Protein AF-L7JGV7-F1 (afdb_monomer_lite)

InterPro domains:
  IPR000182 GNAT domain [PF00583] (211-307)
  IPR000182 GNAT domain [PS51186] (202-368)
  IPR016181 Acyl-CoA N-acyltransferase [SSF55729] (204-314)

Secondary structure (DSSP, 8-state):
-PPPPPPSEEEEEESS---SGGGT--TT-EEEEEEE--PPPPP-SSS---TT----TTHHHHHHHTTSSS--EEEEEEEBTTTBS-HHHHHHHHHTT-SEEEEEE-SSPPTTPPPHHHHHHHHHHHS-S--EEEEESS-GGGSSSHHHH-SEEEEES-S-HHHHHHHHHHHHH----S-HHHHHHHH--------EEE-SHHHHGGGHHHHHHHHHHHH-GGG---HHHHHHHH--TTTB-EEEEE-TTT--EEEEEEEEEEESSTTSS-EEEEEEEEEE-GGGTTSSHHHHHHHHHHHHHTTSTTEEEEEES-SSS-S-SSEETT-TTHHHHHTTT---S--STTEEEEEEEEEEETTTS-------TT-EEEEEPPTTTHHHHHHHHHHHHHHTT--SHHHHHHTT-STTTGGGEEEEEETTEEEEEEEEE-TTSS-HHHHH-THHHHH-TTEEEEEEEEE-TT-SSS-HHHHHHHHHHHHHHHHHHTT-SEEEEEEE-S-HHHHHHTS--------------------------------------------------SS-----SSS--EEEEEEEEEEHHHHHHHHHHHHHHTTS-S--------------------------------------------------------------

Sequence (664 aa):
MHAPETPIAVLIRDLQGCVPISKVIREGDDVVLLTPVVVPPVQGTTHAADGSNTKDPFEDFGRALLGHSPRPKIHHVPYTKRSGISETHLDIIRNNDAKLVIFVISGPPLPGQASQVKMAEYLRTGAGDRPLVIVACFNMRELDGLGTSFPTVVQTSGYSPSALHHVTNLIFKGEHNGSSATLQNLVLAPKTWEVAVTNNLLDLRPHEEAIHDLWCQTWGRDMSPSRYELQSLLIRDGYAKHYTVREPETGVLVGFCATYTTYANQGGERLVGSLAMIIVKPEHRGRGIGRSLHDVAIEQLSRTRGVFRLQLGSTFPRLLYGLPVDSASEGWFRRRGWDFDQSSPGKGQEVSDWHLDFNDYPTRQYPSASGLVFGPCELSEFPAVLNLVASESAHNNQMGWYDQYTQLNNPFLVRDIIMGVVGHQVVASAITYLPKSENPVASDIPWAGLISNATGGVACICISDTSILVSRDEAMLGLLDACVKRLKEQGMQGMLLDAVMGGDEGFYAMGKHLTLSSGGSHNATTLGCSAFLPLPPPGVLFADVRPVSQASKSATAIGKYGALFQMSDSTLRYIQVRRLSTFVSRFRLTAKATRQFIRSSHGQKVFAATKRPNACSYHTNMHISLSSAMEKEIKNSAVPTGYDGDVIMCRESRANHSSEQTLN

Foldseek 3Di:
DDDPDQQQKDWLFAQVPCFLVCVFDAQAAAEEEEEEDDDADDDPDDDDDPPPPSDRLCPLLLVLQCVDPSGYHYRYDYDYQVRQDDVVSLCVLVVSVHREYEHEDQDADDPPTDGSVVSVLVVVVSNPPRHYEYEYQPDCLLPPPPSPSHRTYMYGHGSHSVSSSSVSCCNNPVDDPDDPVSSCLSPQQQDQFDKDKQFAPVSCVVCLVLVQVLVCQPPNPLPGDPSVLVVLQQHDPPFWIKIFTADPVPRHTFKIWIWTWAFLAPPPQAIEIERADITGRPSNRPNNRSVNRVLVSLVVLLPDGRYFKYKYHALWLGPDQFAFPPDSCPVVVVVLVQAQDDCPPFRFAKFKWKKDFLVFQDPDDLDPPLQKDKFQDALVCLVLVLVQLNVQSVVVPSRNLSVLSVQQNDRVRSRQKMFMDRPNHTFWIKGKAAQPDPRVVNSSHVVQVSVHNQEIEIDDTGGDPPDPRGDPLSRVVNSVVNSSVVSVVVRHRMYIYPGHRDPVVVSCVSGHPPPPPPDDDDDDDDDDDDDDDDDDDDDDDDDDDDDDDDDDDDDDDDDDDDPDPPDDPDDMDMTMHTIHMGTSVSSVVVSVVVVVVVPPPDDDDDDDDDDDDDDDDDDDDDDDDDDDDDDDDDDDDDDDDDDDDDDDDPDDDDDDDDDDDDDD

Structure (mmCIF, N/CA/C/O backbone):
data_AF-L7JGV7-F1
#
_entry.id   AF-L7JGV7-F1
#
loop_
_atom_site.group_PDB
_atom_site.id
_atom_site.type_symbol
_atom_site.label_atom_id
_atom_site.label_alt_id
_atom_site.label_comp_id
_atom_site.label_asym_id
_atom_site.label_entity_id
_atom_site.label_seq_id
_atom_site.pdbx_PDB_ins_code
_atom_site.Cartn_x
_atom_site.Cartn_y
_atom_site.Cartn_z
_atom_site.occupancy
_atom_site.B_iso_or_equiv
_atom_site.auth_seq_id
_atom_site.auth_comp_id
_atom_site.auth_asym_id
_atom_site.auth_atom_id
_atom_site.pdbx_PDB_model_num
ATOM 1 N N . MET A 1 1 ? -16.544 26.319 22.065 1.00 28.42 1 MET A N 1
ATOM 2 C CA . MET A 1 1 ? -17.010 25.210 22.930 1.00 28.42 1 MET A CA 1
ATOM 3 C C . MET A 1 1 ? -15.854 24.235 23.070 1.00 28.42 1 MET A C 1
ATOM 5 O O . MET A 1 1 ? -15.160 24.047 22.078 1.00 28.42 1 MET A O 1
ATOM 9 N N . HIS A 1 2 ? -15.605 23.666 24.251 1.00 23.48 2 HIS A N 1
ATOM 10 C CA . HIS A 1 2 ? -14.572 22.631 24.386 1.00 23.48 2 HIS A CA 1
ATOM 11 C C . HIS A 1 2 ? -15.015 21.355 23.662 1.00 23.48 2 HIS A C 1
ATOM 13 O O . HIS A 1 2 ? -16.196 21.006 23.696 1.00 23.48 2 HIS A O 1
ATOM 19 N N . ALA A 1 3 ? -14.077 20.669 23.007 1.00 23.16 3 ALA A N 1
ATOM 20 C CA . ALA A 1 3 ? -14.319 19.311 22.536 1.00 23.16 3 ALA A CA 1
ATOM 21 C C . ALA A 1 3 ? -14.537 18.392 23.756 1.00 23.16 3 ALA A C 1
ATOM 23 O O . ALA A 1 3 ? -13.863 18.588 24.770 1.00 23.16 3 ALA A O 1
ATOM 24 N N . PRO A 1 4 ? -15.456 17.412 23.695 1.00 30.64 4 PRO A N 1
ATOM 25 C CA . PRO A 1 4 ? -15.639 16.467 24.788 1.00 30.64 4 PRO A CA 1
ATOM 26 C C . PRO A 1 4 ? -14.365 15.635 24.960 1.00 30.64 4 PRO A C 1
ATOM 28 O O . PRO A 1 4 ? -13.918 14.978 24.018 1.00 30.64 4 PRO A O 1
ATOM 31 N N . GLU A 1 5 ? -13.780 15.664 26.157 1.00 34.00 5 GLU A N 1
ATOM 32 C CA . GLU A 1 5 ? -12.579 14.887 26.461 1.00 34.00 5 GLU A CA 1
ATOM 33 C C . GLU A 1 5 ? -12.859 13.389 26.285 1.00 34.00 5 GLU A C 1
ATOM 35 O O . GLU A 1 5 ? -13.826 12.841 26.821 1.00 34.00 5 GLU A O 1
ATOM 40 N N . THR A 1 6 ? -12.010 12.707 25.515 1.00 43.69 6 THR A N 1
ATOM 41 C CA . THR A 1 6 ? -12.098 11.255 25.351 1.00 43.69 6 THR A CA 1
ATOM 42 C C . THR A 1 6 ? -11.795 10.580 26.692 1.00 43.69 6 THR A C 1
ATOM 44 O O . THR A 1 6 ? -10.691 10.778 27.207 1.00 43.69 6 THR A O 1
ATOM 47 N N . PRO A 1 7 ? -12.713 9.776 27.266 1.00 54.66 7 PRO A N 1
ATOM 48 C CA . PRO A 1 7 ? -12.525 9.195 28.589 1.00 54.66 7 PRO A CA 1
ATOM 49 C C . PRO A 1 7 ? -11.294 8.288 28.607 1.00 54.66 7 PRO A C 1
ATOM 51 O O . PRO A 1 7 ? -11.183 7.339 27.830 1.00 54.66 7 PRO A O 1
ATOM 54 N N . ILE A 1 8 ? -10.369 8.601 29.514 1.00 74.12 8 ILE A N 1
ATOM 55 C CA . ILE A 1 8 ? -9.024 8.013 29.563 1.00 74.12 8 ILE A CA 1
ATOM 56 C C . ILE A 1 8 ? -9.072 6.503 29.862 1.00 74.12 8 ILE A C 1
ATOM 58 O O . ILE A 1 8 ? -8.229 5.753 29.370 1.00 74.12 8 ILE A O 1
ATOM 62 N N . ALA A 1 9 ? -10.076 6.040 30.612 1.00 83.75 9 ALA A N 1
ATOM 63 C CA . ALA A 1 9 ? -10.384 4.625 30.812 1.00 83.75 9 ALA A CA 1
ATOM 64 C C . ALA A 1 9 ? -11.892 4.368 30.636 1.00 83.75 9 ALA A C 1
ATOM 66 O O . ALA A 1 9 ? -12.715 5.209 31.001 1.00 83.75 9 ALA A O 1
ATOM 67 N N . VAL A 1 10 ? -12.257 3.207 30.082 1.00 84.62 10 VAL A N 1
ATOM 68 C CA . VAL A 1 10 ? -13.645 2.820 29.774 1.00 84.62 10 VAL A CA 1
ATOM 69 C C . VAL A 1 10 ? -13.875 1.342 30.082 1.00 84.62 10 VAL A C 1
ATOM 71 O O . VAL A 1 10 ? -13.099 0.485 29.659 1.00 84.62 10 VAL A O 1
ATOM 74 N N . LEU A 1 11 ? -14.973 1.019 30.770 1.00 86.56 11 LEU A N 1
ATOM 75 C CA . LEU A 1 11 ? -15.428 -0.361 30.938 1.00 86.56 11 LEU A CA 1
ATOM 76 C C . LEU A 1 11 ? -16.158 -0.782 29.659 1.00 86.56 11 LEU A C 1
ATOM 78 O O . LEU A 1 11 ? -17.203 -0.222 29.338 1.00 86.56 11 LEU A O 1
ATOM 82 N N . ILE A 1 12 ? -15.606 -1.742 28.917 1.00 80.44 12 ILE A N 1
ATOM 83 C CA . ILE A 1 12 ? -16.181 -2.177 27.634 1.00 80.44 12 ILE A CA 1
ATOM 84 C C . ILE A 1 12 ? -17.199 -3.306 27.836 1.00 80.44 12 ILE A C 1
ATOM 86 O O . ILE A 1 12 ? -18.186 -3.381 27.106 1.00 80.44 12 ILE A O 1
ATOM 90 N N . ARG A 1 13 ? -16.985 -4.175 28.832 1.00 81.50 13 ARG A N 1
ATOM 91 C CA . ARG A 1 13 ? -17.959 -5.185 29.280 1.00 81.50 13 ARG A CA 1
ATOM 92 C C . ARG A 1 13 ? -17.636 -5.6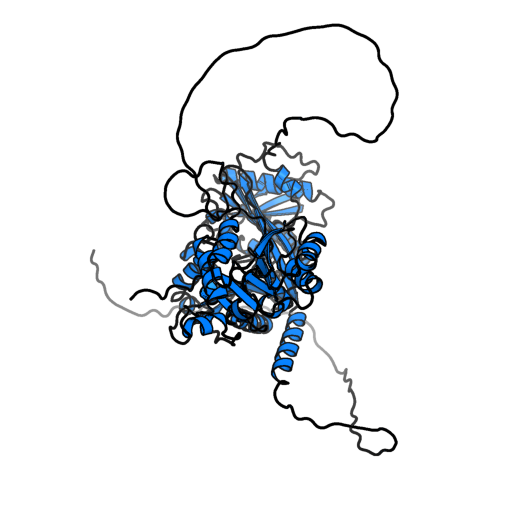85 30.685 1.00 81.50 13 ARG A C 1
ATOM 94 O O . ARG A 1 13 ? -16.467 -5.716 31.058 1.00 81.50 13 ARG A O 1
ATOM 101 N N . ASP A 1 14 ? -18.655 -6.143 31.409 1.00 87.25 14 ASP A N 1
ATOM 102 C CA . ASP A 1 14 ? -18.515 -6.881 32.670 1.00 87.25 14 ASP A CA 1
ATOM 103 C C . ASP A 1 14 ? -19.609 -7.953 32.810 1.00 87.25 14 ASP A C 1
ATOM 105 O O . ASP A 1 14 ? -20.650 -7.731 33.421 1.00 87.25 14 ASP A O 1
ATOM 109 N N . LEU A 1 15 ? -19.388 -9.128 32.213 1.00 82.31 15 LEU A N 1
ATOM 110 C CA . LEU A 1 15 ? -20.297 -10.276 32.335 1.00 82.31 15 LEU A CA 1
ATOM 111 C C . LEU A 1 15 ? -20.106 -11.076 33.633 1.00 82.31 15 LEU A C 1
ATOM 113 O O . LEU A 1 15 ? -20.951 -11.909 33.945 1.00 82.31 15 LEU A O 1
ATOM 117 N N . GLN A 1 16 ? -19.023 -10.846 34.383 1.00 86.25 16 GLN A N 1
ATOM 118 C CA . GLN A 1 16 ? -18.841 -11.426 35.725 1.00 86.25 16 GLN A CA 1
ATOM 119 C C . GLN A 1 16 ? -19.536 -10.583 36.811 1.00 86.25 16 GLN A C 1
ATOM 121 O O . GLN A 1 16 ? -19.647 -11.029 37.948 1.00 86.25 16 GLN A O 1
ATOM 126 N N . GLY A 1 17 ? -19.973 -9.358 36.487 1.00 85.56 17 GLY A N 1
ATOM 127 C CA . GLY A 1 17 ? -20.499 -8.394 37.458 1.00 85.56 17 GLY A CA 1
ATOM 128 C C . GLY A 1 17 ? -19.451 -7.890 38.460 1.00 85.56 17 GLY A C 1
ATOM 129 O O . GLY A 1 17 ? -19.826 -7.289 39.468 1.00 85.56 17 GLY A O 1
ATOM 130 N N . CYS A 1 18 ? -18.166 -8.146 38.195 1.00 89.56 18 CYS A N 1
ATOM 131 C CA . CYS A 1 18 ? -17.036 -7.953 39.101 1.00 89.56 18 CYS A CA 1
ATOM 132 C C . CYS A 1 18 ? -16.484 -6.519 39.154 1.00 89.56 18 CYS A C 1
ATOM 134 O O . CYS A 1 18 ? -15.508 -6.290 39.858 1.00 89.56 18 CYS A O 1
ATOM 136 N N . VAL A 1 19 ? -17.084 -5.551 38.455 1.00 90.31 19 VAL A N 1
ATOM 137 C CA . VAL A 1 19 ? -16.754 -4.122 38.574 1.00 90.31 19 VAL A CA 1
ATOM 138 C C . VAL A 1 19 ? -17.915 -3.378 39.259 1.00 90.31 19 VAL A C 1
ATOM 140 O O . VAL A 1 19 ? -19.059 -3.493 38.811 1.00 90.31 19 VAL A O 1
ATOM 143 N N . PRO A 1 20 ? -17.683 -2.605 40.339 1.00 91.88 20 PRO A N 1
ATOM 144 C CA . PRO A 1 20 ? -16.420 -2.466 41.064 1.00 91.88 20 PRO A CA 1
ATOM 145 C C . PRO A 1 20 ? -15.963 -3.746 41.785 1.00 91.88 20 PRO A C 1
ATOM 147 O O . PRO A 1 20 ? -16.787 -4.525 42.266 1.00 91.88 20 PRO A O 1
ATOM 150 N N . ILE A 1 21 ? -14.644 -3.932 41.908 1.00 91.25 21 ILE A N 1
ATOM 151 C CA . ILE A 1 21 ? -14.039 -5.161 42.468 1.00 91.25 21 ILE A CA 1
ATOM 152 C C . ILE A 1 21 ? -14.274 -5.352 43.968 1.00 91.25 21 ILE A C 1
ATOM 154 O O . ILE A 1 21 ? -14.153 -6.469 44.464 1.00 91.25 21 ILE A O 1
ATOM 158 N N . SER A 1 22 ? -14.734 -4.312 44.667 1.00 88.56 22 SER A N 1
ATOM 159 C CA . SER A 1 22 ? -15.272 -4.373 46.035 1.00 88.56 22 SER A CA 1
ATOM 160 C C . SER A 1 22 ? -16.486 -5.306 46.194 1.00 88.56 22 SER A C 1
ATOM 162 O O . SER A 1 22 ? -16.844 -5.661 47.313 1.00 88.56 22 SER A O 1
ATOM 164 N N . LYS A 1 23 ? -17.109 -5.744 45.089 1.00 88.56 23 LYS A N 1
ATOM 165 C CA . LYS A 1 23 ? -18.114 -6.823 45.069 1.00 88.56 23 LYS A CA 1
ATOM 166 C C . LYS A 1 23 ? -17.524 -8.231 45.237 1.00 88.56 23 LYS A C 1
ATOM 168 O O . LYS A 1 23 ? -18.267 -9.158 45.548 1.00 88.56 23 LYS A O 1
ATOM 173 N N . VAL A 1 24 ? -16.233 -8.404 44.950 1.00 91.38 24 VAL A N 1
ATOM 174 C CA . VAL A 1 24 ? -15.555 -9.708 44.808 1.00 91.38 24 VAL A CA 1
ATOM 175 C C . VAL A 1 24 ? -14.462 -9.900 45.857 1.00 91.38 24 VAL A C 1
ATOM 177 O O . VAL A 1 24 ? -14.295 -11.011 46.351 1.00 91.38 24 VAL A O 1
ATOM 180 N N . ILE A 1 25 ? -13.744 -8.831 46.210 1.00 93.50 25 ILE A N 1
ATOM 181 C CA . ILE A 1 25 ? -12.621 -8.855 47.157 1.00 93.50 25 ILE A CA 1
ATOM 182 C C . ILE A 1 25 ? -12.985 -8.157 48.472 1.00 93.50 25 ILE A C 1
ATOM 184 O O . ILE A 1 25 ? -13.800 -7.233 48.502 1.00 93.50 25 ILE A O 1
ATOM 188 N N . ARG A 1 26 ? -12.338 -8.575 49.556 1.00 93.50 26 ARG A N 1
ATOM 189 C CA . ARG A 1 26 ? -12.451 -8.033 50.916 1.00 93.50 26 ARG A CA 1
ATOM 190 C C . ARG A 1 26 ? -11.116 -7.453 51.387 1.00 93.50 26 ARG A C 1
ATOM 192 O O . ARG A 1 26 ? -10.097 -7.548 50.706 1.00 93.50 26 ARG A O 1
ATOM 199 N N . GLU A 1 27 ? -11.131 -6.824 52.560 1.00 93.19 27 GLU A N 1
ATOM 200 C CA . GLU A 1 27 ? -9.925 -6.274 53.188 1.00 93.19 27 GLU A CA 1
ATOM 201 C C . GLU A 1 27 ? -8.911 -7.400 53.442 1.00 93.19 27 GLU A C 1
ATOM 203 O O . GLU A 1 27 ? -9.202 -8.360 54.155 1.00 93.19 27 GLU A O 1
ATOM 208 N N . GLY A 1 28 ? -7.728 -7.291 52.841 1.00 91.12 28 GLY A N 1
ATOM 209 C CA . GLY A 1 28 ? -6.682 -8.303 52.924 1.00 91.12 28 GLY A CA 1
ATOM 210 C C . GLY A 1 28 ? -6.866 -9.529 52.023 1.00 91.12 28 GLY A C 1
ATOM 211 O O . GLY A 1 28 ? -6.064 -10.450 52.157 1.00 91.12 28 GLY A O 1
ATOM 212 N N . ASP A 1 29 ? -7.839 -9.572 51.106 1.00 95.81 29 ASP A N 1
ATOM 213 C CA . ASP A 1 29 ? -7.920 -10.652 50.107 1.00 95.81 29 ASP A CA 1
ATOM 214 C C . ASP A 1 29 ? -6.778 -10.559 49.081 1.00 95.81 29 ASP A C 1
ATOM 216 O O . ASP A 1 29 ? -6.357 -9.473 48.673 1.00 95.81 29 ASP A O 1
ATOM 220 N N . ASP A 1 30 ? -6.281 -11.713 48.642 1.00 96.62 30 ASP A N 1
ATOM 221 C CA . ASP A 1 30 ? -5.170 -11.822 47.698 1.00 96.62 30 ASP A CA 1
ATOM 222 C C . ASP A 1 30 ? -5.625 -11.634 46.241 1.00 96.62 30 ASP A C 1
ATOM 224 O O . ASP A 1 30 ? -6.569 -12.270 45.763 1.00 96.62 30 ASP A O 1
ATOM 228 N N . VAL A 1 31 ? -4.935 -10.750 45.517 1.00 96.50 31 VAL A N 1
ATOM 229 C CA . VAL A 1 31 ? -5.231 -10.366 44.129 1.00 96.50 31 VAL A CA 1
ATOM 230 C C . VAL A 1 31 ? -3.952 -10.437 43.305 1.00 96.50 31 VAL A C 1
ATOM 232 O O . VAL A 1 31 ? -2.949 -9.814 43.649 1.00 96.50 31 VAL A O 1
ATOM 235 N N . VAL A 1 32 ? -3.985 -11.172 42.193 1.00 97.62 32 VAL A N 1
ATOM 236 C CA . VAL A 1 32 ? -2.823 -11.332 41.306 1.00 97.62 32 VAL A CA 1
ATOM 237 C C . VAL A 1 32 ? -2.903 -10.329 40.159 1.00 97.62 32 VAL A C 1
ATOM 239 O O . VAL A 1 32 ? -3.860 -10.337 39.384 1.00 97.62 32 VAL A O 1
ATOM 242 N N . LEU A 1 33 ? -1.884 -9.476 40.045 1.00 97.25 33 LEU A N 1
ATOM 243 C CA . LEU A 1 33 ? -1.716 -8.489 38.981 1.00 97.25 33 LEU A CA 1
ATOM 244 C C . LEU A 1 33 ? -0.614 -8.961 38.023 1.00 97.25 33 LEU A C 1
ATOM 246 O O . LEU A 1 33 ? 0.564 -8.942 38.369 1.00 97.25 33 LEU A O 1
ATOM 250 N N . LEU A 1 34 ? -1.001 -9.363 36.815 1.00 97.00 34 LEU A N 1
ATOM 251 C CA . LEU A 1 34 ? -0.105 -9.847 35.765 1.00 97.00 34 LEU A CA 1
ATOM 252 C C . LEU A 1 34 ? 0.155 -8.755 34.726 1.00 97.00 34 LEU A C 1
ATOM 254 O O . LEU A 1 34 ? -0.764 -8.336 34.016 1.00 97.00 34 LEU A O 1
ATOM 258 N N . THR A 1 35 ? 1.409 -8.312 34.613 1.00 95.19 35 THR A N 1
ATOM 259 C CA . THR A 1 35 ? 1.805 -7.179 33.756 1.00 95.19 35 THR A CA 1
ATOM 260 C C . THR A 1 35 ? 2.891 -7.566 32.751 1.00 95.19 35 THR A C 1
ATOM 262 O O . THR A 1 35 ? 3.824 -8.284 33.108 1.00 95.19 35 THR A O 1
ATOM 265 N N . PRO A 1 36 ? 2.828 -7.098 31.494 1.00 92.19 36 PRO A N 1
ATOM 266 C CA . PRO A 1 36 ? 3.872 -7.373 30.517 1.00 92.19 36 PRO A CA 1
ATOM 267 C C . PRO A 1 36 ? 5.116 -6.528 30.808 1.00 92.19 36 PRO A C 1
ATOM 269 O O . PRO A 1 36 ? 5.010 -5.324 31.033 1.00 92.19 36 PRO A O 1
ATOM 272 N N . VAL A 1 37 ? 6.306 -7.121 30.711 1.00 89.00 37 VAL A N 1
ATOM 273 C CA . VAL A 1 37 ? 7.564 -6.355 30.720 1.00 89.00 37 VAL A CA 1
ATOM 274 C C . VAL A 1 37 ? 7.651 -5.504 29.443 1.00 89.00 37 VAL A C 1
ATOM 276 O O . VAL A 1 37 ? 7.773 -6.041 28.336 1.00 89.00 37 VAL A O 1
ATOM 279 N N . VAL A 1 38 ? 7.573 -4.178 29.598 1.00 82.94 38 VAL A N 1
ATOM 280 C CA . VAL A 1 38 ? 7.597 -3.175 28.515 1.00 82.94 38 VAL A CA 1
ATOM 281 C C . VAL A 1 38 ? 8.422 -1.944 28.905 1.00 82.94 38 VAL A C 1
ATOM 283 O O . VAL A 1 38 ? 8.707 -1.720 30.078 1.00 82.94 38 VAL A O 1
ATOM 286 N N . VAL A 1 39 ? 8.795 -1.133 27.913 1.00 74.69 39 VAL A N 1
ATOM 287 C CA . VAL A 1 39 ? 9.483 0.154 28.119 1.00 74.69 39 VAL A CA 1
ATOM 288 C C . VAL A 1 39 ? 8.471 1.210 28.603 1.00 74.69 39 VAL A C 1
ATOM 290 O O . VAL A 1 39 ? 7.371 1.249 28.050 1.00 74.69 39 VAL A O 1
ATOM 293 N N . PRO A 1 40 ? 8.798 2.076 29.583 1.00 64.94 40 PRO A N 1
ATOM 294 C CA . PRO A 1 40 ? 7.905 3.146 30.032 1.00 64.94 40 PRO A CA 1
ATOM 295 C C . PRO A 1 40 ? 7.474 4.126 28.924 1.00 64.94 40 PRO A C 1
ATOM 297 O O . PRO A 1 40 ? 8.259 4.424 28.021 1.00 64.94 40 PRO A O 1
ATOM 300 N N . PRO A 1 41 ? 6.259 4.702 29.005 1.00 56.56 41 PRO A N 1
ATOM 301 C CA . PRO A 1 41 ? 5.805 5.706 28.052 1.00 56.56 41 PRO A CA 1
ATOM 302 C C . PRO A 1 41 ? 6.467 7.060 28.350 1.00 56.56 41 PRO A C 1
ATOM 304 O O . PRO A 1 41 ? 6.380 7.579 29.466 1.00 56.56 41 PRO A O 1
ATOM 307 N N . VAL A 1 42 ? 7.111 7.649 27.341 1.00 53.53 42 VAL A N 1
ATOM 308 C CA . VAL A 1 42 ? 7.830 8.928 27.466 1.00 53.53 42 VAL A CA 1
ATOM 309 C C . VAL A 1 42 ? 6.850 10.064 27.784 1.00 53.53 42 VAL A C 1
ATOM 311 O O . VAL A 1 42 ? 5.981 10.386 26.975 1.00 53.53 42 VAL A O 1
ATOM 314 N N . GLN A 1 43 ? 6.993 10.691 28.955 1.00 41.34 43 GLN A N 1
ATOM 315 C CA . GLN A 1 43 ? 6.164 11.835 29.348 1.00 41.34 43 GLN A CA 1
ATOM 316 C C . GLN A 1 43 ? 6.655 13.132 28.690 1.00 41.34 43 GLN A C 1
ATOM 318 O O . GLN A 1 43 ? 7.835 13.477 28.738 1.00 41.34 43 GLN A O 1
ATOM 323 N N . GLY A 1 44 ? 5.731 13.858 28.060 1.00 36.41 44 GLY A N 1
ATOM 324 C CA . GLY A 1 44 ? 6.029 14.991 27.187 1.00 36.41 44 GLY A CA 1
ATOM 325 C C . GLY A 1 44 ? 6.125 16.361 27.864 1.00 36.41 44 GLY A C 1
ATOM 326 O O . GLY A 1 44 ? 5.421 17.265 27.431 1.00 36.41 44 GLY A O 1
ATOM 327 N N . THR A 1 45 ? 7.015 16.557 28.844 1.00 29.98 45 THR A N 1
ATOM 328 C CA . THR A 1 45 ? 7.446 17.910 29.275 1.00 29.98 45 THR A CA 1
ATOM 329 C C . THR A 1 45 ? 8.900 17.936 29.754 1.00 29.98 45 THR A C 1
ATOM 331 O O . THR A 1 45 ? 9.228 17.314 30.754 1.00 29.98 45 THR A O 1
ATOM 334 N N . THR A 1 46 ? 9.727 18.727 29.057 1.00 32.53 46 THR A N 1
ATOM 335 C CA . THR A 1 46 ? 10.932 19.450 29.538 1.00 32.53 46 THR A CA 1
ATOM 336 C C . THR A 1 46 ? 11.980 18.746 30.430 1.00 32.53 46 THR A C 1
ATOM 338 O O . THR A 1 46 ? 11.747 18.464 31.598 1.00 32.53 46 THR A O 1
ATOM 341 N N . HIS A 1 47 ? 13.218 18.724 29.912 1.00 32.78 47 HIS A N 1
ATOM 342 C CA . HIS A 1 47 ? 14.497 18.394 30.576 1.00 32.78 47 HIS A CA 1
ATOM 343 C C . HIS A 1 47 ? 14.800 16.913 30.863 1.00 32.78 47 HIS A C 1
ATOM 345 O O . HIS A 1 47 ? 13.992 16.026 30.615 1.00 32.78 47 HIS A O 1
ATOM 351 N N . ALA A 1 48 ? 16.077 16.661 31.168 1.00 33.25 48 ALA A N 1
ATOM 352 C CA . ALA A 1 48 ? 16.760 15.382 31.003 1.00 33.25 48 ALA A CA 1
ATOM 353 C C . ALA A 1 48 ? 16.115 14.223 31.780 1.00 33.25 48 ALA A C 1
ATOM 355 O O . ALA A 1 48 ? 16.101 14.214 33.007 1.00 33.25 48 ALA A O 1
ATOM 356 N N . ALA A 1 49 ? 15.682 13.198 31.046 1.00 37.09 49 ALA A N 1
ATOM 357 C CA . ALA A 1 49 ? 15.656 11.847 31.579 1.00 37.09 49 ALA A CA 1
ATOM 358 C C . ALA A 1 49 ? 17.082 11.289 31.481 1.00 37.09 49 ALA A C 1
ATOM 360 O O . ALA A 1 49 ? 17.566 11.031 30.376 1.00 37.09 49 ALA A O 1
ATOM 361 N N . ASP A 1 50 ? 17.752 11.134 32.622 1.00 34.81 50 ASP A N 1
ATOM 362 C CA . ASP A 1 50 ? 19.002 10.378 32.695 1.00 34.81 50 ASP A CA 1
ATOM 363 C C . ASP A 1 50 ? 18.786 8.933 32.222 1.00 34.81 50 ASP A C 1
ATOM 365 O O . ASP A 1 50 ? 17.701 8.360 32.366 1.00 34.81 50 ASP A O 1
ATOM 369 N N . GLY A 1 51 ? 19.845 8.311 31.698 1.00 40.88 51 GLY A N 1
ATOM 370 C CA . GLY A 1 51 ? 19.844 6.932 31.189 1.00 40.88 51 GLY A CA 1
ATOM 371 C C . GLY A 1 51 ? 19.708 5.839 32.261 1.00 40.88 51 GLY A C 1
ATOM 372 O O . GLY A 1 51 ? 20.278 4.764 32.101 1.00 40.88 51 GLY A O 1
ATOM 373 N N . SER A 1 52 ? 19.009 6.114 33.365 1.00 39.53 52 SER A N 1
ATOM 374 C CA . SER A 1 52 ? 18.879 5.252 34.547 1.00 39.53 52 SER A CA 1
ATOM 375 C C . SER A 1 52 ? 17.447 4.803 34.852 1.00 39.53 52 SER A C 1
ATOM 377 O O . SER A 1 52 ? 17.268 3.932 35.700 1.00 39.53 52 SER A O 1
ATOM 379 N N . ASN A 1 53 ? 16.421 5.367 34.198 1.00 48.09 53 ASN A N 1
ATOM 380 C CA . ASN A 1 53 ? 15.021 5.128 34.570 1.00 48.09 53 ASN A CA 1
ATOM 381 C C . ASN A 1 53 ? 14.475 3.783 34.040 1.00 48.09 53 ASN A C 1
ATOM 383 O O . ASN A 1 53 ? 13.645 3.727 33.135 1.00 48.09 53 ASN A O 1
ATOM 387 N N . THR A 1 54 ? 14.962 2.692 34.629 1.00 54.19 54 THR A N 1
ATOM 388 C CA . THR A 1 54 ? 14.610 1.288 34.349 1.00 54.19 54 THR A CA 1
ATOM 389 C C . THR A 1 54 ? 13.336 0.811 35.065 1.00 54.19 54 THR A C 1
ATOM 391 O O . THR A 1 54 ? 13.080 -0.391 35.130 1.00 54.19 54 THR A O 1
ATOM 394 N N . LYS A 1 55 ? 12.541 1.733 35.625 1.00 71.75 55 LYS A N 1
ATOM 395 C CA . LYS A 1 55 ? 11.352 1.438 36.437 1.00 71.75 55 LYS A CA 1
ATOM 396 C C . LYS A 1 55 ? 10.251 0.745 35.617 1.00 71.75 55 LYS A C 1
ATOM 398 O O . LYS A 1 55 ? 9.965 1.160 34.497 1.00 71.75 55 LYS A O 1
ATOM 403 N N . ASP A 1 56 ? 9.586 -0.257 36.198 1.00 81.81 56 ASP A N 1
ATOM 404 C CA . ASP A 1 56 ? 8.380 -0.867 35.618 1.00 81.81 56 ASP A CA 1
ATOM 405 C C . ASP A 1 56 ? 7.238 0.175 35.552 1.00 81.81 56 ASP A C 1
ATOM 407 O O . ASP A 1 56 ? 6.836 0.696 36.599 1.00 81.81 56 ASP A O 1
ATOM 411 N N . PRO A 1 57 ? 6.675 0.486 34.364 1.00 85.75 57 PRO A N 1
ATOM 412 C CA . PRO A 1 57 ? 5.574 1.443 34.250 1.00 85.75 57 PRO A CA 1
ATOM 413 C C . PRO A 1 57 ? 4.285 0.992 34.958 1.00 85.75 57 PRO A C 1
ATOM 415 O O . PRO A 1 57 ? 3.412 1.823 35.206 1.00 85.75 57 PRO A O 1
ATOM 418 N N . PHE A 1 58 ? 4.154 -0.292 35.309 1.00 93.12 58 PHE A N 1
ATOM 419 C CA . PHE A 1 58 ? 3.008 -0.823 36.046 1.00 93.12 58 PHE A CA 1
ATOM 420 C C . PHE A 1 58 ? 3.207 -0.879 37.568 1.00 93.12 58 PHE A C 1
ATOM 422 O O . PHE A 1 58 ? 2.240 -1.147 38.282 1.00 93.12 58 PHE A O 1
ATOM 429 N N . GLU A 1 59 ? 4.394 -0.561 38.098 1.00 89.44 59 GLU A N 1
ATOM 430 C CA . GLU A 1 59 ? 4.627 -0.495 39.552 1.00 89.44 59 GLU A CA 1
ATOM 431 C C . GLU A 1 59 ? 3.668 0.508 40.219 1.00 89.44 59 GLU A C 1
ATOM 433 O O . GLU A 1 59 ? 3.040 0.218 41.239 1.00 89.44 59 GLU A O 1
ATOM 438 N N . ASP A 1 60 ? 3.473 1.672 39.590 1.00 86.25 60 ASP A N 1
ATOM 439 C CA . ASP A 1 60 ? 2.561 2.708 40.084 1.00 86.25 60 ASP A CA 1
ATOM 440 C C . ASP A 1 60 ? 1.079 2.306 39.953 1.00 86.25 60 ASP A C 1
ATOM 442 O O . ASP A 1 60 ? 0.243 2.785 40.719 1.00 86.25 60 ASP A O 1
ATOM 446 N N . PHE A 1 61 ? 0.742 1.373 39.052 1.00 91.19 61 PHE A N 1
ATOM 447 C CA . PHE A 1 61 ? -0.600 0.784 38.959 1.00 91.19 61 PHE A CA 1
ATOM 448 C C . PHE A 1 61 ? -0.856 -0.199 40.105 1.00 91.19 61 PHE A C 1
ATOM 450 O O . PHE A 1 61 ? -1.862 -0.066 40.804 1.00 91.19 61 PHE A O 1
ATOM 457 N N . GLY A 1 62 ? 0.087 -1.112 40.374 1.00 90.88 62 GLY A N 1
ATOM 458 C CA . GLY A 1 62 ? 0.041 -1.994 41.546 1.00 90.88 62 GLY A CA 1
ATOM 459 C C . GLY A 1 62 ? -0.060 -1.205 42.856 1.00 90.88 62 GLY A C 1
ATOM 460 O O . GLY A 1 62 ? -0.901 -1.496 43.708 1.00 90.88 62 GLY A O 1
ATOM 461 N N . ARG A 1 63 ? 0.721 -0.125 42.971 1.00 89.56 63 ARG A N 1
ATOM 462 C CA . ARG A 1 63 ? 0.691 0.821 44.096 1.00 89.56 63 ARG A CA 1
ATOM 463 C C . ARG A 1 63 ? -0.650 1.559 44.219 1.00 89.56 63 ARG A C 1
ATOM 465 O O . ARG A 1 63 ? -1.141 1.729 45.333 1.00 89.56 63 ARG A O 1
ATOM 472 N N . ALA A 1 64 ? -1.278 1.958 43.109 1.00 88.19 64 ALA A N 1
ATOM 473 C CA . ALA A 1 64 ? -2.578 2.636 43.118 1.00 88.19 64 ALA A CA 1
ATOM 474 C C . ALA A 1 64 ? -3.735 1.732 43.594 1.00 88.19 64 ALA A C 1
ATOM 476 O O . ALA A 1 64 ? -4.653 2.220 44.260 1.00 88.19 64 ALA A O 1
ATOM 477 N N . LEU A 1 65 ? -3.688 0.423 43.308 1.00 89.25 65 LEU A N 1
ATOM 478 C CA . LEU A 1 65 ? -4.681 -0.543 43.805 1.00 89.25 65 LEU A CA 1
ATOM 479 C C . LEU A 1 65 ? -4.685 -0.622 45.348 1.00 89.25 65 LEU A C 1
ATOM 481 O O . LEU A 1 65 ? -5.748 -0.723 45.953 1.00 89.25 65 LEU A O 1
ATOM 485 N N . LEU A 1 66 ? -3.520 -0.490 45.998 1.00 88.12 66 LEU A N 1
ATOM 486 C CA . LEU A 1 66 ? -3.380 -0.468 47.468 1.00 88.12 66 LEU A CA 1
ATOM 487 C C . LEU A 1 66 ? -3.925 0.817 48.129 1.00 88.12 66 LEU A C 1
ATOM 489 O O . LEU A 1 66 ? -4.108 0.865 49.351 1.00 88.12 66 LEU A O 1
ATOM 493 N N . GLY A 1 67 ? -4.162 1.870 47.339 1.00 84.31 67 GLY A N 1
ATOM 494 C CA . GLY A 1 67 ? -4.709 3.151 47.797 1.00 84.31 67 GLY A CA 1
ATOM 495 C C . GLY A 1 67 ? -6.231 3.167 47.980 1.00 84.31 67 GLY A C 1
ATOM 496 O O . GLY A 1 67 ? -6.764 4.163 48.461 1.00 84.31 67 GLY A O 1
ATOM 497 N N . HIS A 1 68 ? -6.925 2.094 47.598 1.00 85.38 68 HIS A N 1
ATOM 498 C CA . HIS A 1 68 ? -8.384 1.992 47.628 1.00 85.38 68 HIS A CA 1
ATOM 499 C C . HIS A 1 68 ? -8.873 1.053 48.746 1.00 85.38 68 HIS A C 1
ATOM 501 O O . HIS A 1 68 ? -8.087 0.327 49.354 1.00 85.38 68 HIS A O 1
ATOM 507 N N . SER A 1 69 ? -10.179 1.094 49.031 1.00 82.38 69 SER A N 1
ATOM 508 C CA . SER A 1 69 ? -10.852 0.236 50.014 1.00 82.38 69 SER A CA 1
ATOM 509 C C . SER A 1 69 ? -11.959 -0.586 49.328 1.00 82.38 69 SER A C 1
ATOM 511 O O . SER A 1 69 ? -12.670 -0.024 48.487 1.00 82.38 69 SER A O 1
ATOM 513 N N . PRO A 1 70 ? -12.133 -1.883 49.653 1.00 88.31 70 PRO A N 1
ATOM 514 C CA . PRO A 1 70 ? -11.266 -2.692 50.517 1.00 88.31 70 PRO A CA 1
ATOM 515 C C . PRO A 1 70 ? -9.858 -2.850 49.924 1.00 88.31 70 PRO A C 1
ATOM 517 O O . PRO A 1 70 ? -9.703 -2.919 48.705 1.00 88.31 70 PRO A O 1
ATOM 520 N N . ARG A 1 71 ? -8.831 -2.879 50.777 1.00 90.69 71 ARG A N 1
ATOM 521 C CA . ARG A 1 71 ? -7.425 -2.966 50.366 1.00 90.69 71 ARG A CA 1
ATOM 522 C C . ARG A 1 71 ? -7.027 -4.431 50.131 1.00 90.69 71 ARG A C 1
ATOM 524 O O . ARG A 1 71 ? -6.980 -5.194 51.097 1.00 90.69 71 ARG A O 1
ATOM 531 N N . PRO A 1 72 ? -6.684 -4.839 48.898 1.00 92.38 72 PRO A N 1
ATOM 532 C CA . PRO A 1 72 ? -6.183 -6.184 48.621 1.00 92.38 72 PRO A CA 1
ATOM 533 C C . PRO A 1 72 ? -4.710 -6.362 49.014 1.00 92.38 72 PRO A C 1
ATOM 535 O O . PRO A 1 72 ? -3.958 -5.389 49.111 1.00 92.38 72 PRO A O 1
ATOM 538 N N . LYS A 1 73 ? -4.257 -7.618 49.116 1.00 94.62 73 LYS A N 1
ATOM 539 C CA . LYS A 1 73 ? -2.834 -7.959 48.956 1.00 94.62 73 LYS A CA 1
ATOM 540 C C . LYS A 1 73 ? -2.536 -8.109 47.461 1.00 94.62 73 LYS A C 1
ATOM 542 O O . LYS A 1 73 ? -3.027 -9.040 46.825 1.00 94.62 73 LYS A O 1
ATOM 547 N N . ILE A 1 74 ? -1.759 -7.189 46.888 1.00 95.06 74 ILE A N 1
ATOM 548 C CA . ILE A 1 74 ? -1.379 -7.240 45.467 1.00 95.06 74 ILE A CA 1
ATOM 549 C C . ILE A 1 74 ? -0.139 -8.117 45.274 1.00 95.06 74 ILE A C 1
ATOM 551 O O . ILE A 1 74 ? 0.963 -7.746 45.673 1.00 95.06 74 ILE A O 1
ATOM 555 N N . HIS A 1 75 ? -0.315 -9.239 44.580 1.00 95.69 75 HIS A N 1
ATOM 556 C CA . HIS A 1 75 ? 0.765 -10.058 44.031 1.00 95.69 75 HIS A CA 1
ATOM 557 C C . HIS A 1 75 ? 1.062 -9.580 42.610 1.00 95.69 75 HIS A C 1
ATOM 559 O O . HIS A 1 75 ? 0.433 -10.024 41.648 1.00 95.69 75 HIS A O 1
ATOM 565 N N . HIS A 1 76 ? 1.976 -8.619 42.477 1.00 95.19 76 HIS A N 1
ATOM 566 C CA . HIS A 1 76 ? 2.397 -8.077 41.181 1.00 95.19 76 HIS A CA 1
ATOM 567 C C . HIS A 1 76 ? 3.448 -9.003 40.551 1.00 95.19 76 HIS A C 1
ATOM 569 O O . HIS A 1 76 ? 4.540 -9.173 41.087 1.00 95.19 76 HIS A O 1
ATOM 575 N N . VAL A 1 77 ? 3.095 -9.628 39.425 1.00 94.75 77 VAL A N 1
ATOM 576 C CA . VAL A 1 77 ? 3.902 -10.637 38.727 1.00 94.75 77 VAL A CA 1
ATOM 577 C C . VAL A 1 77 ? 4.156 -10.190 37.279 1.00 94.75 77 VAL A C 1
ATOM 579 O O . VAL A 1 77 ? 3.212 -10.129 36.484 1.00 94.75 77 VAL A O 1
ATOM 582 N N . PRO A 1 78 ? 5.408 -9.893 36.891 1.00 92.62 78 PRO A N 1
ATOM 583 C CA . PRO A 1 78 ? 5.733 -9.536 35.517 1.00 92.62 78 PRO A CA 1
ATOM 584 C C . PRO A 1 78 ? 5.833 -10.780 34.620 1.00 92.62 78 PRO A C 1
ATOM 586 O O . PRO A 1 78 ? 6.541 -11.732 34.948 1.00 92.62 78 PRO A O 1
ATOM 589 N N . TYR A 1 79 ? 5.196 -10.749 33.447 1.00 91.75 79 TYR A N 1
ATOM 590 C CA . TYR A 1 79 ? 5.328 -11.778 32.409 1.00 91.75 79 TYR A CA 1
ATOM 591 C C . TYR A 1 79 ? 6.103 -11.246 31.192 1.00 91.75 79 TYR A C 1
ATOM 593 O O . TYR A 1 79 ? 6.032 -10.063 30.845 1.00 91.75 79 TYR A O 1
ATOM 601 N N . THR A 1 80 ? 6.872 -12.109 30.518 1.00 85.06 80 THR A N 1
ATOM 602 C CA . THR A 1 80 ? 7.731 -11.700 29.388 1.00 85.06 80 THR A CA 1
ATOM 603 C C . THR A 1 80 ? 7.203 -12.193 28.045 1.00 85.06 80 THR A C 1
ATOM 605 O O . THR A 1 80 ? 6.537 -13.220 27.947 1.00 85.06 80 THR A O 1
ATOM 608 N N . LYS A 1 81 ? 7.576 -11.497 26.966 1.00 72.31 81 LYS A N 1
ATOM 609 C CA . LYS A 1 81 ? 7.220 -11.873 25.587 1.00 72.31 81 LYS A CA 1
ATOM 610 C C . LYS A 1 81 ? 7.817 -13.216 25.132 1.00 72.31 81 LYS A C 1
ATOM 612 O O . LYS A 1 81 ? 7.275 -13.824 24.215 1.00 72.31 81 LYS A O 1
ATOM 617 N N . ARG A 1 82 ? 8.925 -13.658 25.749 1.00 68.69 82 ARG A N 1
ATOM 618 C CA . ARG A 1 82 ? 9.616 -14.927 25.443 1.00 68.69 82 ARG A CA 1
ATOM 619 C C . ARG A 1 82 ? 9.072 -16.096 26.270 1.00 68.69 82 ARG A C 1
ATOM 621 O O . ARG A 1 82 ? 8.911 -17.178 25.722 1.00 68.69 82 ARG A O 1
ATOM 628 N N . SER A 1 83 ? 8.809 -15.885 27.560 1.00 70.00 83 SER A N 1
ATOM 629 C CA . SER A 1 83 ? 8.347 -16.945 28.473 1.00 70.00 83 SER A CA 1
ATOM 630 C C . SER A 1 83 ? 6.823 -17.091 28.507 1.00 70.00 83 SER A C 1
ATOM 632 O O . SER A 1 83 ? 6.325 -18.145 28.890 1.00 70.00 83 SER A O 1
ATOM 634 N N . GLY A 1 84 ? 6.085 -16.044 28.121 1.00 83.31 84 GLY A N 1
ATOM 635 C CA . GLY A 1 84 ? 4.628 -15.996 28.201 1.00 83.31 84 GLY A CA 1
ATOM 636 C C . GLY A 1 84 ? 4.110 -16.161 29.630 1.00 83.31 84 GLY A C 1
ATOM 637 O O . GLY A 1 84 ? 4.770 -15.768 30.592 1.00 83.31 84 GLY A O 1
ATOM 638 N N . ILE A 1 85 ? 2.927 -16.764 29.748 1.00 91.19 85 ILE A N 1
ATOM 639 C CA . ILE A 1 85 ? 2.386 -17.267 31.013 1.00 91.19 85 ILE A CA 1
ATOM 640 C C . ILE A 1 85 ? 2.770 -18.742 31.131 1.00 91.19 85 ILE A C 1
ATOM 642 O O . ILE A 1 85 ? 2.410 -19.553 30.282 1.00 91.19 85 ILE A O 1
ATOM 646 N N . SER A 1 86 ? 3.521 -19.061 32.182 1.00 90.31 86 SER A N 1
ATOM 647 C CA . SER A 1 86 ? 3.989 -20.407 32.535 1.00 90.31 86 SER A CA 1
ATOM 648 C C . SER A 1 86 ? 3.239 -20.964 33.746 1.00 90.31 86 SER A C 1
ATOM 650 O O . SER A 1 86 ? 2.584 -20.211 34.469 1.00 90.31 86 SER A O 1
ATOM 652 N N . GLU A 1 87 ? 3.417 -22.256 34.034 1.00 91.06 87 GLU A N 1
ATOM 653 C CA . GLU A 1 87 ? 2.813 -22.918 35.199 1.00 91.06 87 GLU A CA 1
ATOM 654 C C . GLU A 1 87 ? 3.113 -22.191 36.522 1.00 91.06 87 GLU A C 1
ATOM 656 O O . GLU A 1 87 ? 2.221 -22.039 37.344 1.00 91.06 87 GLU A O 1
ATOM 661 N N . THR A 1 88 ? 4.304 -21.598 36.675 1.00 92.25 88 THR A N 1
ATOM 662 C CA . THR A 1 88 ? 4.689 -20.787 37.848 1.00 92.25 88 THR A CA 1
ATOM 663 C C . THR A 1 88 ? 3.751 -19.599 38.103 1.00 92.25 88 THR A C 1
ATOM 665 O O . THR A 1 88 ? 3.525 -19.216 39.248 1.00 92.25 88 THR A O 1
ATOM 668 N N . HIS A 1 89 ? 3.172 -19.009 37.053 1.00 95.25 89 HIS A N 1
ATOM 669 C CA . HIS A 1 89 ? 2.188 -17.932 37.195 1.00 95.25 89 HIS A CA 1
ATOM 670 C C . HIS A 1 89 ? 0.835 -18.484 37.681 1.00 95.25 89 HIS A C 1
ATOM 672 O O . HIS A 1 89 ? 0.135 -17.825 38.449 1.00 95.25 89 HIS A O 1
ATOM 678 N N . LEU A 1 90 ? 0.483 -19.707 37.268 1.00 95.00 90 LEU A N 1
ATOM 679 C CA . LEU A 1 90 ? -0.708 -20.419 37.736 1.00 95.00 90 LEU A CA 1
ATOM 680 C C . LEU A 1 90 ? -0.527 -20.910 39.182 1.00 95.00 90 LEU A C 1
ATOM 682 O O . LEU A 1 90 ? -1.457 -20.803 39.976 1.00 95.00 90 LEU A O 1
ATOM 686 N N . ASP A 1 91 ? 0.676 -21.349 39.562 1.00 94.50 91 ASP A N 1
ATOM 687 C CA . ASP A 1 91 ? 1.046 -21.657 40.947 1.00 94.50 91 ASP A CA 1
ATOM 688 C C . ASP A 1 91 ? 0.866 -20.447 41.862 1.00 94.50 91 ASP A C 1
ATOM 690 O O . ASP A 1 91 ? 0.273 -20.584 42.926 1.00 94.50 91 ASP A O 1
ATOM 694 N N . ILE A 1 92 ? 1.286 -19.246 41.451 1.00 94.38 92 ILE A N 1
ATOM 695 C CA . ILE A 1 92 ? 1.064 -18.025 42.247 1.00 94.38 92 ILE A CA 1
ATOM 696 C C . ILE A 1 92 ? -0.440 -17.757 42.447 1.00 94.38 92 ILE A C 1
ATOM 698 O O . ILE A 1 92 ? -0.851 -17.400 43.552 1.00 94.38 92 ILE A O 1
ATOM 702 N N . ILE A 1 93 ? -1.274 -17.982 41.426 1.00 95.50 93 ILE A N 1
ATOM 703 C CA . ILE A 1 93 ? -2.739 -17.822 41.509 1.00 95.50 93 ILE A CA 1
ATOM 704 C C . ILE A 1 93 ? -3.385 -18.869 42.430 1.00 95.50 93 ILE A C 1
ATOM 706 O O . ILE A 1 93 ? -4.301 -18.540 43.188 1.00 95.50 93 ILE A O 1
ATOM 710 N N . ARG A 1 94 ? -2.915 -20.122 42.379 1.00 94.38 94 ARG A N 1
ATOM 711 C CA . ARG A 1 94 ? -3.424 -21.232 43.200 1.00 94.38 94 ARG A CA 1
ATOM 712 C C . ARG A 1 94 ? -2.968 -21.129 44.656 1.00 94.38 94 ARG A C 1
ATOM 714 O O . ARG A 1 94 ? -3.802 -21.207 45.552 1.00 94.38 94 ARG A O 1
ATOM 721 N N . ASN A 1 95 ? -1.675 -20.919 44.888 1.00 93.81 95 ASN A N 1
ATOM 722 C CA . ASN A 1 95 ? -1.044 -20.997 46.209 1.00 93.81 95 ASN A CA 1
ATOM 723 C C . ASN A 1 95 ? -1.374 -19.797 47.108 1.00 93.81 95 ASN A C 1
ATOM 725 O O . ASN A 1 95 ? -1.407 -19.950 48.324 1.00 93.81 95 ASN A O 1
ATOM 729 N N . ASN A 1 96 ? -1.665 -18.629 46.524 1.00 91.56 96 ASN A N 1
ATOM 730 C CA . ASN A 1 96 ? -2.180 -17.464 47.257 1.00 91.56 96 ASN A CA 1
ATOM 731 C C . ASN A 1 96 ? -3.722 -17.403 47.269 1.00 91.56 96 ASN A C 1
ATOM 733 O O . ASN A 1 96 ? -4.284 -16.389 47.662 1.00 91.56 96 ASN A O 1
ATOM 737 N N . ASP A 1 97 ? -4.405 -18.455 46.795 1.00 92.38 97 ASP A N 1
ATOM 738 C CA . ASP A 1 97 ? -5.868 -18.572 46.713 1.00 92.38 97 ASP A CA 1
ATOM 739 C C . ASP A 1 97 ? -6.580 -17.304 46.185 1.00 92.38 97 ASP A C 1
ATOM 741 O O . ASP A 1 97 ? -7.571 -16.817 46.743 1.00 92.38 97 ASP A O 1
ATOM 745 N N . ALA A 1 98 ? -6.045 -16.754 45.090 1.00 95.44 98 ALA A N 1
ATOM 746 C CA . ALA A 1 98 ? -6.369 -15.407 44.630 1.00 95.44 98 ALA A CA 1
ATOM 747 C C . ALA A 1 98 ? -7.870 -15.228 44.330 1.00 95.44 98 ALA A C 1
ATOM 749 O O . ALA A 1 98 ? -8.472 -16.043 43.626 1.00 95.44 98 ALA A O 1
ATOM 750 N N . LYS A 1 99 ? -8.471 -14.142 44.833 1.00 95.88 99 LYS A N 1
ATOM 751 C CA . LYS A 1 99 ? -9.906 -13.821 44.670 1.00 95.88 99 LYS A CA 1
ATOM 752 C C . LYS A 1 99 ? -10.217 -13.062 43.385 1.00 95.88 99 LYS A C 1
ATOM 754 O O . LYS A 1 99 ? -11.353 -13.069 42.921 1.00 95.88 99 LYS A O 1
ATOM 759 N N . LEU A 1 100 ? -9.201 -12.440 42.797 1.00 95.69 100 LEU A N 1
ATOM 760 C CA . LEU A 1 100 ? -9.275 -11.717 41.535 1.00 95.69 100 LEU A CA 1
ATOM 761 C C . LEU A 1 100 ? -7.943 -11.861 40.793 1.00 95.69 100 LEU A C 1
ATOM 763 O O . LEU A 1 100 ? -6.873 -11.777 41.403 1.00 95.69 100 LEU A O 1
ATOM 767 N N . VAL A 1 101 ? -8.012 -12.026 39.473 1.00 97.19 101 VAL A N 1
ATOM 768 C CA . VAL A 1 101 ? -6.856 -11.922 38.578 1.00 97.19 101 VAL A CA 1
ATOM 769 C C . VAL A 1 101 ? -7.048 -10.705 37.675 1.00 97.19 101 VAL A C 1
ATOM 771 O O . VAL A 1 101 ? -8.056 -10.588 36.977 1.00 97.19 101 VAL A O 1
ATOM 774 N N . ILE A 1 102 ? -6.076 -9.794 37.676 1.00 97.06 102 ILE A N 1
ATOM 775 C CA . ILE A 1 102 ? -6.011 -8.643 36.772 1.00 97.06 102 ILE A CA 1
ATOM 776 C C . ILE A 1 102 ? -4.895 -8.923 35.765 1.00 97.06 102 ILE A C 1
ATOM 778 O O . ILE A 1 102 ? -3.741 -9.077 36.157 1.00 97.06 102 ILE A O 1
ATOM 782 N N . PHE A 1 103 ? -5.222 -8.987 34.475 1.00 96.00 103 PHE A N 1
ATOM 783 C CA . PHE A 1 103 ? -4.247 -9.234 33.410 1.00 96.00 103 PHE A CA 1
ATOM 784 C C . PHE A 1 103 ? -4.161 -8.040 32.463 1.00 96.00 103 PHE A C 1
ATOM 786 O O . PHE A 1 103 ? -5.150 -7.660 31.831 1.00 96.00 103 PHE A O 1
ATOM 793 N N . VAL A 1 104 ? -2.972 -7.454 32.349 1.00 95.31 104 VAL A N 1
ATOM 794 C CA . VAL A 1 104 ? -2.729 -6.287 31.498 1.00 95.31 104 VAL A CA 1
ATOM 795 C C . VAL A 1 104 ? -2.242 -6.721 30.113 1.00 95.31 104 VAL A C 1
ATOM 797 O O . VAL A 1 104 ? -1.330 -7.537 29.989 1.00 95.31 104 VAL A O 1
ATOM 800 N N . ILE A 1 105 ? -2.830 -6.138 29.067 1.00 91.31 105 ILE A N 1
ATOM 801 C CA . ILE A 1 105 ? -2.406 -6.258 27.667 1.00 91.31 105 ILE A CA 1
ATOM 802 C C . ILE A 1 105 ? -1.878 -4.891 27.223 1.00 91.31 105 ILE A C 1
ATOM 804 O O . ILE A 1 105 ? -2.625 -3.914 27.185 1.00 91.31 105 ILE A O 1
ATOM 808 N N . SER A 1 106 ? -0.591 -4.810 26.883 1.00 88.44 106 SER A N 1
ATOM 809 C CA . SER A 1 106 ? 0.093 -3.548 26.555 1.00 88.44 106 SER A CA 1
ATOM 810 C C . SER A 1 106 ? -0.176 -3.030 25.142 1.00 88.44 106 SER A C 1
ATOM 812 O O . SER A 1 106 ? 0.128 -1.876 24.857 1.00 88.44 106 SER A O 1
ATOM 814 N N . GLY A 1 107 ? -0.658 -3.884 24.237 1.00 80.94 107 GLY A N 1
ATOM 815 C CA . GLY A 1 107 ? -0.822 -3.564 22.820 1.00 80.94 107 GLY A CA 1
ATOM 816 C C . GLY A 1 107 ? -1.045 -4.804 21.946 1.00 80.94 107 GLY A C 1
ATOM 817 O O . GLY A 1 107 ? -1.059 -5.925 22.467 1.00 80.94 107 GLY A O 1
ATOM 818 N N . PRO A 1 108 ? -1.190 -4.626 20.621 1.00 71.81 108 PRO A N 1
ATOM 819 C CA . PRO A 1 108 ? -1.170 -5.733 19.668 1.00 71.81 108 PRO A CA 1
ATOM 820 C C . PRO A 1 108 ? 0.176 -6.489 19.680 1.00 71.81 108 PRO A C 1
ATOM 822 O O . PRO A 1 108 ? 1.201 -5.924 20.079 1.00 71.81 108 PRO A O 1
ATOM 825 N N . PRO A 1 109 ? 0.212 -7.766 19.248 1.00 68.62 109 PRO A N 1
ATOM 826 C CA . PRO A 1 109 ? 1.467 -8.477 19.044 1.00 68.62 109 PRO A CA 1
ATOM 827 C C . PRO A 1 109 ? 2.274 -7.795 17.937 1.00 68.62 109 PRO A C 1
ATOM 829 O O . PRO A 1 109 ? 1.751 -7.513 16.862 1.00 68.62 109 PRO A O 1
ATOM 832 N N . LEU A 1 110 ? 3.555 -7.556 18.207 1.00 64.31 110 LEU A N 1
ATOM 833 C CA . LEU A 1 110 ? 4.522 -7.140 17.192 1.00 64.31 110 LEU A CA 1
ATOM 834 C C . LEU A 1 110 ? 5.077 -8.386 16.463 1.00 64.31 110 LEU A C 1
ATOM 836 O O . LEU A 1 110 ? 4.854 -9.512 16.927 1.00 64.31 110 LEU A O 1
ATOM 840 N N . PRO A 1 111 ? 5.818 -8.223 15.355 1.00 48.28 111 PRO A N 1
ATOM 841 C CA . PRO A 1 111 ? 6.256 -9.342 14.521 1.00 48.28 111 PRO A CA 1
ATOM 842 C C . PRO A 1 111 ? 7.097 -10.357 15.302 1.00 48.28 111 PRO A C 1
ATOM 844 O O . PRO A 1 111 ? 7.901 -9.998 16.166 1.00 48.28 111 PRO A O 1
ATOM 847 N N . GLY A 1 112 ? 6.857 -11.646 15.050 1.00 58.62 112 GLY A N 1
ATOM 848 C CA . GLY A 1 112 ? 7.503 -12.758 15.758 1.00 58.62 112 GLY A CA 1
ATOM 849 C C . GLY A 1 112 ? 7.137 -12.919 17.245 1.00 58.62 112 GLY A C 1
ATOM 850 O O . GLY A 1 112 ? 7.686 -13.803 17.901 1.00 58.62 112 GLY A O 1
ATOM 851 N N . GLN A 1 113 ? 6.234 -12.105 17.811 1.00 65.69 113 GLN A N 1
ATOM 852 C CA . GLN A 1 113 ? 5.901 -12.147 19.243 1.00 65.69 113 GLN A CA 1
ATOM 853 C C . GLN A 1 113 ? 4.620 -12.943 19.519 1.00 65.69 113 GLN A C 1
ATOM 855 O O . GLN A 1 113 ? 3.612 -12.828 18.821 1.00 65.69 113 GLN A O 1
ATOM 860 N N . ALA A 1 114 ? 4.639 -13.738 20.592 1.00 71.19 114 ALA A N 1
ATOM 861 C CA . ALA A 1 114 ? 3.466 -14.474 21.043 1.00 71.19 114 ALA A CA 1
ATOM 862 C C . ALA A 1 114 ? 2.344 -13.513 21.485 1.00 71.19 114 ALA A C 1
ATOM 864 O O . ALA A 1 114 ? 2.576 -12.539 22.202 1.00 71.19 114 ALA A O 1
ATOM 865 N N . SER A 1 115 ? 1.108 -13.797 21.063 1.00 81.56 115 SER A N 1
ATOM 866 C CA . SER A 1 115 ? -0.045 -12.933 21.343 1.00 81.56 115 SER A CA 1
ATOM 867 C C . SER A 1 115 ? -0.421 -12.934 22.826 1.00 81.56 115 SER A C 1
ATOM 869 O O . SER A 1 115 ? -0.770 -13.976 23.383 1.00 81.56 115 SER A O 1
ATOM 871 N N . GLN A 1 116 ? -0.453 -11.743 23.431 1.00 87.38 116 GLN A N 1
ATOM 872 C CA . GLN A 1 116 ? -0.934 -11.527 24.801 1.00 87.38 116 GLN A CA 1
ATOM 873 C C . GLN A 1 116 ? -2.407 -11.953 24.977 1.00 87.38 116 GLN A C 1
ATOM 875 O O . GLN A 1 116 ? -2.795 -12.348 26.072 1.00 87.38 116 GLN A O 1
ATOM 880 N N . VAL A 1 117 ? -3.210 -11.983 23.901 1.00 85.88 117 VAL A N 1
ATOM 881 C CA . VAL A 1 117 ? -4.574 -12.553 23.924 1.00 85.88 117 VAL A CA 1
ATOM 882 C C . VAL A 1 117 ? -4.527 -14.056 24.184 1.00 85.88 117 VAL A C 1
ATOM 884 O O . VAL A 1 117 ? -5.207 -14.539 25.079 1.00 85.88 117 VAL A O 1
ATOM 887 N N . LYS A 1 118 ? -3.669 -14.792 23.464 1.00 84.50 118 LYS A N 1
ATOM 888 C CA . LYS A 1 118 ? -3.511 -16.244 23.652 1.00 84.50 118 LYS A CA 1
ATOM 889 C C . LYS A 1 118 ? -2.927 -16.575 25.029 1.00 84.50 118 LYS A C 1
ATOM 891 O O . LYS A 1 118 ? -3.324 -17.566 25.633 1.00 84.50 118 LYS A O 1
ATOM 896 N N . MET A 1 119 ? -2.037 -15.724 25.552 1.00 89.69 119 MET A N 1
ATOM 897 C CA . MET A 1 119 ? -1.557 -15.823 26.939 1.00 89.69 119 MET A CA 1
ATOM 898 C C . MET A 1 119 ? -2.704 -15.650 27.943 1.00 89.69 119 MET A C 1
ATOM 900 O O . MET A 1 119 ? -2.802 -16.432 28.883 1.00 89.69 119 MET A O 1
ATOM 904 N N . ALA A 1 120 ? -3.600 -14.683 27.720 1.00 90.00 120 ALA A N 1
ATOM 905 C CA . ALA A 1 120 ? -4.787 -14.478 28.547 1.00 90.00 120 ALA A CA 1
ATOM 906 C C . ALA A 1 120 ? -5.820 -15.620 28.412 1.00 90.00 120 ALA A C 1
ATOM 908 O O . ALA A 1 120 ? -6.478 -15.959 29.391 1.00 90.00 120 ALA A O 1
ATOM 909 N N . GLU A 1 121 ? -5.962 -16.245 27.237 1.00 88.56 121 GLU A N 1
ATOM 910 C CA . GLU A 1 121 ? -6.862 -17.393 27.016 1.00 88.56 121 GLU A CA 1
ATOM 911 C C . GLU A 1 121 ? -6.336 -18.661 27.719 1.00 88.56 121 GLU A C 1
ATOM 913 O O . GLU A 1 121 ? -7.099 -19.370 28.383 1.00 88.56 121 GLU A O 1
ATOM 918 N N . TYR A 1 122 ? -5.021 -18.902 27.666 1.00 88.75 122 TYR A N 1
ATOM 919 C CA . TYR A 1 122 ? -4.354 -19.938 28.461 1.00 88.75 122 TYR A CA 1
ATOM 920 C C . TYR A 1 122 ? -4.481 -19.663 29.970 1.00 88.75 122 TYR A C 1
ATOM 922 O O . TYR A 1 122 ? -4.939 -20.529 30.715 1.00 88.75 122 TYR A O 1
ATOM 930 N N . LEU A 1 123 ? -4.190 -18.434 30.414 1.00 92.25 123 LEU A N 1
ATOM 931 C CA . LEU A 1 123 ? -4.363 -17.994 31.802 1.00 92.25 123 LEU A CA 1
ATOM 932 C C . LEU A 1 123 ? -5.796 -18.206 32.306 1.00 92.25 123 LEU A C 1
ATOM 934 O O . LEU A 1 123 ? -5.983 -18.749 33.389 1.00 92.25 123 LEU A O 1
ATOM 938 N N . ARG A 1 124 ? -6.809 -17.823 31.517 1.00 90.06 124 ARG A N 1
ATOM 939 C CA . ARG A 1 124 ? -8.227 -18.030 31.847 1.00 90.06 124 ARG A CA 1
ATOM 940 C C . ARG A 1 124 ? -8.551 -19.512 32.053 1.00 90.06 124 ARG A C 1
ATOM 942 O O . ARG A 1 124 ? -9.364 -19.838 32.908 1.00 90.06 124 ARG A O 1
ATOM 949 N N . THR A 1 125 ? -7.916 -20.393 31.285 1.00 86.56 125 THR A N 1
ATOM 950 C CA . THR A 1 125 ? -8.085 -21.848 31.412 1.00 86.56 125 THR A CA 1
ATOM 951 C C . THR A 1 125 ? -7.399 -22.381 32.679 1.00 86.56 125 THR A C 1
ATOM 953 O O . THR A 1 125 ? -7.957 -23.234 33.362 1.00 86.56 125 THR A O 1
ATOM 956 N N . GLY A 1 126 ? -6.220 -21.855 33.031 1.00 85.56 126 GLY A N 1
ATOM 957 C CA . GLY A 1 126 ? -5.448 -22.266 34.211 1.00 85.56 126 GLY A CA 1
ATOM 958 C C . GLY A 1 126 ? -5.878 -21.647 35.552 1.00 85.56 126 GLY A C 1
ATOM 959 O O . GLY A 1 126 ? -5.573 -22.207 36.603 1.00 85.56 126 GLY A O 1
ATOM 960 N N . ALA A 1 127 ? -6.584 -20.511 35.545 1.00 85.75 127 ALA A N 1
ATOM 961 C CA . ALA A 1 127 ? -7.018 -19.809 36.760 1.00 85.75 127 ALA A CA 1
ATOM 962 C C . ALA A 1 127 ? -8.219 -20.472 37.474 1.00 85.75 127 ALA A C 1
ATOM 964 O O . ALA A 1 127 ? -8.434 -20.228 38.669 1.00 85.75 127 ALA A O 1
ATOM 965 N N . GLY A 1 128 ? -8.978 -21.313 36.761 1.00 85.44 128 GLY A N 1
ATOM 966 C CA . GLY A 1 128 ? -10.249 -21.883 37.220 1.00 85.44 128 GLY A CA 1
ATOM 967 C C . GLY A 1 128 ? -11.374 -20.843 37.237 1.00 85.44 128 GLY A C 1
ATOM 968 O O . GLY A 1 128 ? -11.354 -19.886 36.468 1.00 85.44 128 GLY A O 1
ATOM 969 N N . ASP A 1 129 ? -12.329 -20.990 38.155 1.00 87.56 129 ASP A N 1
ATOM 970 C CA . ASP A 1 129 ? -13.504 -20.105 38.282 1.00 87.56 129 ASP A CA 1
ATOM 971 C C . ASP A 1 129 ? -13.197 -18.711 38.879 1.00 87.56 129 ASP A C 1
ATOM 973 O O . ASP A 1 129 ? -14.104 -17.971 39.265 1.00 87.56 129 ASP A O 1
ATOM 977 N N . ARG A 1 130 ? -11.915 -18.334 38.980 1.00 92.25 130 ARG A N 1
ATOM 978 C CA . ARG A 1 130 ? -11.478 -17.039 39.521 1.00 92.25 130 ARG A CA 1
ATOM 979 C C . ARG A 1 130 ? -11.843 -15.901 38.560 1.00 92.25 130 ARG A C 1
ATOM 981 O O . ARG A 1 130 ? -11.451 -15.966 37.393 1.00 92.25 130 ARG A O 1
ATOM 988 N N . PRO A 1 131 ? -12.514 -14.829 39.027 1.00 93.69 131 PRO A N 1
ATOM 989 C CA . PRO A 1 131 ? -12.818 -13.676 38.192 1.00 93.69 131 PRO A CA 1
ATOM 990 C C . PRO A 1 131 ? -11.566 -13.076 37.542 1.00 93.69 131 PRO A C 1
ATOM 992 O O . PRO A 1 131 ? -10.584 -12.759 38.218 1.00 93.69 131 PRO A O 1
ATOM 995 N N . LEU A 1 132 ? -11.624 -12.910 36.219 1.00 94.56 132 LEU A N 1
ATOM 996 C CA . LEU A 1 132 ? -10.537 -12.374 35.399 1.00 94.56 132 LEU A CA 1
ATOM 997 C C . LEU A 1 132 ? -10.947 -11.029 34.795 1.00 94.56 132 LEU A C 1
ATOM 999 O O . LEU A 1 132 ? -11.894 -10.960 34.007 1.00 94.56 132 LEU A O 1
ATOM 1003 N N . VAL A 1 133 ? -10.212 -9.970 35.133 1.00 95.06 133 VAL A N 1
ATOM 1004 C CA . VAL A 1 133 ? -10.359 -8.632 34.544 1.00 95.06 133 VAL A CA 1
ATOM 1005 C C . VAL A 1 133 ? -9.202 -8.386 33.585 1.00 95.06 133 VAL A C 1
ATOM 1007 O O . VAL A 1 133 ? -8.042 -8.346 33.993 1.00 95.06 133 VAL A O 1
ATOM 1010 N N . ILE A 1 134 ? -9.518 -8.192 32.305 1.00 94.19 134 ILE A N 1
ATOM 1011 C CA . ILE A 1 134 ? -8.531 -7.756 31.314 1.00 94.19 134 ILE A CA 1
ATOM 1012 C C . ILE A 1 134 ? -8.435 -6.228 31.324 1.00 94.19 134 ILE A C 1
ATOM 1014 O O . ILE A 1 134 ? -9.455 -5.540 31.257 1.00 94.19 134 ILE A O 1
ATOM 1018 N N . VAL A 1 135 ? -7.212 -5.700 31.352 1.00 94.19 135 VAL A N 1
ATOM 1019 C CA . VAL A 1 135 ? -6.907 -4.274 31.167 1.00 94.19 135 VAL A CA 1
ATOM 1020 C C . VAL A 1 135 ? -6.167 -4.107 29.841 1.00 94.19 135 VAL A C 1
ATOM 1022 O O . VAL A 1 135 ? -4.993 -4.447 29.729 1.00 94.19 135 VAL A O 1
ATOM 1025 N N . ALA A 1 136 ? -6.854 -3.600 28.822 1.00 91.19 136 ALA A N 1
ATOM 1026 C CA . ALA A 1 136 ? -6.283 -3.314 27.510 1.00 91.19 136 ALA A CA 1
ATOM 1027 C C . ALA A 1 136 ? -5.750 -1.872 27.463 1.00 91.19 136 ALA A C 1
ATOM 1029 O O . ALA A 1 136 ? -6.529 -0.922 27.397 1.00 91.19 136 ALA A O 1
ATOM 1030 N N . CYS A 1 137 ? -4.427 -1.700 27.468 1.00 89.94 137 CYS A N 1
ATOM 1031 C CA . CYS A 1 137 ? -3.752 -0.395 27.409 1.00 89.94 137 CYS A CA 1
ATOM 1032 C C . CYS A 1 137 ? -3.575 0.142 25.976 1.00 89.94 137 CYS A C 1
ATOM 1034 O O . CYS A 1 137 ? -2.566 0.765 25.658 1.00 89.94 137 CYS A O 1
ATOM 1036 N N . PHE A 1 138 ? -4.535 -0.161 25.106 1.00 78.25 138 PHE A N 1
ATOM 1037 C CA . PHE A 1 138 ? -4.573 0.178 23.687 1.00 78.25 138 PHE A CA 1
ATOM 1038 C C . PHE A 1 138 ? -6.030 0.040 23.192 1.00 78.25 138 PHE A C 1
ATOM 1040 O O . PHE A 1 138 ? -6.907 -0.440 23.914 1.00 78.25 138 PHE A O 1
ATOM 1047 N N . ASN A 1 139 ? -6.317 0.427 21.951 1.00 69.69 139 ASN A N 1
ATOM 1048 C CA . ASN A 1 139 ? -7.660 0.332 21.379 1.00 69.69 139 ASN A CA 1
ATOM 1049 C C . ASN A 1 139 ? -8.022 -1.115 20.989 1.00 69.69 139 ASN A C 1
ATOM 1051 O O . ASN A 1 139 ? -7.511 -1.653 20.010 1.00 69.69 139 ASN A O 1
ATOM 1055 N N . MET A 1 140 ? -8.982 -1.739 21.680 1.00 65.00 140 MET A N 1
ATOM 1056 C CA . MET A 1 140 ? -9.373 -3.133 21.424 1.00 65.00 140 MET A CA 1
ATOM 1057 C C . MET A 1 140 ? -9.918 -3.397 20.014 1.00 65.00 140 MET A C 1
ATOM 1059 O O . MET A 1 140 ? -9.972 -4.551 19.596 1.00 65.00 140 MET A O 1
ATOM 1063 N N . ARG A 1 141 ? -10.302 -2.364 19.251 1.00 60.88 141 ARG A N 1
ATOM 1064 C CA . ARG A 1 141 ? -10.696 -2.516 17.837 1.00 60.88 141 ARG A CA 1
ATOM 1065 C C . ARG A 1 141 ? -9.524 -2.894 16.918 1.00 60.88 141 ARG A C 1
ATOM 1067 O O . ARG A 1 141 ? -9.771 -3.258 15.772 1.00 60.88 141 ARG A O 1
ATOM 1074 N N . GLU A 1 142 ? -8.290 -2.835 17.418 1.00 53.12 142 GLU A N 1
ATOM 1075 C CA . GLU A 1 142 ? -7.066 -3.303 16.754 1.00 53.12 142 GLU A CA 1
ATOM 1076 C C . GLU A 1 142 ? -6.719 -4.765 17.095 1.00 53.12 142 GLU A C 1
ATOM 1078 O O . GLU A 1 142 ? -5.751 -5.294 16.554 1.00 53.12 142 GLU A O 1
ATOM 1083 N N . LEU A 1 143 ? -7.499 -5.441 17.957 1.00 57.22 143 LEU A N 1
ATOM 1084 C CA . LEU A 1 143 ? -7.257 -6.836 18.333 1.00 57.22 143 LEU A CA 1
ATOM 1085 C C . LEU A 1 143 ? -8.460 -7.746 18.086 1.00 57.22 143 LEU A C 1
ATOM 1087 O O . LEU A 1 143 ? -9.532 -7.610 18.678 1.00 57.22 143 LEU A O 1
ATOM 1091 N N . ASP A 1 144 ? -8.243 -8.735 17.225 1.00 51.34 144 ASP A N 1
ATOM 1092 C CA . ASP A 1 144 ? -9.240 -9.743 16.902 1.00 51.34 144 ASP A CA 1
ATOM 1093 C C . ASP A 1 144 ? -9.594 -10.609 18.123 1.00 51.34 144 ASP A C 1
ATOM 1095 O O . ASP A 1 144 ? -8.731 -11.041 18.885 1.00 51.34 144 ASP A O 1
ATOM 1099 N N . GLY A 1 145 ? -10.891 -10.871 18.305 1.00 52.34 145 GLY A N 1
ATOM 1100 C CA . GLY A 1 145 ? -11.425 -11.783 19.324 1.00 52.34 145 GLY A CA 1
ATOM 1101 C C . GLY A 1 145 ? -11.527 -11.228 20.751 1.00 52.34 145 GLY A C 1
ATOM 1102 O O . GLY A 1 145 ? -12.407 -11.669 21.491 1.00 52.34 145 GLY A O 1
ATOM 1103 N N . LEU A 1 146 ? -10.721 -10.231 21.141 1.00 58.19 146 LEU A N 1
ATOM 1104 C CA . LEU A 1 146 ? -10.598 -9.794 22.544 1.00 58.19 146 LEU A CA 1
ATOM 1105 C C . LEU A 1 146 ? -11.940 -9.357 23.174 1.00 58.19 146 LEU A C 1
ATOM 1107 O O . LEU A 1 146 ? -12.268 -9.767 24.288 1.00 58.19 146 LEU A O 1
ATOM 1111 N N . GLY A 1 147 ? -12.765 -8.614 22.426 1.00 52.16 147 GLY A N 1
ATOM 1112 C CA . GLY A 1 147 ? -14.104 -8.183 22.857 1.00 52.16 147 GLY A CA 1
ATOM 1113 C C . GLY A 1 147 ? -15.142 -9.309 23.013 1.00 52.16 147 GLY A C 1
ATOM 1114 O O . GLY A 1 147 ? -16.211 -9.073 23.573 1.00 52.16 147 GLY A O 1
ATOM 1115 N N . THR A 1 148 ? -14.840 -10.527 22.549 1.00 57.88 148 THR A N 1
ATOM 1116 C CA . THR A 1 148 ? -15.681 -11.725 22.715 1.00 57.88 148 THR A CA 1
ATOM 1117 C C . THR A 1 148 ? -15.089 -12.744 23.691 1.00 57.88 148 THR A C 1
ATOM 1119 O O . THR A 1 148 ? -15.845 -13.246 24.525 1.00 57.88 148 THR A O 1
ATOM 1122 N N . SER A 1 149 ? -13.774 -13.009 23.644 1.00 68.75 149 SER A N 1
ATOM 1123 C CA . SER A 1 149 ? -13.102 -14.076 24.412 1.00 68.75 149 SER A CA 1
ATOM 1124 C C . SER A 1 149 ? -13.122 -13.881 25.935 1.00 68.75 149 SER A C 1
ATOM 1126 O O . SER A 1 149 ? -13.041 -14.866 26.671 1.00 68.75 149 SER A O 1
ATOM 1128 N N . PHE A 1 150 ? -13.254 -12.643 26.430 1.00 84.56 150 PHE A N 1
ATOM 1129 C CA . PHE A 1 150 ? -13.137 -12.330 27.863 1.00 84.56 150 PHE A CA 1
ATOM 1130 C C . PHE A 1 150 ? -14.407 -11.710 28.440 1.00 84.56 150 PHE A C 1
ATOM 1132 O O . PHE A 1 150 ? -14.941 -10.777 27.838 1.00 84.56 150 PHE A O 1
ATOM 1139 N N . PRO A 1 151 ? -14.909 -12.192 29.592 1.00 81.44 151 PRO A N 1
ATOM 1140 C CA . PRO A 1 151 ? -16.187 -11.745 30.138 1.00 81.44 151 PRO A CA 1
ATOM 1141 C C . PRO A 1 151 ? -16.149 -10.322 30.713 1.00 81.44 151 PRO A C 1
ATOM 1143 O O . PRO A 1 151 ? -17.145 -9.615 30.565 1.00 81.44 151 PRO A O 1
ATOM 1146 N N . THR A 1 152 ? -15.030 -9.877 31.298 1.00 90.69 152 THR A N 1
ATOM 1147 C CA . THR A 1 152 ? -14.869 -8.508 31.822 1.00 90.69 152 THR A CA 1
ATOM 1148 C C . THR A 1 152 ? -13.602 -7.860 31.281 1.00 90.69 152 THR A C 1
ATOM 1150 O O . THR A 1 152 ? -12.514 -8.428 31.385 1.00 90.69 152 THR A O 1
ATOM 1153 N N . VAL A 1 153 ? -13.747 -6.670 30.687 1.00 89.69 153 VAL A N 1
ATOM 1154 C CA . VAL A 1 153 ? -12.640 -5.948 30.048 1.00 89.69 153 VAL A CA 1
ATOM 1155 C C . VAL A 1 153 ? -12.767 -4.436 30.222 1.00 89.69 153 VAL A C 1
ATOM 1157 O O . VAL A 1 153 ? -13.787 -3.835 29.869 1.00 89.69 153 VAL A O 1
ATOM 1160 N N . VAL A 1 154 ? -11.684 -3.824 30.698 1.00 90.62 154 VAL A N 1
ATOM 1161 C CA . VAL A 1 154 ? -11.455 -2.376 30.740 1.00 90.62 154 VAL A CA 1
ATOM 1162 C C . VAL A 1 154 ? -10.466 -1.999 29.638 1.00 90.62 154 VAL A C 1
ATOM 1164 O O . VAL A 1 154 ? -9.471 -2.689 29.428 1.00 90.62 154 VAL A O 1
ATOM 1167 N N . GLN A 1 155 ? -10.726 -0.895 28.943 1.00 88.69 155 GLN A N 1
ATOM 1168 C CA . GLN A 1 155 ? -9.829 -0.302 27.954 1.00 88.69 155 GLN A CA 1
ATOM 1169 C C . GLN A 1 155 ? -9.288 1.036 28.469 1.00 88.69 155 GLN A C 1
ATOM 1171 O O . GLN A 1 155 ? -10.005 1.779 29.135 1.00 88.69 155 GLN A O 1
ATOM 1176 N N . THR A 1 156 ? -8.054 1.381 28.116 1.00 86.81 156 THR A N 1
ATOM 1177 C CA . THR A 1 156 ? -7.471 2.712 28.321 1.00 86.81 156 THR A CA 1
ATOM 1178 C C . THR A 1 156 ? -6.569 3.094 27.142 1.00 86.81 156 THR A C 1
ATOM 1180 O O . THR A 1 156 ? -6.158 2.230 26.369 1.00 86.81 156 THR A O 1
ATOM 1183 N N . SER A 1 157 ? -6.298 4.387 26.953 1.00 76.69 157 SER A N 1
ATOM 1184 C CA . SER A 1 157 ? -5.540 4.915 25.805 1.00 76.69 157 SER A CA 1
ATOM 1185 C C . SER A 1 157 ? -4.036 4.607 25.828 1.00 76.69 157 SER A C 1
ATOM 1187 O O . SER A 1 157 ? -3.354 4.839 24.832 1.00 76.69 157 SER A O 1
ATOM 1189 N N . GLY A 1 158 ? -3.512 4.100 26.944 1.00 82.94 158 GLY A N 1
ATOM 1190 C CA . GLY A 1 158 ? -2.105 3.757 27.122 1.00 82.94 158 GLY A CA 1
ATOM 1191 C C . GLY A 1 158 ? -1.809 3.315 28.553 1.00 82.94 158 GLY A C 1
ATOM 1192 O O . GLY A 1 158 ? -2.694 3.276 29.402 1.00 82.94 158 GLY A O 1
ATOM 1193 N N . TYR A 1 159 ? -0.547 3.015 28.847 1.00 86.50 159 TYR A N 1
ATOM 1194 C CA . TYR A 1 159 ? -0.071 2.635 30.185 1.00 86.50 159 TYR A CA 1
ATOM 1195 C C . TYR A 1 159 ? 0.710 3.774 30.872 1.00 86.50 159 TYR A C 1
ATOM 1197 O O . TYR A 1 159 ? 1.717 3.549 31.538 1.00 86.50 159 TYR A O 1
ATOM 1205 N N . SER A 1 160 ? 0.268 5.026 30.697 1.00 84.06 160 SER A N 1
ATOM 1206 C CA . SER A 1 160 ? 0.812 6.159 31.463 1.00 84.06 160 SER A CA 1
ATOM 1207 C C . SER A 1 160 ? 0.282 6.147 32.907 1.00 84.06 160 SER A C 1
ATOM 1209 O O . SER A 1 160 ? -0.823 5.649 33.134 1.00 84.06 160 SER A O 1
ATOM 1211 N N . PRO A 1 161 ? 0.989 6.733 33.895 1.00 83.94 161 PRO A N 1
ATOM 1212 C CA . PRO A 1 161 ? 0.527 6.734 35.287 1.00 83.94 161 PRO A CA 1
ATOM 1213 C C . PRO A 1 161 ? -0.868 7.351 35.475 1.00 83.94 161 PRO A C 1
ATOM 1215 O O . PRO A 1 161 ? -1.682 6.817 36.223 1.00 83.94 161 PRO A O 1
ATOM 1218 N N . SER A 1 162 ? -1.192 8.420 34.735 1.00 81.94 162 SER A N 1
ATOM 1219 C CA . SER A 1 162 ? -2.546 8.997 34.727 1.00 81.94 162 SER A CA 1
ATOM 1220 C C . SER A 1 162 ? -3.577 8.032 34.131 1.00 81.94 162 SER A C 1
ATOM 1222 O O . SER A 1 162 ? -4.652 7.849 34.704 1.00 81.94 162 SER A O 1
ATOM 1224 N N . ALA A 1 163 ? -3.255 7.361 33.021 1.00 85.25 163 ALA A N 1
ATOM 1225 C CA . ALA A 1 163 ? -4.154 6.401 32.385 1.00 85.25 163 ALA A CA 1
ATOM 1226 C C . ALA A 1 163 ? -4.451 5.192 33.287 1.00 85.25 163 ALA A C 1
ATOM 1228 O O . ALA A 1 163 ? -5.610 4.832 33.500 1.00 85.25 163 ALA A O 1
ATOM 1229 N N . LEU A 1 164 ? -3.413 4.643 33.916 1.00 89.94 164 LEU A N 1
ATOM 1230 C CA . LEU A 1 164 ? -3.519 3.540 34.867 1.00 89.94 164 LEU A CA 1
ATOM 1231 C C . LEU A 1 164 ? -4.266 3.955 36.148 1.00 89.94 164 LEU A C 1
ATOM 1233 O O . LEU A 1 164 ? -5.090 3.191 36.643 1.00 89.94 164 LEU A O 1
ATOM 1237 N N . HIS A 1 165 ? -4.094 5.187 36.637 1.00 88.31 165 HIS A N 1
ATOM 1238 C CA . HIS A 1 165 ? -4.885 5.717 37.756 1.00 88.31 165 HIS A CA 1
ATOM 1239 C C . HIS A 1 165 ? -6.387 5.847 37.425 1.00 88.31 165 HIS A C 1
ATOM 1241 O O . HIS A 1 165 ? -7.235 5.579 38.283 1.00 88.31 165 HIS A O 1
ATOM 1247 N N . HIS A 1 166 ? -6.744 6.196 36.183 1.00 87.62 166 HIS A N 1
ATOM 1248 C CA . HIS A 1 166 ? -8.140 6.181 35.726 1.00 87.62 166 HIS A CA 1
ATOM 1249 C C . HIS A 1 166 ? -8.701 4.753 35.638 1.00 87.62 166 HIS A C 1
ATOM 1251 O O . HIS A 1 166 ? -9.844 4.532 36.040 1.00 87.62 166 HIS A O 1
ATOM 1257 N N . VAL A 1 167 ? -7.898 3.774 35.199 1.00 91.69 167 VAL A N 1
ATOM 1258 C CA . VAL A 1 167 ? -8.260 2.346 35.261 1.00 91.69 167 VAL A CA 1
ATOM 1259 C C . VAL A 1 167 ? -8.522 1.911 36.706 1.00 91.69 167 VAL A C 1
ATOM 1261 O O . VAL A 1 167 ? -9.564 1.315 36.967 1.00 91.69 167 VAL A O 1
ATOM 1264 N N . THR A 1 168 ? -7.649 2.258 37.658 1.00 91.81 168 THR A N 1
ATOM 1265 C CA . THR A 1 168 ? -7.840 1.947 39.087 1.00 91.81 168 THR A CA 1
ATOM 1266 C C . THR A 1 168 ? -9.155 2.515 39.627 1.00 91.81 168 THR A C 1
ATOM 1268 O O . THR A 1 168 ? -9.941 1.772 40.213 1.00 91.81 168 THR A O 1
ATOM 1271 N N . ASN A 1 169 ? -9.434 3.804 39.392 1.00 89.25 169 ASN A N 1
ATOM 1272 C CA . ASN A 1 169 ? -10.672 4.446 39.853 1.00 89.25 169 ASN A CA 1
ATOM 1273 C C . ASN A 1 169 ? -11.920 3.766 39.266 1.00 89.25 169 ASN A C 1
ATOM 1275 O O . ASN A 1 169 ? -12.859 3.462 39.999 1.00 89.25 169 ASN A O 1
ATOM 1279 N N . LEU A 1 170 ? -11.916 3.483 37.962 1.00 90.12 170 LEU A N 1
ATOM 1280 C CA . LEU A 1 170 ? -13.011 2.792 37.280 1.00 90.12 170 LEU A CA 1
ATOM 1281 C C . LEU A 1 170 ? -13.242 1.380 37.848 1.00 90.12 170 LEU A C 1
ATOM 1283 O O . LEU A 1 170 ? -14.384 0.996 38.090 1.00 90.12 170 LEU A O 1
ATOM 1287 N N . ILE A 1 171 ? -12.169 0.626 38.096 1.00 91.44 171 ILE A N 1
ATOM 1288 C CA . ILE A 1 171 ? -12.224 -0.743 38.627 1.00 91.44 171 ILE A CA 1
ATOM 1289 C C . ILE A 1 171 ? -12.682 -0.779 40.099 1.00 91.44 171 ILE A C 1
ATOM 1291 O O . ILE A 1 171 ? -13.357 -1.730 40.489 1.00 91.44 171 ILE A O 1
ATOM 1295 N N . PHE A 1 172 ? -12.381 0.242 40.910 1.00 88.56 172 PHE A N 1
ATOM 1296 C CA . PHE A 1 172 ? -12.790 0.299 42.323 1.00 88.56 172 PHE A CA 1
ATOM 1297 C C . PHE A 1 172 ? -14.132 0.988 42.593 1.00 88.56 172 PHE A C 1
ATOM 1299 O O . PHE A 1 172 ? -14.787 0.642 43.574 1.00 88.56 172 PHE A O 1
ATOM 1306 N N . LYS A 1 173 ? -14.555 1.943 41.757 1.00 83.12 173 LYS A N 1
ATOM 1307 C CA . LYS A 1 173 ? -15.799 2.709 41.967 1.00 83.12 173 LYS A CA 1
ATOM 1308 C C . LYS A 1 173 ? -16.930 2.317 41.017 1.00 83.12 173 LYS A C 1
ATOM 1310 O O . LYS A 1 173 ? -18.095 2.458 41.366 1.00 83.12 173 LYS A O 1
ATOM 1315 N N . GLY A 1 174 ? -16.606 1.836 39.814 1.00 70.94 174 GLY A N 1
ATOM 1316 C CA . GLY A 1 174 ? -17.581 1.596 38.744 1.00 70.94 174 GLY A CA 1
ATOM 1317 C C . GLY A 1 174 ? -18.142 2.870 38.094 1.00 70.94 174 GLY A C 1
ATOM 1318 O O . GLY A 1 174 ? -19.004 2.775 37.226 1.00 70.94 174 GLY A O 1
ATOM 1319 N N . GLU A 1 175 ? -17.663 4.055 38.483 1.00 59.44 175 GLU A N 1
ATOM 1320 C CA . GLU A 1 175 ? -18.180 5.348 38.022 1.00 59.44 175 GLU A CA 1
ATOM 1321 C C . GLU A 1 175 ? -17.887 5.587 36.531 1.00 59.44 175 GLU A C 1
ATOM 1323 O O . GLU A 1 175 ? -16.738 5.633 36.081 1.00 59.44 175 GLU A O 1
ATOM 1328 N N . HIS A 1 176 ? -18.949 5.749 35.740 1.00 56.31 176 HIS A N 1
ATOM 1329 C CA . HIS A 1 176 ? -18.865 5.995 34.303 1.00 56.31 176 HIS A CA 1
ATOM 1330 C C . HIS A 1 176 ? -18.699 7.493 33.995 1.00 56.31 176 HIS A C 1
ATOM 1332 O O . HIS A 1 176 ? -19.654 8.165 33.616 1.00 56.31 176 HIS A O 1
ATOM 1338 N N . ASN A 1 177 ? -17.467 8.008 34.064 1.00 41.34 177 ASN A N 1
ATOM 1339 C CA . ASN A 1 177 ? -17.153 9.389 33.648 1.00 41.34 177 ASN A CA 1
ATOM 1340 C C . ASN A 1 177 ? -17.271 9.638 32.124 1.00 41.34 177 ASN A C 1
ATOM 1342 O O . ASN A 1 177 ? -17.031 10.747 31.654 1.00 41.34 177 ASN A O 1
ATOM 1346 N N . GLY A 1 178 ? -17.649 8.628 31.334 1.00 41.38 178 GLY A N 1
ATOM 1347 C CA . GLY A 1 178 ? -18.057 8.800 29.941 1.00 41.38 178 GLY A CA 1
ATOM 1348 C C . GLY A 1 178 ? -19.568 9.007 29.842 1.00 41.38 178 GLY A C 1
ATOM 1349 O O . GLY A 1 178 ? -20.336 8.130 30.231 1.00 41.38 178 GLY A O 1
ATOM 1350 N N . SER A 1 179 ? -20.001 10.132 29.267 1.00 35.31 179 SER A N 1
ATOM 1351 C CA . SER A 1 179 ? -21.418 10.363 28.964 1.00 35.31 179 SER A CA 1
ATOM 1352 C C . SER A 1 179 ? -21.981 9.270 28.037 1.00 35.31 179 SER A C 1
ATOM 1354 O O . SER A 1 179 ? -21.252 8.647 27.260 1.00 35.31 179 SER A O 1
ATOM 1356 N N . SER A 1 180 ? -23.298 9.040 28.090 1.00 36.47 180 SER A N 1
ATOM 1357 C CA . SER A 1 180 ? -23.964 7.942 27.358 1.00 36.47 180 SER A CA 1
ATOM 1358 C C . SER A 1 180 ? -23.683 7.948 25.839 1.00 36.47 180 SER A C 1
ATOM 1360 O O . SER A 1 180 ? -23.548 6.893 25.218 1.00 36.47 180 SER A O 1
ATOM 1362 N N . ALA A 1 181 ? -23.467 9.130 25.247 1.00 36.72 181 ALA A N 1
ATOM 1363 C CA . ALA A 1 181 ? -23.066 9.294 23.845 1.00 36.72 181 ALA A CA 1
ATOM 1364 C C . ALA A 1 181 ? -21.696 8.659 23.504 1.00 36.72 181 ALA A C 1
ATOM 1366 O O . ALA A 1 181 ? -21.476 8.193 22.382 1.00 36.72 181 ALA A O 1
ATOM 1367 N N . THR A 1 182 ? -20.766 8.591 24.459 1.00 39.16 182 THR A N 1
ATOM 1368 C CA . THR A 1 182 ? -19.442 7.984 24.248 1.00 39.16 182 THR A CA 1
ATOM 1369 C C . THR A 1 182 ? -19.497 6.459 24.345 1.00 39.16 182 THR A C 1
ATOM 1371 O O . THR A 1 182 ? -18.849 5.772 23.552 1.00 39.16 182 THR A O 1
ATOM 1374 N N . LEU A 1 183 ? -20.344 5.914 25.230 1.00 38.53 183 LEU A N 1
ATOM 1375 C CA . LEU A 1 183 ? -20.653 4.477 25.253 1.00 38.53 183 LEU A CA 1
ATOM 1376 C C . LEU A 1 183 ? -21.277 4.023 23.926 1.00 38.53 183 LEU A C 1
ATOM 1378 O O . LEU A 1 183 ? -20.876 2.993 23.387 1.00 38.53 183 LEU A O 1
ATOM 1382 N N . GLN A 1 184 ? -22.173 4.820 23.336 1.00 37.50 184 GLN A N 1
ATOM 1383 C CA . GLN A 1 184 ? -22.720 4.537 22.004 1.00 37.50 184 GLN A CA 1
ATOM 1384 C C . GLN A 1 184 ? -21.621 4.483 20.928 1.00 37.50 184 GLN A C 1
ATOM 1386 O O . GLN A 1 184 ? -21.571 3.530 20.157 1.00 37.50 184 GLN A O 1
ATOM 1391 N N . ASN A 1 185 ? -20.671 5.422 20.899 1.00 40.59 185 ASN A N 1
ATOM 1392 C CA . ASN A 1 185 ? -19.584 5.390 19.908 1.00 40.59 185 ASN A CA 1
ATOM 1393 C C . ASN A 1 185 ? -18.629 4.185 20.051 1.00 40.59 185 ASN A C 1
ATOM 1395 O O . ASN A 1 185 ? -18.065 3.720 19.049 1.00 40.59 185 ASN A O 1
ATOM 1399 N N . LEU A 1 186 ? -18.475 3.634 21.261 1.00 44.91 186 LEU A N 1
ATOM 1400 C CA . LEU A 1 186 ? -17.666 2.437 21.525 1.00 44.91 186 LEU A CA 1
ATOM 1401 C C . LEU A 1 186 ? -18.434 1.111 21.343 1.00 44.91 186 LEU A C 1
ATOM 1403 O O . LEU A 1 186 ? -17.822 0.130 20.912 1.00 44.91 186 LEU A O 1
ATOM 1407 N N . VAL A 1 187 ? -19.753 1.089 21.563 1.00 45.22 187 VAL A N 1
ATOM 1408 C CA . VAL A 1 187 ? -20.598 -0.128 21.534 1.00 45.22 187 VAL A CA 1
ATOM 1409 C C . VAL A 1 187 ? -21.658 -0.106 20.410 1.00 45.22 187 VAL A C 1
ATOM 1411 O O . VAL A 1 187 ? -22.536 -0.962 20.346 1.00 45.22 187 VAL A O 1
ATOM 1414 N N . LEU A 1 188 ? -21.561 0.821 19.449 1.00 49.91 188 LEU A N 1
ATOM 1415 C CA . LEU A 1 188 ? -22.333 0.768 18.203 1.00 49.91 188 LEU A CA 1
ATOM 1416 C C . LEU A 1 188 ? -22.011 -0.529 17.445 1.00 49.91 188 LEU A C 1
ATOM 1418 O O . LEU A 1 188 ? -20.928 -0.682 16.872 1.00 49.91 188 LEU A O 1
ATOM 1422 N N . ALA A 1 189 ? -22.975 -1.453 17.429 1.00 52.12 189 ALA A N 1
ATOM 1423 C CA . ALA A 1 189 ? -22.910 -2.668 16.627 1.00 52.12 189 ALA A CA 1
ATOM 1424 C C . ALA A 1 189 ? -22.633 -2.305 15.150 1.00 52.12 189 ALA A C 1
ATOM 1426 O O . ALA A 1 189 ? -23.213 -1.329 14.664 1.00 52.12 189 ALA A O 1
ATOM 1427 N N . PRO A 1 190 ? -21.770 -3.043 14.418 1.00 62.56 190 PRO A N 1
ATOM 1428 C CA . PRO A 1 190 ? -21.367 -2.656 13.065 1.00 62.56 190 PRO A CA 1
ATOM 1429 C C . PRO A 1 190 ? -22.553 -2.544 12.092 1.00 62.56 190 PRO A C 1
ATOM 1431 O O . PRO A 1 190 ? -23.028 -3.550 11.561 1.00 62.56 190 PRO A O 1
ATOM 1434 N N . LYS A 1 191 ? -23.018 -1.311 11.844 1.00 79.38 191 LYS A N 1
ATOM 1435 C CA . LYS A 1 191 ? -24.116 -1.020 10.914 1.00 79.38 191 LYS A CA 1
ATOM 1436 C C . LYS A 1 191 ? -23.626 -1.026 9.464 1.00 79.38 191 LYS A C 1
ATOM 1438 O O . LYS A 1 191 ? -22.444 -0.794 9.197 1.00 79.38 191 LYS A O 1
ATOM 1443 N N . THR A 1 192 ? -24.538 -1.263 8.525 1.00 89.00 192 THR A N 1
ATOM 1444 C CA . THR A 1 192 ? -24.305 -0.912 7.117 1.00 89.00 192 THR A CA 1
ATOM 1445 C C . THR A 1 192 ? -24.338 0.608 6.989 1.00 89.00 192 THR A C 1
ATOM 1447 O O . THR A 1 192 ? -25.186 1.261 7.596 1.00 89.00 192 THR A O 1
ATOM 1450 N N . TRP A 1 193 ? -23.411 1.161 6.214 1.00 93.69 193 TRP A N 1
ATOM 1451 C CA . TRP A 1 193 ? -23.346 2.584 5.890 1.00 93.69 193 TRP A CA 1
ATOM 1452 C C . TRP A 1 193 ? -23.737 2.801 4.433 1.00 93.69 193 TRP A C 1
ATOM 1454 O O . TRP A 1 193 ? -23.505 1.932 3.591 1.00 93.69 193 TRP A O 1
ATOM 1464 N N . GLU A 1 194 ? -24.306 3.966 4.143 1.00 94.75 194 GLU A N 1
ATOM 1465 C CA . GLU A 1 194 ? -24.477 4.423 2.769 1.00 94.75 194 GLU A CA 1
ATOM 1466 C C . GLU A 1 194 ? -23.105 4.710 2.147 1.00 94.75 194 GLU A C 1
ATOM 1468 O O . GLU A 1 194 ? -22.221 5.272 2.798 1.00 94.75 194 GLU A O 1
ATOM 1473 N N . VAL A 1 195 ? -22.920 4.276 0.901 1.00 96.31 195 VAL A N 1
ATOM 1474 C CA . VAL A 1 195 ? -21.662 4.392 0.159 1.00 96.31 195 VAL A CA 1
ATOM 1475 C C . VAL A 1 195 ? -21.943 5.155 -1.126 1.00 96.31 195 VAL A C 1
ATOM 1477 O O . VAL A 1 195 ? -22.569 4.619 -2.042 1.00 96.31 195 VAL A O 1
ATOM 1480 N N . ALA A 1 196 ? -21.464 6.393 -1.199 1.00 93.38 196 ALA A N 1
ATOM 1481 C CA . ALA A 1 196 ? -21.531 7.185 -2.416 1.00 93.38 196 ALA A CA 1
ATOM 1482 C C . ALA A 1 196 ? -20.442 6.735 -3.401 1.00 93.38 196 ALA A C 1
ATOM 1484 O O . ALA A 1 196 ? -19.339 6.346 -3.006 1.00 93.38 196 ALA A O 1
ATOM 1485 N N . VAL A 1 197 ? -20.756 6.792 -4.695 1.00 91.50 197 VAL A N 1
ATOM 1486 C CA . VAL A 1 197 ? -19.761 6.679 -5.770 1.00 91.50 197 VAL A CA 1
ATOM 1487 C C . VAL A 1 197 ? -19.083 8.040 -5.926 1.00 91.50 197 VAL A C 1
ATOM 1489 O O . VAL A 1 197 ? -19.702 9.079 -5.713 1.00 91.50 197 VAL A O 1
ATOM 1492 N N . THR A 1 198 ? -17.799 8.038 -6.257 1.00 85.19 198 THR A N 1
ATOM 1493 C CA . THR A 1 198 ? -16.996 9.243 -6.472 1.00 85.19 198 THR A CA 1
ATOM 1494 C C . THR A 1 198 ? -16.033 8.902 -7.613 1.00 85.19 198 THR A C 1
ATOM 1496 O O . THR A 1 198 ? -15.025 8.238 -7.381 1.00 85.19 198 THR A O 1
ATOM 1499 N N . ASN A 1 199 ? -16.400 9.182 -8.869 1.00 72.88 199 ASN A N 1
ATOM 1500 C CA . ASN A 1 199 ? -15.747 8.567 -10.044 1.00 72.88 199 ASN A CA 1
ATOM 1501 C C . ASN A 1 199 ? -15.114 9.536 -11.050 1.00 72.88 199 ASN A C 1
ATOM 1503 O O . ASN A 1 199 ? -14.571 9.070 -12.046 1.00 72.88 199 ASN A O 1
ATOM 1507 N N . ASN A 1 200 ? -15.197 10.845 -10.823 1.00 71.44 200 ASN A N 1
ATOM 1508 C CA . ASN A 1 200 ? -14.719 11.850 -11.770 1.00 71.44 200 ASN A CA 1
ATOM 1509 C C . ASN A 1 200 ? -14.195 13.115 -11.054 1.00 71.44 200 ASN A C 1
ATOM 1511 O O . ASN A 1 200 ? -14.354 13.281 -9.842 1.00 71.44 200 ASN A O 1
ATOM 1515 N N . LEU A 1 201 ? -13.586 14.024 -11.821 1.00 70.06 201 LEU A N 1
ATOM 1516 C CA . LEU A 1 201 ? -12.996 15.292 -11.363 1.00 70.06 201 LEU A CA 1
ATOM 1517 C C . LEU A 1 201 ? -13.985 16.252 -10.652 1.00 70.06 201 LEU A C 1
ATOM 1519 O O . LEU A 1 201 ? -13.554 17.085 -9.851 1.00 70.06 201 LEU A O 1
ATOM 1523 N N . LEU A 1 202 ? -15.291 16.189 -10.932 1.00 74.38 202 LEU A N 1
ATOM 1524 C CA . LEU A 1 202 ? -16.319 16.983 -10.239 1.00 74.38 202 LEU A CA 1
ATOM 1525 C C . LEU A 1 202 ? -16.708 16.358 -8.893 1.00 74.38 202 LEU A C 1
ATOM 1527 O O . LEU A 1 202 ? -16.875 17.099 -7.930 1.00 74.38 202 LEU A O 1
ATOM 1531 N N . ASP A 1 203 ? -16.777 15.027 -8.797 1.00 78.06 203 ASP A N 1
ATOM 1532 C CA . ASP A 1 203 ? -17.053 14.335 -7.528 1.00 78.06 203 ASP A CA 1
ATOM 1533 C C . ASP A 1 203 ? -15.859 14.419 -6.558 1.00 78.06 203 ASP A C 1
ATOM 1535 O O . ASP A 1 203 ? -16.035 14.547 -5.348 1.00 78.06 203 ASP A O 1
ATOM 1539 N N . LEU A 1 204 ? -14.628 14.303 -7.079 1.00 80.31 204 LEU A N 1
ATOM 1540 C CA . LEU A 1 204 ? -13.413 14.204 -6.262 1.00 80.31 204 LEU A CA 1
ATOM 1541 C C . LEU A 1 204 ? -12.936 15.560 -5.720 1.00 80.31 204 LEU A C 1
ATOM 1543 O O . LEU A 1 204 ? -12.506 15.622 -4.568 1.00 80.31 204 LEU A O 1
ATOM 1547 N N . ARG A 1 205 ? -13.027 16.654 -6.495 1.00 80.06 205 ARG A N 1
ATOM 1548 C CA . ARG A 1 205 ? -12.523 17.980 -6.069 1.00 80.06 205 ARG A CA 1
ATOM 1549 C C . ARG A 1 205 ? -13.124 18.488 -4.749 1.00 80.06 205 ARG A C 1
ATOM 1551 O O . ARG A 1 205 ? -12.345 18.854 -3.874 1.00 80.06 205 ARG A O 1
ATOM 1558 N N . PRO A 1 206 ? -14.451 18.441 -4.510 1.00 82.38 206 PRO A N 1
ATOM 1559 C CA . PRO A 1 206 ? -15.040 18.860 -3.234 1.00 82.38 206 PRO A CA 1
ATOM 1560 C C . PRO A 1 206 ? -14.671 17.956 -2.044 1.00 82.38 206 PRO A C 1
ATOM 1562 O O . PRO A 1 206 ? -15.231 18.112 -0.959 1.00 82.38 206 PRO A O 1
ATOM 1565 N N . HIS A 1 207 ? -13.859 16.916 -2.251 1.00 84.31 207 HIS A N 1
ATOM 1566 C CA . HIS A 1 207 ? -13.513 15.893 -1.262 1.00 84.31 207 HIS A CA 1
ATOM 1567 C C . HIS A 1 207 ? -11.988 15.726 -1.099 1.00 84.31 207 HIS A C 1
ATOM 1569 O O . HIS A 1 207 ? -11.564 15.056 -0.160 1.00 84.31 207 HIS A O 1
ATOM 1575 N N . GLU A 1 208 ? -11.176 16.347 -1.963 1.00 86.00 208 GLU A N 1
ATOM 1576 C CA . GLU A 1 208 ? -9.713 16.222 -2.035 1.00 86.00 208 GLU A CA 1
ATOM 1577 C C . GLU A 1 208 ? -9.027 16.453 -0.682 1.00 86.00 208 GLU A C 1
ATOM 1579 O O . GLU A 1 208 ? -8.306 15.584 -0.196 1.00 86.00 208 GLU A O 1
ATOM 1584 N N . GLU A 1 209 ? -9.297 17.593 -0.039 1.00 87.81 209 GLU A N 1
ATOM 1585 C CA . GLU A 1 209 ? -8.705 17.955 1.253 1.00 87.81 209 GLU A CA 1
ATOM 1586 C C . GLU A 1 209 ? -9.073 16.948 2.352 1.00 87.81 209 GLU A C 1
ATOM 1588 O O . GLU A 1 209 ? -8.203 16.499 3.094 1.00 87.81 209 GLU A O 1
ATOM 1593 N N . ALA A 1 210 ? -10.332 16.501 2.397 1.00 89.44 210 ALA A N 1
ATOM 1594 C CA . ALA A 1 210 ? -10.794 15.517 3.373 1.00 89.44 210 ALA A CA 1
ATOM 1595 C C . ALA A 1 210 ? -10.227 14.104 3.122 1.00 89.44 210 ALA A C 1
ATOM 1597 O O . ALA A 1 210 ? -10.026 13.351 4.074 1.00 89.44 210 ALA A O 1
ATOM 1598 N N . ILE A 1 211 ? -9.959 13.735 1.863 1.00 91.50 211 ILE A N 1
ATOM 1599 C CA . ILE A 1 211 ? -9.290 12.476 1.498 1.00 91.50 211 ILE A CA 1
ATOM 1600 C C . ILE A 1 211 ? -7.795 12.545 1.853 1.00 91.50 211 ILE A C 1
ATOM 1602 O O . ILE A 1 211 ? -7.249 11.575 2.379 1.00 91.50 211 ILE A O 1
ATOM 1606 N N . HIS A 1 212 ? -7.146 13.692 1.629 1.00 90.81 212 HIS A N 1
ATOM 1607 C CA . HIS A 1 212 ? -5.743 13.917 1.986 1.00 90.81 212 HIS A CA 1
ATOM 1608 C C . HIS A 1 212 ? -5.522 13.919 3.499 1.00 90.81 212 HIS A C 1
ATOM 1610 O O . HIS A 1 212 ? -4.677 13.177 3.992 1.00 90.81 212 HIS A O 1
ATOM 1616 N N . ASP A 1 213 ? -6.337 14.648 4.263 1.00 88.00 213 ASP A N 1
ATOM 1617 C CA . ASP A 1 213 ? -6.262 14.625 5.726 1.00 88.00 213 ASP A CA 1
ATOM 1618 C C . ASP A 1 213 ? -6.548 13.223 6.294 1.00 88.00 213 ASP A C 1
ATOM 1620 O O . ASP A 1 213 ? -5.928 12.823 7.279 1.00 88.00 213 ASP A O 1
ATOM 1624 N N . LEU A 1 214 ? -7.431 12.442 5.660 1.00 88.00 214 LEU A N 1
ATOM 1625 C CA . LEU A 1 214 ? -7.705 11.049 6.028 1.00 88.00 214 LEU A CA 1
ATOM 1626 C C . LEU A 1 214 ? -6.501 10.116 5.760 1.00 88.00 214 LEU A C 1
ATOM 1628 O O . LEU A 1 214 ? -6.264 9.192 6.548 1.00 88.00 214 LEU A O 1
ATOM 1632 N N . TRP A 1 215 ? -5.713 10.379 4.710 1.00 87.88 215 TRP A N 1
ATOM 1633 C CA . TRP A 1 215 ? -4.410 9.739 4.475 1.00 87.88 215 TRP A CA 1
ATOM 1634 C C . TRP A 1 215 ? -3.397 10.157 5.551 1.00 87.88 215 TRP A C 1
ATOM 1636 O O . TRP A 1 215 ? -2.842 9.296 6.237 1.00 87.88 215 TRP A O 1
ATOM 1646 N N . CYS A 1 216 ? -3.210 11.463 5.775 1.00 84.88 216 CYS A N 1
ATOM 1647 C CA . CYS A 1 216 ? -2.279 11.994 6.776 1.00 84.88 216 CYS A CA 1
ATOM 1648 C C . CYS A 1 216 ? -2.579 11.491 8.201 1.00 84.88 216 CYS A C 1
ATOM 1650 O O . CYS A 1 216 ? -1.652 11.192 8.950 1.00 84.88 216 CYS A O 1
ATOM 1652 N N . GLN A 1 217 ? -3.856 11.345 8.571 1.00 78.62 217 GLN A N 1
ATOM 1653 C CA . GLN A 1 217 ? -4.303 10.773 9.854 1.00 78.62 217 GLN A CA 1
ATOM 1654 C C . GLN A 1 217 ? -4.070 9.255 9.973 1.00 78.62 217 GLN A C 1
ATOM 1656 O O . GLN A 1 217 ? -4.219 8.700 11.061 1.00 78.62 217 GLN A O 1
ATOM 1661 N N . THR A 1 218 ? -3.748 8.568 8.873 1.00 73.88 218 THR A N 1
ATOM 1662 C CA . THR A 1 218 ? -3.571 7.107 8.838 1.00 73.88 218 THR A CA 1
ATOM 1663 C C . THR A 1 218 ? -2.108 6.687 8.706 1.00 73.88 218 THR A C 1
ATOM 1665 O O . THR A 1 218 ? -1.727 5.711 9.348 1.00 73.88 218 THR A O 1
ATOM 1668 N N . TRP A 1 219 ? -1.296 7.419 7.934 1.00 73.81 219 TRP A N 1
ATOM 1669 C CA . TRP A 1 219 ? 0.120 7.094 7.686 1.00 73.81 219 TRP A CA 1
ATOM 1670 C C . TRP A 1 219 ? 1.121 8.171 8.136 1.00 73.81 219 TRP A C 1
ATOM 1672 O O . TRP A 1 219 ? 2.325 7.940 8.077 1.00 73.81 219 TRP A O 1
ATOM 1682 N N . GLY A 1 220 ? 0.653 9.321 8.631 1.00 74.56 220 GLY A N 1
ATOM 1683 C CA . GLY A 1 220 ? 1.506 10.463 8.971 1.00 74.56 220 GLY A CA 1
ATOM 1684 C C . GLY A 1 220 ? 1.820 11.346 7.759 1.00 74.56 220 GLY A C 1
ATOM 1685 O O . GLY A 1 220 ? 1.756 10.909 6.608 1.00 74.56 220 GLY A O 1
ATOM 1686 N N . ARG A 1 221 ? 2.140 12.625 8.007 1.00 74.25 221 ARG A N 1
ATOM 1687 C CA . ARG A 1 221 ? 2.396 13.602 6.929 1.00 74.25 221 ARG A CA 1
ATOM 1688 C C . ARG A 1 221 ? 3.668 13.279 6.134 1.00 74.25 221 ARG A C 1
ATOM 1690 O O . ARG A 1 221 ? 3.673 13.489 4.929 1.00 74.25 221 ARG A O 1
ATOM 1697 N N . ASP A 1 222 ? 4.666 12.672 6.770 1.00 67.44 222 ASP A N 1
ATOM 1698 C CA . ASP A 1 222 ? 5.952 12.310 6.150 1.00 67.44 222 ASP A CA 1
ATOM 1699 C C . ASP A 1 222 ? 5.832 11.161 5.127 1.00 67.44 222 ASP A C 1
ATOM 1701 O O . ASP A 1 222 ? 6.689 11.001 4.266 1.00 67.44 222 ASP A O 1
ATOM 1705 N N . MET A 1 223 ? 4.747 10.378 5.199 1.00 71.06 223 MET A N 1
ATOM 1706 C CA . MET A 1 223 ? 4.389 9.311 4.249 1.00 71.06 223 MET A CA 1
ATOM 1707 C C . MET A 1 223 ? 3.114 9.670 3.468 1.00 71.06 223 MET A C 1
ATOM 1709 O O . MET A 1 223 ? 2.294 8.812 3.138 1.00 71.06 223 MET A O 1
ATOM 1713 N N . SER A 1 224 ? 2.912 10.966 3.210 1.00 82.62 224 SER A N 1
ATOM 1714 C CA . SER A 1 224 ? 1.796 11.489 2.421 1.00 82.62 224 SER A CA 1
ATOM 1715 C C . SER A 1 224 ? 2.312 12.193 1.161 1.00 82.62 224 SER A C 1
ATOM 1717 O O . SER A 1 224 ? 3.066 13.156 1.302 1.00 82.62 224 SER A O 1
ATOM 1719 N N . PRO A 1 225 ? 1.880 11.811 -0.059 1.00 85.19 225 PRO A N 1
ATOM 1720 C CA . PRO A 1 225 ? 2.046 12.681 -1.226 1.00 85.19 225 PRO A CA 1
ATOM 1721 C C . PRO A 1 225 ? 1.352 14.035 -0.988 1.00 85.19 225 PRO A C 1
ATOM 1723 O O . PRO A 1 225 ? 0.463 14.143 -0.135 1.00 85.19 225 PRO A O 1
ATOM 1726 N N . SER A 1 226 ? 1.717 15.083 -1.731 1.00 86.81 226 SER A N 1
ATOM 1727 C CA . SER A 1 226 ? 0.977 16.354 -1.668 1.00 86.81 226 SER A CA 1
ATOM 1728 C C . SER A 1 226 ? -0.473 16.183 -2.145 1.00 86.81 226 SER A C 1
ATOM 1730 O O . SER A 1 226 ? -0.819 15.191 -2.788 1.00 86.81 226 SER A O 1
ATOM 1732 N N . ARG A 1 227 ? -1.345 17.162 -1.861 1.00 87.81 227 ARG A N 1
ATOM 1733 C CA . ARG A 1 227 ? -2.758 17.113 -2.290 1.00 87.81 227 ARG A CA 1
ATOM 1734 C C . ARG A 1 227 ? -2.903 16.924 -3.803 1.00 87.81 227 ARG A C 1
ATOM 1736 O O . ARG A 1 227 ? -3.650 16.054 -4.237 1.00 87.81 227 ARG A O 1
ATOM 1743 N N . TYR A 1 228 ? -2.090 17.649 -4.573 1.00 85.50 228 TYR A N 1
ATOM 1744 C CA . TYR A 1 228 ? -2.030 17.558 -6.031 1.00 85.50 228 TYR A CA 1
ATOM 1745 C C . TYR A 1 228 ? -1.531 16.191 -6.529 1.00 85.50 228 TYR A C 1
ATOM 1747 O O . TYR A 1 228 ? -2.141 15.601 -7.418 1.00 85.50 228 TYR A O 1
ATOM 1755 N N . GLU A 1 229 ? -0.464 15.649 -5.933 1.00 86.88 229 GLU A N 1
ATOM 1756 C CA . GLU A 1 229 ? 0.062 14.321 -6.291 1.00 86.88 229 GLU A CA 1
ATOM 1757 C C . GLU A 1 229 ? -0.925 13.202 -5.909 1.00 86.88 229 GLU A C 1
ATOM 1759 O O . GLU A 1 229 ? -1.107 12.254 -6.664 1.00 86.88 229 GLU A O 1
ATOM 1764 N N . LEU A 1 230 ? -1.641 13.322 -4.784 1.00 89.69 230 LEU A N 1
ATOM 1765 C CA . LEU A 1 230 ? -2.731 12.400 -4.450 1.00 89.69 230 LEU A CA 1
ATOM 1766 C C . LEU A 1 230 ? -3.895 12.534 -5.446 1.00 89.69 230 LEU A C 1
ATOM 1768 O O . LEU A 1 230 ? -4.440 11.529 -5.897 1.00 89.69 230 LEU A O 1
ATOM 1772 N N . GLN A 1 231 ? -4.262 13.759 -5.827 1.00 88.06 231 GLN A N 1
ATOM 1773 C CA . GLN A 1 231 ? -5.320 14.022 -6.800 1.00 88.06 231 GLN A CA 1
ATOM 1774 C C . GLN A 1 231 ? -5.016 13.407 -8.177 1.00 88.06 231 GLN A C 1
ATOM 1776 O O . GLN A 1 231 ? -5.899 12.761 -8.744 1.00 88.06 231 GLN A O 1
ATOM 1781 N N . SER A 1 232 ? -3.790 13.538 -8.695 1.00 86.44 232 SER A N 1
ATOM 1782 C CA . SER A 1 232 ? -3.403 12.981 -10.004 1.00 86.44 232 SER A CA 1
ATOM 1783 C C . SER A 1 232 ? -3.353 11.445 -10.032 1.00 86.44 232 SER A C 1
ATOM 1785 O O . SER A 1 232 ? -3.505 10.834 -11.092 1.00 86.44 232 SER A O 1
ATOM 1787 N N . LEU A 1 233 ? -3.205 10.795 -8.873 1.00 89.62 233 LEU A N 1
ATOM 1788 C CA . LEU A 1 233 ? -3.310 9.339 -8.734 1.00 89.62 233 LEU A CA 1
ATOM 1789 C C . LEU A 1 233 ? -4.771 8.866 -8.663 1.00 89.62 233 LEU A C 1
ATOM 1791 O O . LEU A 1 233 ? -5.083 7.769 -9.124 1.00 89.62 233 LEU A O 1
ATOM 1795 N N . LEU A 1 234 ? -5.678 9.666 -8.095 1.00 91.25 234 LEU A N 1
ATOM 1796 C CA . LEU A 1 234 ? -7.099 9.313 -7.961 1.00 91.25 234 LEU A CA 1
ATOM 1797 C C . LEU A 1 234 ? -7.905 9.595 -9.242 1.00 91.25 234 LEU A C 1
ATOM 1799 O O . LEU A 1 234 ? -8.748 8.791 -9.638 1.00 91.25 234 LEU A O 1
ATOM 1803 N N . ILE A 1 235 ? -7.644 10.711 -9.927 1.00 88.25 235 ILE A N 1
ATOM 1804 C CA . ILE A 1 235 ? -8.383 11.103 -11.137 1.00 88.25 235 ILE A CA 1
ATOM 1805 C C . ILE A 1 235 ? -7.781 10.411 -12.363 1.00 88.25 235 ILE A C 1
ATOM 1807 O O . ILE A 1 235 ? -6.911 10.961 -13.030 1.00 88.25 235 ILE A O 1
ATOM 1811 N N . ARG A 1 236 ? -8.256 9.197 -12.666 1.00 85.75 236 ARG A N 1
ATOM 1812 C CA . ARG A 1 236 ? -7.889 8.441 -13.878 1.00 85.75 236 ARG A CA 1
ATOM 1813 C C . ARG A 1 236 ? -9.129 8.064 -14.680 1.00 85.75 236 ARG A C 1
ATOM 1815 O O . ARG A 1 236 ? -9.719 7.009 -14.454 1.00 85.75 236 ARG A O 1
ATOM 1822 N N . ASP A 1 237 ? -9.527 8.934 -15.602 1.00 78.50 237 ASP A N 1
ATOM 1823 C CA . ASP A 1 237 ? -10.744 8.763 -16.401 1.00 78.50 237 ASP A CA 1
ATOM 1824 C C . ASP A 1 237 ? -10.757 7.421 -17.155 1.00 78.50 237 ASP A C 1
ATOM 1826 O O . ASP A 1 237 ? -9.753 6.981 -17.708 1.00 78.50 237 ASP A O 1
ATOM 1830 N N . GLY A 1 238 ? -11.896 6.724 -17.119 1.00 76.75 238 GLY A N 1
ATOM 1831 C CA . GLY A 1 238 ? -12.057 5.370 -17.669 1.00 76.75 238 GLY A CA 1
ATOM 1832 C C . GLY A 1 238 ? -11.507 4.231 -16.793 1.00 76.75 238 GLY A C 1
ATOM 1833 O O . GLY A 1 238 ? -12.049 3.128 -16.843 1.00 76.75 238 GLY A O 1
ATOM 1834 N N . TYR A 1 239 ? -10.506 4.491 -15.945 1.00 79.94 239 TYR A N 1
ATOM 1835 C CA . TYR A 1 239 ? -9.877 3.485 -15.077 1.00 79.94 239 TYR A CA 1
ATOM 1836 C C . TYR A 1 239 ? -10.385 3.535 -13.631 1.00 79.94 239 TYR A C 1
ATOM 1838 O O . TYR A 1 239 ? -10.547 2.488 -13.004 1.00 79.94 239 TYR A O 1
ATOM 1846 N N . ALA A 1 240 ? -10.610 4.729 -13.081 1.00 89.56 240 ALA A N 1
ATOM 1847 C CA . ALA A 1 240 ? -10.947 4.954 -11.680 1.00 89.56 240 ALA A CA 1
ATOM 1848 C C . ALA A 1 240 ? -12.454 4.852 -11.399 1.00 89.56 240 ALA A C 1
ATOM 1850 O O . ALA A 1 240 ? -13.301 5.368 -12.127 1.00 89.56 240 ALA A O 1
ATOM 1851 N N . LYS A 1 241 ? -12.795 4.242 -10.261 1.00 92.38 241 LYS A N 1
ATOM 1852 C CA . LYS A 1 241 ? -14.122 4.362 -9.644 1.00 92.38 241 LYS A CA 1
ATOM 1853 C C . LYS A 1 241 ? -13.968 4.267 -8.135 1.00 92.38 241 LYS A C 1
ATOM 1855 O O . LYS A 1 241 ? -13.637 3.203 -7.616 1.00 92.38 241 LYS A O 1
ATOM 1860 N N . HIS A 1 242 ? -14.111 5.378 -7.428 1.00 94.62 242 HIS A N 1
ATOM 1861 C CA . HIS A 1 242 ? -13.861 5.428 -5.989 1.00 94.62 242 HIS A CA 1
ATOM 1862 C C . HIS A 1 242 ? -15.174 5.526 -5.211 1.00 94.62 242 HIS A C 1
ATOM 1864 O O . HIS A 1 242 ? -16.252 5.697 -5.789 1.00 94.62 242 HIS A O 1
ATOM 1870 N N . TYR A 1 243 ? -15.081 5.349 -3.896 1.00 95.31 243 TYR A N 1
ATOM 1871 C CA . TYR A 1 243 ? -16.232 5.272 -3.007 1.00 95.31 243 TYR A CA 1
ATOM 1872 C C . TYR A 1 243 ? -15.975 6.052 -1.723 1.00 95.31 243 TYR A C 1
ATOM 1874 O O . TYR A 1 243 ? -14.890 5.972 -1.142 1.00 95.31 243 TYR A O 1
ATOM 1882 N N . THR A 1 244 ? -16.986 6.774 -1.253 1.00 95.62 244 THR A N 1
ATOM 1883 C CA . THR A 1 244 ? -16.931 7.575 -0.026 1.00 95.62 244 THR A CA 1
ATOM 1884 C C . THR A 1 244 ? -18.043 7.169 0.938 1.00 95.62 244 THR A C 1
ATOM 1886 O O . THR A 1 244 ? -19.127 6.752 0.530 1.00 95.62 244 THR A O 1
ATOM 1889 N N . VAL A 1 245 ? -17.775 7.284 2.241 1.00 95.06 245 VAL A N 1
ATOM 1890 C CA . VAL A 1 245 ? -18.792 7.202 3.298 1.00 95.06 245 VAL A CA 1
ATOM 1891 C C . VAL A 1 245 ? -18.760 8.497 4.093 1.00 95.06 245 VAL A C 1
ATOM 1893 O O . VAL A 1 245 ? -17.696 8.942 4.540 1.00 95.06 245 VAL A O 1
ATOM 1896 N N . ARG A 1 246 ? -19.945 9.073 4.286 1.00 91.81 246 ARG A N 1
ATOM 1897 C CA . ARG A 1 246 ? -20.172 10.266 5.099 1.00 91.81 246 ARG A CA 1
ATOM 1898 C C . ARG A 1 246 ? -20.924 9.911 6.372 1.00 91.81 246 ARG A C 1
ATOM 1900 O O . ARG A 1 246 ? -21.648 8.918 6.421 1.00 91.81 246 ARG A O 1
ATOM 1907 N N . GLU A 1 247 ? -20.732 10.717 7.403 1.00 87.69 247 GLU A N 1
ATOM 1908 C CA . GLU A 1 247 ? -21.580 10.690 8.589 1.00 87.69 247 GLU A CA 1
ATOM 1909 C C . GLU A 1 247 ? -22.925 11.367 8.260 1.00 87.69 247 GLU A C 1
ATOM 1911 O O . GLU A 1 247 ? -22.907 12.531 7.854 1.00 87.69 247 GLU A O 1
ATOM 1916 N N . PRO A 1 248 ? -24.078 10.670 8.362 1.00 84.50 248 PRO A N 1
ATOM 1917 C CA . PRO A 1 248 ? -25.377 11.214 7.947 1.00 84.50 248 PRO A CA 1
ATOM 1918 C C . PRO A 1 248 ? -25.760 12.531 8.630 1.00 84.50 248 PRO A C 1
ATOM 1920 O O . PRO A 1 248 ? -26.422 13.371 8.031 1.00 84.50 248 PRO A O 1
ATOM 1923 N N . GLU A 1 249 ? -25.346 12.701 9.883 1.00 82.50 249 GLU A N 1
ATOM 1924 C CA . GLU A 1 249 ? -25.735 13.810 10.749 1.00 82.50 249 GLU A CA 1
ATOM 1925 C C . GLU A 1 249 ? -24.908 15.085 10.500 1.00 82.50 249 GLU A C 1
ATOM 1927 O O . GLU A 1 249 ? -25.390 16.189 10.746 1.00 82.50 249 GLU A O 1
ATOM 1932 N N . THR A 1 250 ? -23.667 14.949 10.016 1.00 86.31 250 THR A N 1
ATOM 1933 C CA . THR A 1 250 ? -22.709 16.062 9.848 1.00 86.31 250 THR A CA 1
ATOM 1934 C C . THR A 1 250 ? -22.237 16.257 8.405 1.00 86.31 250 THR A C 1
ATOM 1936 O O . THR A 1 250 ? -21.588 17.253 8.092 1.00 86.31 250 THR A O 1
ATOM 1939 N N . GLY A 1 251 ? -22.505 15.296 7.516 1.00 85.06 251 GLY A N 1
ATOM 1940 C CA . GLY A 1 251 ? -21.987 15.255 6.149 1.00 85.06 251 GLY A CA 1
ATOM 1941 C C . GLY A 1 251 ? -20.476 15.000 6.045 1.00 85.06 251 GLY A C 1
ATOM 1942 O O . GLY A 1 251 ? -19.958 14.908 4.931 1.00 85.06 251 GLY A O 1
ATOM 1943 N N . VAL A 1 252 ? -19.750 14.873 7.162 1.00 88.44 252 VAL A N 1
ATOM 1944 C CA . VAL A 1 252 ? -18.282 14.754 7.198 1.00 88.44 252 VAL A CA 1
ATOM 1945 C C . VAL A 1 252 ? -17.821 13.439 6.568 1.00 88.44 252 VAL A C 1
ATOM 1947 O O . VAL A 1 252 ? -18.425 12.389 6.781 1.00 88.44 252 VAL A O 1
ATOM 1950 N N . LEU A 1 253 ? -16.727 13.478 5.798 1.00 90.56 253 LEU A N 1
ATOM 1951 C CA . LEU A 1 253 ? -16.095 12.276 5.251 1.00 90.56 253 LEU A CA 1
ATOM 1952 C C . LEU A 1 253 ? -15.466 11.448 6.386 1.00 90.56 253 LEU A C 1
ATOM 1954 O O . LEU A 1 253 ? -14.579 11.925 7.093 1.00 90.56 253 LEU A O 1
ATOM 1958 N N . VAL A 1 254 ? -15.898 10.194 6.534 1.00 91.00 254 VAL A N 1
ATOM 1959 C CA . VAL A 1 254 ? -15.426 9.276 7.593 1.00 91.00 254 VAL A CA 1
ATOM 1960 C C . VAL A 1 254 ? -14.784 7.995 7.050 1.00 91.00 254 VAL A C 1
ATOM 1962 O O . VAL A 1 254 ? -14.142 7.254 7.800 1.00 91.00 254 VAL A O 1
ATOM 1965 N N . GLY A 1 255 ? -14.896 7.741 5.745 1.00 94.00 255 GLY A N 1
ATOM 1966 C CA . GLY A 1 255 ? -14.159 6.680 5.066 1.00 94.00 255 GLY A CA 1
ATOM 1967 C C . GLY A 1 255 ? -14.084 6.874 3.554 1.00 94.00 255 GLY A C 1
ATOM 1968 O O . GLY A 1 255 ? -14.966 7.481 2.947 1.00 94.00 255 GLY A O 1
ATOM 1969 N N . PHE A 1 256 ? -13.030 6.324 2.958 1.00 96.12 256 PHE A N 1
ATOM 1970 C CA . PHE A 1 256 ? -12.731 6.406 1.531 1.00 96.12 256 PHE A CA 1
ATOM 1971 C C . PHE A 1 256 ? -12.190 5.068 1.014 1.00 96.12 256 PHE A C 1
ATOM 1973 O O . PHE A 1 256 ? -11.494 4.350 1.734 1.00 96.12 256 PHE A O 1
ATOM 1980 N N . CYS A 1 257 ? -12.498 4.728 -0.234 1.00 96.38 257 CYS A N 1
ATOM 1981 C CA . CYS A 1 257 ? -11.948 3.569 -0.922 1.00 96.38 257 CYS A CA 1
ATOM 1982 C C . CYS A 1 257 ? -11.616 3.915 -2.375 1.00 96.38 257 CYS A C 1
ATOM 1984 O O . CYS A 1 257 ? -12.500 4.299 -3.144 1.00 96.38 257 CYS A O 1
ATOM 1986 N N . ALA A 1 258 ? -10.350 3.733 -2.747 1.00 95.56 258 ALA A N 1
ATOM 1987 C CA . ALA A 1 258 ? -9.889 3.871 -4.120 1.00 95.56 258 ALA A CA 1
ATOM 1988 C C . ALA A 1 258 ? -9.933 2.508 -4.825 1.00 95.56 258 ALA A C 1
ATOM 1990 O O . ALA A 1 258 ? -9.456 1.502 -4.288 1.00 95.56 258 ALA A O 1
ATOM 1991 N N . THR A 1 259 ? -10.491 2.480 -6.037 1.00 95.81 259 THR A N 1
ATOM 1992 C CA . THR A 1 259 ? -10.455 1.311 -6.926 1.00 95.81 259 THR A CA 1
ATOM 1993 C C . THR A 1 259 ? -10.202 1.709 -8.374 1.00 95.81 259 THR A C 1
ATOM 1995 O O . THR A 1 259 ? -10.636 2.786 -8.800 1.00 95.81 259 THR A O 1
ATOM 1998 N N . TYR A 1 260 ? -9.534 0.819 -9.110 1.00 93.81 260 TYR A N 1
ATOM 1999 C CA . TYR A 1 260 ? -9.214 0.976 -10.531 1.00 93.81 260 TYR A CA 1
ATOM 2000 C C . TYR A 1 260 ? -9.487 -0.320 -11.306 1.00 93.81 260 TYR A C 1
ATOM 2002 O O . TYR A 1 260 ? -9.432 -1.407 -10.726 1.00 93.81 260 TYR A O 1
ATOM 2010 N N . THR A 1 261 ? -9.703 -0.236 -12.617 1.00 91.62 261 THR A N 1
ATOM 2011 C CA . THR A 1 261 ? -9.711 -1.393 -13.529 1.00 91.62 261 THR A CA 1
ATOM 2012 C C . THR A 1 261 ? -8.736 -1.183 -14.681 1.00 91.62 261 THR A C 1
ATOM 2014 O O . THR A 1 261 ? -9.004 -0.354 -15.541 1.00 91.62 261 THR A O 1
ATOM 2017 N N . THR A 1 262 ? -7.635 -1.938 -14.713 1.00 88.56 262 THR A N 1
ATOM 2018 C CA . THR A 1 262 ? -6.582 -1.852 -15.748 1.00 88.56 262 THR A CA 1
ATOM 2019 C C . THR A 1 262 ? -6.604 -3.069 -16.664 1.00 88.56 262 THR A C 1
ATOM 2021 O O . THR A 1 262 ? -7.057 -4.137 -16.240 1.00 88.56 262 THR A O 1
ATOM 2024 N N . TYR A 1 263 ? -6.075 -2.961 -17.885 1.00 85.88 263 TYR A N 1
ATOM 2025 C CA . TYR A 1 263 ? -5.842 -4.142 -18.718 1.00 85.88 263 TYR A CA 1
ATOM 2026 C C . TYR A 1 263 ? -4.736 -5.019 -18.115 1.00 85.88 263 TYR A C 1
ATOM 2028 O O . TYR A 1 263 ? -3.894 -4.574 -17.332 1.00 85.88 263 TYR A O 1
ATOM 2036 N N . ALA A 1 264 ? -4.803 -6.317 -18.405 1.00 79.69 264 ALA A N 1
ATOM 2037 C CA . ALA A 1 264 ? -3.847 -7.304 -17.908 1.00 79.69 264 ALA A CA 1
ATOM 2038 C C . ALA A 1 264 ? -2.756 -7.639 -18.941 1.00 79.69 264 ALA A C 1
ATOM 2040 O O . ALA A 1 264 ? -1.676 -8.103 -18.572 1.00 79.69 264 ALA A O 1
ATOM 2041 N N . ASN A 1 265 ? -3.067 -7.455 -20.227 1.00 77.38 265 ASN A N 1
ATOM 2042 C CA . ASN A 1 265 ? -2.242 -7.799 -21.381 1.00 77.38 265 ASN A CA 1
ATOM 2043 C C . ASN A 1 265 ? -2.707 -7.016 -22.627 1.00 77.38 265 ASN A C 1
ATOM 2045 O O . ASN A 1 265 ? -3.822 -6.490 -22.650 1.00 77.38 265 ASN A O 1
ATOM 2049 N N . GLN A 1 266 ? -1.885 -7.047 -23.681 1.00 78.00 266 GLN A N 1
ATOM 2050 C CA . GLN A 1 266 ? -2.090 -6.380 -24.978 1.00 78.00 266 GLN A CA 1
ATOM 2051 C C . GLN A 1 266 ? -3.444 -6.622 -25.678 1.00 78.00 266 GLN A C 1
ATOM 2053 O O . GLN A 1 266 ? -3.809 -5.867 -26.572 1.00 78.00 266 GLN A O 1
ATOM 2058 N N . GLY A 1 267 ? -4.193 -7.670 -25.314 1.00 74.25 267 GLY A N 1
ATOM 2059 C CA . GLY A 1 267 ? -5.445 -8.040 -25.978 1.00 74.25 267 GLY A CA 1
ATOM 2060 C C . GLY A 1 267 ? -6.663 -7.184 -25.612 1.00 74.25 267 GLY A C 1
ATOM 2061 O O . GLY A 1 267 ? -7.729 -7.410 -26.173 1.00 74.25 267 GLY A O 1
ATOM 2062 N N . GLY A 1 268 ? -6.561 -6.253 -24.655 1.00 75.12 268 GLY A N 1
ATOM 2063 C CA . GLY A 1 268 ? -7.608 -5.265 -24.332 1.00 75.12 268 GLY A CA 1
ATOM 2064 C C . GLY A 1 268 ? -8.919 -5.795 -23.715 1.00 75.12 268 GLY A C 1
ATOM 2065 O O . GLY A 1 268 ? -9.649 -5.044 -23.081 1.00 75.12 268 GLY A O 1
ATOM 2066 N N . GLU A 1 269 ? -9.242 -7.086 -23.817 1.00 82.06 269 GLU A N 1
ATOM 2067 C CA . GLU A 1 269 ? -10.517 -7.621 -23.299 1.00 82.06 269 GLU A CA 1
ATOM 2068 C C . GLU A 1 269 ? -10.502 -7.968 -21.800 1.00 82.06 269 GLU A C 1
ATOM 2070 O O . GLU A 1 269 ? -11.554 -8.106 -21.167 1.00 82.06 269 GLU A O 1
ATOM 2075 N N . ARG A 1 270 ? -9.311 -8.170 -21.222 1.00 87.00 270 ARG A N 1
ATOM 2076 C CA . ARG A 1 270 ? -9.128 -8.753 -19.884 1.00 87.00 270 ARG A CA 1
ATOM 2077 C C . ARG A 1 270 ? -8.644 -7.713 -18.880 1.00 87.00 270 ARG A C 1
ATOM 2079 O O . ARG A 1 270 ? -7.486 -7.307 -18.921 1.00 87.00 270 ARG A O 1
ATOM 2086 N N . LEU A 1 271 ? -9.514 -7.362 -17.933 1.00 89.25 271 LEU A N 1
ATOM 2087 C CA . LEU A 1 271 ? -9.252 -6.379 -16.881 1.00 89.25 271 LEU A CA 1
ATOM 2088 C C . LEU A 1 271 ? -8.892 -7.020 -15.529 1.00 89.25 271 LEU A C 1
ATOM 2090 O O . LEU A 1 271 ? -9.405 -8.083 -15.156 1.00 89.25 271 LEU A O 1
ATOM 2094 N N . VAL A 1 272 ? -8.072 -6.311 -14.751 1.00 89.62 272 VAL A N 1
ATOM 2095 C CA . VAL A 1 272 ? -7.807 -6.565 -13.329 1.00 89.62 272 VAL A CA 1
ATOM 2096 C C . VAL A 1 272 ? -8.509 -5.495 -12.492 1.00 89.62 272 VAL A C 1
ATOM 2098 O O . VAL A 1 272 ? -8.226 -4.308 -12.628 1.00 89.62 272 VAL A O 1
ATOM 2101 N N . GLY A 1 273 ? -9.417 -5.907 -11.604 1.00 93.44 273 GLY A N 1
ATOM 2102 C CA . GLY A 1 273 ? -10.074 -5.010 -10.651 1.00 93.44 273 GLY A CA 1
ATOM 2103 C C . GLY A 1 273 ? -9.220 -4.810 -9.401 1.00 93.44 273 GLY A C 1
ATOM 2104 O O . GLY A 1 273 ? -9.023 -5.744 -8.632 1.00 93.44 273 GLY A O 1
ATOM 2105 N N . SER A 1 274 ? -8.719 -3.602 -9.181 1.00 94.19 274 SER A N 1
ATOM 2106 C CA . SER A 1 274 ? -7.805 -3.269 -8.087 1.00 94.19 274 SER A CA 1
ATOM 2107 C C . SER A 1 274 ? -8.553 -2.628 -6.922 1.00 94.19 274 SER A C 1
ATOM 2109 O O . SER A 1 274 ? -9.049 -1.511 -7.059 1.00 94.19 274 SER A O 1
ATOM 2111 N N . LEU A 1 275 ? -8.600 -3.293 -5.765 1.00 95.81 275 LEU A N 1
ATOM 2112 C CA . LEU A 1 275 ? -8.950 -2.672 -4.487 1.00 95.81 275 LEU A CA 1
ATOM 2113 C C . LEU A 1 275 ? -7.691 -1.979 -3.947 1.00 95.81 275 LEU A C 1
ATOM 2115 O O . LEU A 1 275 ? -6.981 -2.528 -3.105 1.00 95.81 275 LEU A O 1
ATOM 2119 N N . ALA A 1 276 ? -7.398 -0.796 -4.488 1.00 94.06 276 ALA A N 1
ATOM 2120 C CA . ALA A 1 276 ? -6.145 -0.086 -4.249 1.00 94.06 276 ALA A CA 1
ATOM 2121 C C . ALA A 1 276 ? -5.960 0.301 -2.779 1.00 94.06 276 ALA A C 1
ATOM 2123 O O . ALA A 1 276 ? -4.873 0.162 -2.228 1.00 94.06 276 ALA A O 1
ATOM 2124 N N . MET A 1 277 ? -7.031 0.788 -2.146 1.00 93.12 277 MET A N 1
ATOM 2125 C CA . MET A 1 277 ? -6.970 1.324 -0.791 1.00 93.12 277 MET A CA 1
ATOM 2126 C C . MET A 1 277 ? -8.347 1.342 -0.123 1.00 93.12 277 MET A C 1
ATOM 2128 O O . MET A 1 277 ? -9.359 1.605 -0.774 1.00 93.12 277 MET A O 1
ATOM 2132 N N . ILE A 1 278 ? -8.377 1.145 1.198 1.00 94.81 278 ILE A N 1
ATOM 2133 C CA . ILE A 1 278 ? -9.500 1.512 2.072 1.00 94.81 278 ILE A CA 1
ATOM 2134 C C . ILE A 1 278 ? -8.928 2.282 3.263 1.00 94.81 278 ILE A C 1
ATOM 2136 O O . ILE A 1 278 ? -8.058 1.763 3.958 1.00 94.81 278 ILE A O 1
ATOM 2140 N N . ILE A 1 279 ? -9.463 3.472 3.537 1.00 92.81 279 ILE A N 1
ATOM 2141 C CA . ILE A 1 279 ? -9.184 4.234 4.756 1.00 92.81 279 ILE A CA 1
ATOM 2142 C C . ILE A 1 279 ? -10.489 4.475 5.520 1.00 92.81 279 ILE A C 1
ATOM 2144 O O . ILE A 1 279 ? -11.531 4.766 4.932 1.00 92.81 279 ILE A O 1
ATOM 2148 N N . VAL A 1 280 ? -10.430 4.387 6.849 1.00 91.31 280 VAL A N 1
ATOM 2149 C CA . VAL A 1 280 ? -11.509 4.796 7.759 1.00 91.31 280 VAL A CA 1
ATOM 2150 C C . VAL A 1 280 ? -10.906 5.665 8.854 1.00 91.31 280 VAL A C 1
ATOM 2152 O O . VAL A 1 280 ? -9.896 5.279 9.458 1.00 91.31 280 VAL A O 1
ATOM 2155 N N . LYS A 1 281 ? -11.532 6.819 9.108 1.00 85.12 281 LYS A N 1
ATOM 2156 C CA . LYS A 1 281 ? -11.061 7.822 10.069 1.00 85.12 281 LYS A CA 1
ATOM 2157 C C . LYS A 1 281 ? -10.905 7.191 11.467 1.00 85.12 281 LYS A C 1
ATOM 2159 O O . LYS A 1 281 ? -11.802 6.431 11.844 1.00 85.12 281 LYS A O 1
ATOM 2164 N N . PRO A 1 282 ? -9.813 7.422 12.226 1.00 79.38 282 PRO A N 1
ATOM 2165 C CA . PRO A 1 282 ? -9.465 6.589 13.385 1.00 79.38 282 PRO A CA 1
ATOM 2166 C C . PRO A 1 282 ? -10.592 6.396 14.415 1.00 79.38 282 PRO A C 1
ATOM 2168 O O . PRO A 1 282 ? -10.959 5.259 14.712 1.00 79.38 282 PRO A O 1
ATOM 2171 N N . GLU A 1 283 ? -11.239 7.475 14.854 1.00 74.31 283 GLU A N 1
ATOM 2172 C CA . GLU A 1 283 ? -12.358 7.466 15.827 1.00 74.31 283 GLU A CA 1
ATOM 2173 C C . GLU A 1 283 ? -13.642 6.789 15.289 1.00 74.31 283 GLU A C 1
ATOM 2175 O O . GLU A 1 283 ? -14.592 6.509 16.029 1.00 74.31 283 GLU A O 1
ATOM 2180 N N . HIS A 1 284 ? -13.684 6.528 13.982 1.00 81.44 284 HIS A N 1
ATOM 2181 C CA . HIS A 1 284 ? -14.812 5.972 13.237 1.00 81.44 284 HIS A CA 1
ATOM 2182 C C . HIS A 1 284 ? -14.576 4.498 12.842 1.00 81.44 284 HIS A C 1
ATOM 2184 O O . HIS A 1 284 ? -15.500 3.801 12.404 1.00 81.44 284 HIS A O 1
ATOM 2190 N N . ARG A 1 285 ? -13.361 3.972 13.067 1.00 80.81 285 ARG A N 1
ATOM 2191 C CA . ARG A 1 285 ? -13.014 2.554 12.877 1.00 80.81 285 ARG A CA 1
ATOM 2192 C C . ARG A 1 285 ? -13.883 1.651 13.760 1.00 80.81 285 ARG A C 1
ATOM 2194 O O . ARG A 1 285 ? -14.338 2.034 14.836 1.00 80.81 285 ARG A O 1
ATOM 2201 N N . GLY A 1 286 ? -14.153 0.436 13.286 1.00 74.12 286 GLY A N 1
ATOM 2202 C CA . GLY A 1 286 ? -15.026 -0.544 13.950 1.00 74.12 286 GLY A CA 1
ATOM 2203 C C . GLY A 1 286 ? -16.537 -0.356 13.730 1.00 74.12 286 GLY A C 1
ATOM 2204 O O . GLY A 1 286 ? -17.260 -1.345 13.773 1.00 74.12 286 GLY A O 1
ATOM 2205 N N . ARG A 1 287 ? -17.028 0.846 13.381 1.00 82.31 287 ARG A N 1
ATOM 2206 C CA . ARG A 1 287 ? -18.477 1.133 13.230 1.00 82.31 287 ARG A CA 1
ATOM 2207 C C . ARG A 1 287 ? -19.163 0.487 12.003 1.00 82.31 287 ARG A C 1
ATOM 2209 O O . ARG A 1 287 ? -20.347 0.714 11.780 1.00 82.31 287 ARG A O 1
ATOM 2216 N N . GLY A 1 288 ? -18.438 -0.279 11.179 1.00 85.38 288 GLY A N 1
ATOM 2217 C CA . GLY A 1 288 ? -18.938 -0.923 9.945 1.00 85.38 288 GLY A CA 1
ATOM 2218 C C . GLY A 1 288 ? -18.568 -0.228 8.621 1.00 85.38 288 GLY A C 1
ATOM 2219 O O . GLY A 1 288 ? -18.675 -0.847 7.562 1.00 85.38 288 GLY A O 1
ATOM 2220 N N . ILE A 1 289 ? -18.049 1.005 8.664 1.00 92.56 289 ILE A N 1
ATOM 2221 C CA . ILE A 1 289 ? -17.722 1.847 7.489 1.00 92.56 289 ILE A CA 1
ATOM 2222 C C . ILE A 1 289 ? -16.863 1.107 6.452 1.00 92.56 289 ILE A C 1
ATOM 2224 O O . ILE A 1 289 ? -17.293 0.898 5.320 1.00 92.56 289 ILE A O 1
ATOM 2228 N N . GLY A 1 290 ? -15.680 0.629 6.854 1.00 94.31 290 GLY A N 1
ATOM 2229 C CA . GLY A 1 290 ? -14.750 -0.067 5.953 1.00 94.31 290 GLY A CA 1
ATOM 2230 C C . GLY A 1 290 ? -15.316 -1.361 5.363 1.00 94.31 290 GLY A C 1
ATOM 2231 O O . GLY A 1 290 ? -14.920 -1.763 4.274 1.00 94.31 290 GLY A O 1
ATOM 2232 N N . ARG A 1 291 ? -16.275 -2.007 6.049 1.00 92.44 291 ARG A N 1
ATOM 2233 C CA . ARG A 1 291 ? -16.993 -3.162 5.492 1.00 92.44 291 ARG A CA 1
ATOM 2234 C C . ARG A 1 291 ? -17.924 -2.717 4.370 1.00 92.44 291 ARG A C 1
ATOM 2236 O O . ARG A 1 291 ? -17.939 -3.360 3.334 1.00 92.44 291 ARG A O 1
ATOM 2243 N N . SER A 1 292 ? -18.674 -1.639 4.578 1.00 96.00 292 SER A N 1
ATOM 2244 C CA . SER A 1 292 ? -19.619 -1.127 3.578 1.00 96.00 292 SER A CA 1
ATOM 2245 C C . SER A 1 292 ? -18.873 -0.685 2.313 1.00 96.00 292 SER A C 1
ATOM 2247 O O . SER A 1 292 ? -19.236 -1.111 1.221 1.00 96.00 292 SER A O 1
ATOM 2249 N N . LEU A 1 293 ? -17.759 0.045 2.472 1.00 97.81 293 LEU A N 1
ATOM 2250 C CA . LEU A 1 293 ? -16.836 0.390 1.380 1.00 97.81 293 LEU A CA 1
ATOM 2251 C C . LEU A 1 293 ? -16.347 -0.855 0.619 1.00 97.81 293 LEU A C 1
ATOM 2253 O O . LEU A 1 293 ? -16.517 -0.931 -0.593 1.00 97.81 293 LEU A O 1
ATOM 2257 N N . HIS A 1 294 ? -15.785 -1.844 1.324 1.00 97.25 294 HIS A N 1
ATOM 2258 C CA . HIS A 1 294 ? -15.283 -3.087 0.727 1.00 97.25 294 HIS A CA 1
ATOM 2259 C C . HIS A 1 294 ? -16.368 -3.881 -0.006 1.00 97.25 294 HIS A C 1
ATOM 2261 O O . HIS A 1 294 ? -16.181 -4.267 -1.157 1.00 97.25 294 HIS A O 1
ATOM 2267 N N . ASP A 1 295 ? -17.497 -4.141 0.653 1.00 95.50 295 ASP A N 1
ATOM 2268 C CA . ASP A 1 295 ? -18.534 -5.032 0.135 1.00 95.50 295 ASP A CA 1
ATOM 2269 C C . ASP A 1 295 ? -19.200 -4.409 -1.116 1.00 95.50 295 ASP A C 1
ATOM 2271 O O . ASP A 1 295 ? -19.499 -5.132 -2.069 1.00 95.50 295 ASP A O 1
ATOM 2275 N N . VAL A 1 296 ? -19.325 -3.071 -1.180 1.00 96.50 296 VAL A N 1
ATOM 2276 C CA . VAL A 1 296 ? -19.750 -2.333 -2.387 1.00 96.50 296 VAL A CA 1
ATOM 2277 C C . VAL A 1 296 ? -18.666 -2.333 -3.469 1.00 96.50 296 VAL A C 1
ATOM 2279 O O . VAL A 1 296 ? -18.959 -2.693 -4.610 1.00 96.50 296 VAL A O 1
ATOM 2282 N N . ALA A 1 297 ? -17.420 -1.981 -3.137 1.00 97.00 297 ALA A N 1
ATOM 2283 C CA . ALA A 1 297 ? -16.305 -1.945 -4.086 1.00 97.00 297 ALA A CA 1
ATOM 2284 C C . ALA A 1 297 ? -16.103 -3.299 -4.789 1.00 97.00 297 ALA A C 1
ATOM 2286 O O . ALA A 1 297 ? -16.015 -3.364 -6.016 1.00 97.00 297 ALA A O 1
ATOM 2287 N N . ILE A 1 298 ? -16.104 -4.394 -4.025 1.00 95.88 298 ILE A N 1
ATOM 2288 C CA . ILE A 1 298 ? -15.927 -5.754 -4.542 1.00 95.88 298 ILE A CA 1
ATOM 2289 C C . ILE A 1 298 ? -17.138 -6.215 -5.356 1.00 95.88 298 ILE A C 1
ATOM 2291 O O . ILE A 1 298 ? -16.946 -6.861 -6.387 1.00 95.88 298 ILE A O 1
ATOM 2295 N N . GLU A 1 299 ? -18.372 -5.861 -4.976 1.00 95.00 299 GLU A N 1
ATOM 2296 C CA . GLU A 1 299 ? -19.547 -6.154 -5.808 1.00 95.00 299 GLU A CA 1
ATOM 2297 C C . GLU A 1 299 ? -19.519 -5.382 -7.138 1.00 95.00 299 GLU A C 1
ATOM 2299 O O . GLU A 1 299 ? -19.866 -5.955 -8.170 1.00 95.00 299 GLU A O 1
ATOM 2304 N N . GLN A 1 300 ? -19.071 -4.123 -7.143 1.00 95.06 300 GLN A N 1
ATOM 2305 C CA . GLN A 1 300 ? -18.950 -3.310 -8.358 1.00 95.06 300 GLN A CA 1
ATOM 2306 C C . GLN A 1 300 ? -17.844 -3.832 -9.286 1.00 95.06 300 GLN A C 1
ATOM 2308 O O . GLN A 1 300 ? -18.130 -4.136 -10.443 1.00 95.06 300 GLN A O 1
ATOM 2313 N N . LEU A 1 301 ? -16.620 -4.039 -8.783 1.00 95.12 301 LEU A N 1
ATOM 2314 C CA . LEU A 1 301 ? -15.517 -4.611 -9.570 1.00 95.12 301 LEU A CA 1
ATOM 2315 C C . LEU A 1 301 ? -15.869 -6.008 -10.116 1.00 95.12 301 LEU A C 1
ATOM 2317 O O . LEU A 1 301 ? -15.556 -6.320 -11.260 1.00 95.12 301 LEU A O 1
ATOM 2321 N N . SER A 1 302 ? -16.595 -6.829 -9.344 1.00 94.12 302 SER A N 1
ATOM 2322 C CA . SER A 1 302 ? -17.085 -8.151 -9.780 1.00 94.12 302 SER A CA 1
ATOM 2323 C C . SER A 1 302 ? -18.194 -8.107 -10.842 1.00 94.12 302 SER A C 1
ATOM 2325 O O . SER A 1 302 ? -18.602 -9.171 -11.323 1.00 94.12 302 SER A O 1
ATOM 2327 N N . ARG A 1 303 ? -18.737 -6.924 -11.162 1.00 94.12 303 ARG A N 1
ATOM 2328 C CA . ARG A 1 303 ? -19.783 -6.696 -12.176 1.00 94.12 303 ARG A CA 1
ATOM 2329 C C . ARG A 1 303 ? -19.254 -6.001 -13.436 1.00 94.12 303 ARG A C 1
ATOM 2331 O O . ARG A 1 303 ? -19.894 -6.130 -14.476 1.00 94.12 303 ARG A O 1
ATOM 2338 N N . THR A 1 304 ? -18.125 -5.293 -13.368 1.00 93.06 304 THR A N 1
ATOM 2339 C CA . THR A 1 304 ? -17.504 -4.646 -14.534 1.00 93.06 304 THR A CA 1
ATOM 2340 C C . THR A 1 304 ? -17.149 -5.683 -15.609 1.00 93.06 304 THR A C 1
ATOM 2342 O O . THR A 1 304 ? -16.512 -6.700 -15.324 1.00 93.06 304 THR A O 1
ATOM 2345 N N . ARG A 1 305 ? -17.568 -5.437 -16.859 1.00 91.75 305 ARG A N 1
ATOM 2346 C CA . ARG A 1 305 ? -17.253 -6.297 -18.016 1.00 91.75 305 ARG A CA 1
ATOM 2347 C C . ARG A 1 305 ? -15.733 -6.423 -18.175 1.00 91.75 305 ARG A C 1
ATOM 2349 O O . ARG A 1 305 ? -15.021 -5.453 -17.970 1.00 91.75 305 ARG A O 1
ATOM 2356 N N . GLY A 1 306 ? -15.242 -7.611 -18.526 1.00 90.88 306 GLY A N 1
ATOM 2357 C CA . GLY A 1 306 ? -13.808 -7.882 -18.714 1.00 90.88 306 GLY A CA 1
ATOM 2358 C C . GLY A 1 306 ? -13.022 -8.181 -17.429 1.00 90.88 306 GLY A C 1
ATOM 2359 O O . GLY A 1 306 ? -11.965 -8.807 -17.508 1.00 90.88 306 GLY A O 1
ATOM 2360 N N . VAL A 1 307 ? -13.523 -7.820 -16.237 1.00 92.38 307 VAL A N 1
ATOM 2361 C CA . VAL A 1 307 ? -12.825 -8.107 -14.970 1.00 92.38 307 VAL A CA 1
ATOM 2362 C C . VAL A 1 307 ? -12.878 -9.604 -14.648 1.00 92.38 307 VAL A C 1
ATOM 2364 O O . VAL A 1 307 ? -13.915 -10.140 -14.257 1.00 92.38 307 VAL A O 1
ATOM 2367 N N . PHE A 1 308 ? -11.736 -10.285 -14.784 1.00 89.06 308 PHE A N 1
ATOM 2368 C CA . PHE A 1 308 ? -11.595 -11.721 -14.482 1.00 89.06 308 PHE A CA 1
ATOM 2369 C C . PHE A 1 308 ? -10.969 -11.988 -13.101 1.00 89.06 308 PHE A C 1
ATOM 2371 O O . PHE A 1 308 ? -11.176 -13.049 -12.500 1.00 89.06 308 PHE A O 1
ATOM 2378 N N . ARG A 1 309 ? -10.213 -11.015 -12.584 1.00 88.44 309 ARG A N 1
ATOM 2379 C CA . ARG A 1 309 ? -9.407 -11.106 -11.361 1.00 88.44 309 ARG A CA 1
ATOM 2380 C C . ARG A 1 309 ? -9.549 -9.828 -10.545 1.00 88.44 309 ARG A C 1
ATOM 2382 O O . ARG A 1 309 ? -9.498 -8.739 -11.108 1.00 88.44 309 ARG A O 1
ATOM 2389 N N . LEU A 1 310 ? -9.687 -9.976 -9.231 1.00 91.50 310 LEU A N 1
ATOM 2390 C CA . LEU A 1 310 ? -9.568 -8.877 -8.275 1.00 91.50 310 LEU A CA 1
ATOM 2391 C C . LEU A 1 310 ? -8.189 -8.919 -7.618 1.00 91.50 310 LEU A C 1
ATOM 2393 O O . LEU A 1 310 ? -7.663 -10.010 -7.405 1.00 91.50 310 LEU A O 1
ATOM 2397 N N . GLN A 1 311 ? -7.616 -7.773 -7.266 1.00 90.31 311 GLN A N 1
ATOM 2398 C CA . GLN A 1 311 ? -6.385 -7.687 -6.480 1.00 90.31 311 GLN A CA 1
ATOM 2399 C C . GLN A 1 311 ? -6.514 -6.709 -5.313 1.00 90.31 311 GLN A C 1
ATOM 2401 O O . GLN A 1 311 ? -7.346 -5.803 -5.351 1.00 90.31 311 GLN A O 1
ATOM 2406 N N . LEU A 1 312 ? -5.708 -6.930 -4.276 1.00 91.50 312 LEU A N 1
ATOM 2407 C CA . LEU A 1 312 ? -5.520 -6.014 -3.155 1.00 91.50 312 LEU A CA 1
ATOM 2408 C C . LEU A 1 312 ? -4.274 -5.167 -3.432 1.00 91.50 312 LEU A C 1
ATOM 2410 O O . LEU A 1 312 ? -3.240 -5.720 -3.810 1.00 91.50 312 LEU A O 1
ATOM 2414 N N . GLY A 1 313 ? -4.391 -3.851 -3.268 1.00 91.75 313 GLY A N 1
ATOM 2415 C CA . GLY A 1 313 ? -3.461 -2.893 -3.863 1.00 91.75 313 GLY A CA 1
ATOM 2416 C C . GLY A 1 313 ? -3.773 -2.623 -5.342 1.00 91.75 313 GLY A C 1
ATOM 2417 O O . GLY A 1 313 ? -4.764 -3.110 -5.896 1.00 91.75 313 GLY A O 1
ATOM 2418 N N . SER A 1 314 ? -2.940 -1.809 -5.982 1.00 89.62 314 SER A N 1
ATOM 2419 C CA . SER A 1 314 ? -3.003 -1.449 -7.400 1.00 89.62 314 SER A CA 1
ATOM 2420 C C . SER A 1 314 ? -1.610 -1.474 -8.021 1.00 89.62 314 SER A C 1
ATOM 2422 O O . SER A 1 314 ? -0.615 -1.183 -7.365 1.00 89.62 314 SER A O 1
ATOM 2424 N N . THR A 1 315 ? -1.526 -1.852 -9.295 1.00 84.62 315 THR A N 1
ATOM 2425 C CA . THR A 1 315 ? -0.237 -1.914 -10.002 1.00 84.62 315 THR A CA 1
ATOM 2426 C C . THR A 1 315 ? 0.121 -0.553 -10.600 1.00 84.62 315 THR A C 1
ATOM 2428 O O . THR A 1 315 ? 1.224 -0.062 -10.366 1.00 84.62 315 THR A O 1
ATOM 2431 N N . PHE A 1 316 ? -0.847 0.053 -11.298 1.00 86.94 316 PHE A N 1
ATOM 2432 C CA . PHE A 1 316 ? -0.778 1.347 -11.979 1.00 86.94 316 PHE A CA 1
ATOM 2433 C C . PHE A 1 316 ? -2.185 1.993 -11.971 1.00 86.94 316 PHE A C 1
ATOM 2435 O O . PHE A 1 316 ? -3.146 1.292 -12.303 1.00 86.94 316 PHE A O 1
ATOM 2442 N N . PRO A 1 317 ? -2.357 3.264 -11.553 1.00 89.38 317 PRO A N 1
ATOM 2443 C CA . PRO A 1 317 ? -1.440 3.998 -10.677 1.00 89.38 317 PRO A CA 1
ATOM 2444 C C . PRO A 1 317 ? -1.266 3.271 -9.335 1.00 89.38 317 PRO A C 1
ATOM 2446 O O . PRO A 1 317 ? -2.093 2.441 -8.942 1.00 89.38 317 PRO A O 1
ATOM 2449 N N . ARG A 1 318 ? -0.188 3.567 -8.611 1.00 88.31 318 ARG A N 1
ATOM 2450 C CA . ARG A 1 318 ? 0.258 2.782 -7.455 1.00 88.31 318 ARG A CA 1
ATOM 2451 C C . ARG A 1 318 ? 0.127 3.550 -6.142 1.00 88.31 318 ARG A C 1
ATOM 2453 O O . ARG A 1 318 ? 1.116 4.049 -5.619 1.00 88.31 318 ARG A O 1
ATOM 2460 N N . LEU A 1 319 ? -1.086 3.588 -5.583 1.00 88.56 319 LEU A N 1
ATOM 2461 C CA . LEU A 1 319 ? -1.320 4.086 -4.216 1.00 88.56 319 LEU A CA 1
ATOM 2462 C C . LEU A 1 319 ? -0.689 3.169 -3.157 1.00 88.56 319 LEU A C 1
ATOM 2464 O O . LEU A 1 319 ? -0.061 3.645 -2.224 1.00 88.56 319 LEU A O 1
ATOM 2468 N N . LEU A 1 320 ? -0.879 1.857 -3.308 1.00 87.75 320 LEU A N 1
ATOM 2469 C CA . LEU A 1 320 ? -0.262 0.791 -2.518 1.00 87.75 320 LEU A CA 1
ATOM 2470 C C . LEU A 1 320 ? -0.197 -0.445 -3.420 1.00 87.75 320 LEU A C 1
ATOM 2472 O O . LEU A 1 320 ? -1.210 -0.807 -4.016 1.00 87.75 320 LEU A O 1
ATOM 2476 N N . TYR A 1 321 ? 0.948 -1.120 -3.528 1.00 87.12 321 TYR A N 1
ATOM 2477 C CA . TYR A 1 321 ? 1.071 -2.309 -4.392 1.00 87.12 321 TYR A CA 1
ATOM 2478 C C . TYR A 1 321 ? 0.441 -3.580 -3.787 1.00 87.12 321 TYR A C 1
ATOM 2480 O O . TYR A 1 321 ? 0.135 -4.544 -4.492 1.00 87.12 321 TYR A O 1
ATOM 2488 N N . GLY A 1 322 ? 0.216 -3.571 -2.474 1.00 88.19 322 GLY A N 1
ATOM 2489 C CA . GLY A 1 322 ? -0.380 -4.651 -1.697 1.00 88.19 322 GLY A CA 1
ATOM 2490 C C . GLY A 1 322 ? -0.726 -4.174 -0.287 1.00 88.19 322 GLY A C 1
ATOM 2491 O O . GLY A 1 322 ? -0.759 -2.972 -0.021 1.00 88.19 322 GLY A O 1
ATOM 2492 N N . LEU A 1 323 ? -0.967 -5.106 0.633 1.00 86.31 323 LEU A N 1
ATOM 2493 C CA . LEU A 1 323 ? -1.095 -4.777 2.054 1.00 86.31 323 LEU A CA 1
ATOM 2494 C C . LEU A 1 323 ? 0.311 -4.648 2.669 1.00 86.31 323 LEU A C 1
ATOM 2496 O O . LEU A 1 323 ? 1.071 -5.605 2.535 1.00 86.31 323 LEU A O 1
ATOM 2500 N N . PRO A 1 324 ? 0.675 -3.549 3.357 1.00 84.12 324 PRO A N 1
ATOM 2501 C CA . PRO A 1 324 ? 1.948 -3.474 4.071 1.00 84.12 324 PRO A CA 1
ATOM 2502 C C . PRO A 1 324 ? 2.142 -4.650 5.032 1.00 84.12 324 PRO A C 1
ATOM 2504 O O . PRO A 1 324 ? 1.189 -5.063 5.703 1.00 84.12 324 PRO A O 1
ATOM 2507 N N . VAL A 1 325 ? 3.361 -5.192 5.082 1.00 72.44 325 VAL A N 1
ATOM 2508 C CA . VAL A 1 325 ? 3.718 -6.265 6.019 1.00 72.44 325 VAL A CA 1
ATOM 2509 C C . VAL A 1 325 ? 3.444 -5.807 7.456 1.00 72.44 325 VAL A C 1
ATOM 2511 O O . VAL A 1 325 ? 3.516 -4.621 7.781 1.00 72.44 325 VAL A O 1
ATOM 2514 N N . ASP A 1 326 ? 3.004 -6.753 8.286 1.00 67.62 326 ASP A N 1
ATOM 2515 C CA . ASP A 1 326 ? 2.590 -6.548 9.681 1.00 67.62 326 ASP A CA 1
ATOM 2516 C C . ASP A 1 326 ? 1.450 -5.532 9.903 1.00 67.62 326 ASP A C 1
ATOM 2518 O O . ASP A 1 326 ? 1.179 -5.104 11.029 1.00 67.62 326 ASP A O 1
ATOM 2522 N N . SER A 1 327 ? 0.698 -5.186 8.851 1.00 74.25 327 SER A N 1
ATOM 2523 C CA . SER A 1 327 ? -0.504 -4.364 8.985 1.00 74.25 327 SER A CA 1
ATOM 2524 C C . SER A 1 327 ? -1.556 -5.040 9.870 1.00 74.25 327 SER A C 1
ATOM 2526 O O . SER A 1 327 ? -2.080 -6.109 9.544 1.00 74.25 327 SER A O 1
ATOM 2528 N N . ALA A 1 328 ? -1.996 -4.337 10.920 1.00 72.12 328 ALA A N 1
ATOM 2529 C CA . ALA A 1 328 ? -3.116 -4.740 11.780 1.00 72.12 328 ALA A CA 1
ATOM 2530 C C . ALA A 1 328 ? -4.441 -4.994 11.015 1.00 72.12 328 ALA A C 1
ATOM 2532 O O . ALA A 1 328 ? -5.378 -5.579 11.557 1.00 72.12 328 ALA A O 1
ATOM 2533 N N . SER A 1 329 ? -4.530 -4.590 9.742 1.00 80.19 329 SER A N 1
ATOM 2534 C CA . SER A 1 329 ? -5.669 -4.883 8.866 1.00 80.19 329 SER A CA 1
ATOM 2535 C C . SER A 1 329 ? -5.648 -6.292 8.251 1.00 80.19 329 SER A C 1
ATOM 2537 O O . SER A 1 329 ? -6.652 -6.694 7.663 1.00 80.19 329 SER A O 1
ATOM 2539 N N . GLU A 1 330 ? -4.568 -7.075 8.363 1.00 81.56 330 GLU A N 1
ATOM 2540 C CA . GLU A 1 330 ? -4.470 -8.380 7.687 1.00 81.56 330 GLU A CA 1
ATOM 2541 C C . GLU A 1 330 ? -5.582 -9.348 8.115 1.00 81.56 330 GLU A C 1
ATOM 2543 O O . GLU A 1 330 ? -6.295 -9.885 7.266 1.00 81.56 330 GLU A O 1
ATOM 2548 N N . GLY A 1 331 ? -5.816 -9.512 9.423 1.00 79.25 331 GLY A N 1
ATOM 2549 C CA . GLY A 1 331 ? -6.911 -10.344 9.941 1.00 79.25 331 GLY A CA 1
ATOM 2550 C C . GLY A 1 331 ? -8.286 -9.907 9.415 1.00 79.25 331 GLY A C 1
ATOM 2551 O O . GLY A 1 331 ? -9.144 -10.737 9.087 1.00 79.25 331 GLY A O 1
ATOM 2552 N N . TRP A 1 332 ? -8.479 -8.596 9.251 1.00 84.00 332 TRP A N 1
ATOM 2553 C CA . TRP A 1 332 ? -9.697 -8.007 8.703 1.00 84.00 332 TRP A CA 1
ATOM 2554 C C . TRP A 1 332 ? -9.891 -8.339 7.215 1.00 84.00 332 TRP A C 1
ATOM 2556 O O . TRP A 1 332 ? -11.021 -8.638 6.810 1.00 84.00 332 TRP A O 1
ATOM 2566 N N . PHE A 1 333 ? -8.823 -8.352 6.411 1.00 87.19 333 PHE A N 1
ATOM 2567 C CA . PHE A 1 333 ? -8.872 -8.822 5.022 1.00 87.19 333 PHE A CA 1
ATOM 2568 C C . PHE A 1 333 ? -9.053 -10.349 4.953 1.00 87.19 333 PHE A C 1
ATOM 2570 O O . PHE A 1 333 ? -9.938 -10.816 4.233 1.00 87.19 333 PHE A O 1
ATOM 2577 N N . ARG A 1 334 ? -8.325 -11.134 5.762 1.00 84.38 334 ARG A N 1
ATOM 2578 C CA . ARG A 1 334 ? -8.445 -12.607 5.839 1.00 84.38 334 ARG A CA 1
ATOM 2579 C C . ARG A 1 334 ? -9.889 -13.074 6.025 1.00 84.38 334 ARG A C 1
ATOM 2581 O O . ARG A 1 334 ? -10.385 -13.901 5.261 1.00 84.38 334 ARG A O 1
ATOM 2588 N N . ARG A 1 335 ? -10.629 -12.461 6.959 1.00 82.88 335 ARG A N 1
ATOM 2589 C CA . ARG A 1 335 ? -12.061 -12.755 7.205 1.00 82.88 335 ARG A CA 1
ATOM 2590 C C . ARG A 1 335 ? -13.008 -12.441 6.036 1.00 82.88 335 ARG A C 1
ATOM 2592 O O . ARG A 1 335 ? -14.196 -12.737 6.132 1.00 82.88 335 ARG A O 1
ATOM 2599 N N . ARG A 1 336 ? -12.518 -11.845 4.946 1.00 85.81 336 ARG A N 1
ATOM 2600 C CA . ARG A 1 336 ? -13.278 -11.524 3.724 1.00 85.81 336 ARG A CA 1
ATOM 2601 C C . ARG A 1 336 ? -12.906 -12.404 2.524 1.00 85.81 336 ARG A C 1
ATOM 2603 O O . ARG A 1 336 ? -13.451 -12.203 1.443 1.00 85.81 336 ARG A O 1
ATOM 2610 N N . GLY A 1 337 ? -12.046 -13.407 2.718 1.00 82.62 337 GLY A N 1
ATOM 2611 C CA . GLY A 1 337 ? -11.619 -14.344 1.670 1.00 82.62 337 GLY A CA 1
ATOM 2612 C C . GLY A 1 337 ? -10.346 -13.930 0.928 1.00 82.62 337 GLY A C 1
ATOM 2613 O O . GLY A 1 337 ? -10.009 -14.544 -0.083 1.00 82.62 337 GLY A O 1
ATOM 2614 N N . TRP A 1 338 ? -9.646 -12.909 1.427 1.00 85.88 338 TRP A N 1
ATOM 2615 C CA . TRP A 1 338 ? -8.290 -12.567 1.013 1.00 85.88 338 TRP A CA 1
ATOM 2616 C C . TRP A 1 338 ? -7.296 -13.545 1.670 1.00 85.88 338 TRP A C 1
ATOM 2618 O O . TRP A 1 338 ? -7.390 -13.828 2.861 1.00 85.88 338 TRP A O 1
ATOM 2628 N N . ASP A 1 339 ? -6.390 -14.109 0.879 1.00 78.88 339 ASP A N 1
ATOM 2629 C CA . ASP A 1 339 ? -5.573 -15.286 1.196 1.00 78.88 339 ASP A CA 1
ATOM 2630 C C . ASP A 1 339 ? -4.096 -14.870 1.208 1.00 78.88 339 ASP A C 1
ATOM 2632 O O . ASP A 1 339 ? -3.627 -14.325 0.211 1.00 78.88 339 ASP A O 1
ATOM 2636 N N . PHE A 1 340 ? -3.400 -15.045 2.334 1.00 77.19 340 PHE A N 1
ATOM 2637 C CA . PHE A 1 340 ? -2.055 -14.485 2.552 1.00 77.19 340 PHE A CA 1
ATOM 2638 C C . PHE A 1 340 ? -0.983 -15.547 2.864 1.00 77.19 340 PHE A C 1
ATOM 2640 O O . PHE A 1 340 ? 0.164 -15.197 3.112 1.00 77.19 340 PHE A O 1
ATOM 2647 N N . ASP A 1 341 ? -1.342 -16.835 2.881 1.00 66.88 341 ASP A N 1
ATOM 2648 C CA . ASP A 1 341 ? -0.504 -17.907 3.447 1.00 66.88 341 ASP A CA 1
ATOM 2649 C C . ASP A 1 341 ? 0.338 -18.668 2.403 1.00 66.88 341 ASP A C 1
ATOM 2651 O O . ASP A 1 341 ? 0.782 -19.785 2.674 1.00 66.88 341 ASP A O 1
ATOM 2655 N N . GLN A 1 342 ? 0.501 -18.150 1.177 1.00 61.69 342 GLN A N 1
ATOM 2656 C CA . GLN A 1 342 ? 1.041 -18.948 0.066 1.00 61.69 342 GLN A CA 1
ATOM 2657 C C . GLN A 1 342 ? 2.050 -18.171 -0.790 1.00 61.69 342 GLN A C 1
ATOM 2659 O O . GLN A 1 342 ? 1.743 -17.128 -1.364 1.00 61.69 342 GLN A O 1
ATOM 2664 N N . SER A 1 343 ? 3.237 -18.756 -0.961 1.00 59.44 343 SER A N 1
ATOM 2665 C CA . SER A 1 343 ? 4.366 -18.203 -1.726 1.00 59.44 343 SER A CA 1
ATOM 2666 C C . SER A 1 343 ? 4.135 -18.091 -3.239 1.00 59.44 343 SER A C 1
ATOM 2668 O O . SER A 1 343 ? 4.881 -17.402 -3.926 1.00 59.44 343 SER A O 1
ATOM 2670 N N . SER A 1 344 ? 3.113 -18.758 -3.783 1.00 59.72 344 SER A N 1
ATOM 2671 C CA . SER A 1 344 ? 2.798 -18.710 -5.217 1.00 59.72 344 SER A CA 1
ATOM 2672 C C . SER A 1 344 ? 2.195 -17.354 -5.641 1.00 59.72 344 SER A C 1
ATOM 2674 O O . SER A 1 344 ? 1.324 -16.848 -4.920 1.00 59.72 344 SER A O 1
ATOM 2676 N N . PRO A 1 345 ? 2.548 -16.812 -6.826 1.00 58.03 345 PRO A N 1
ATOM 2677 C CA . PRO A 1 345 ? 2.173 -15.468 -7.263 1.00 58.03 345 PRO A CA 1
ATOM 2678 C C . PRO A 1 345 ? 0.701 -15.092 -7.078 1.00 58.03 345 PRO A C 1
ATOM 2680 O O . PRO A 1 345 ? -0.213 -15.717 -7.622 1.00 58.03 345 PRO A O 1
ATOM 2683 N N . GLY A 1 346 ? 0.477 -14.005 -6.336 1.00 63.47 346 GLY A N 1
ATOM 2684 C CA . GLY A 1 346 ? -0.853 -13.457 -6.083 1.00 63.47 346 GLY A CA 1
ATOM 2685 C C . GLY A 1 346 ? -1.636 -14.127 -4.948 1.00 63.47 346 GLY A C 1
ATOM 2686 O O . GLY A 1 346 ? -2.852 -13.972 -4.918 1.00 63.47 346 GLY A O 1
ATOM 2687 N N . LYS A 1 347 ? -0.997 -14.827 -4.004 1.00 69.19 347 LYS A N 1
ATOM 2688 C CA . LYS A 1 347 ? -1.647 -15.380 -2.792 1.00 69.19 347 LYS A CA 1
ATOM 2689 C C . LYS A 1 347 ? -1.004 -14.901 -1.474 1.00 69.19 347 LYS A C 1
ATOM 2691 O O . LYS A 1 347 ? -0.900 -15.656 -0.510 1.00 69.19 347 LYS A O 1
ATOM 2696 N N . GLY A 1 348 ? -0.565 -13.640 -1.455 1.00 69.56 348 GLY A N 1
ATOM 2697 C CA . GLY A 1 348 ? 0.106 -13.024 -0.306 1.00 69.56 348 GLY A CA 1
ATOM 2698 C C . GLY A 1 348 ? 1.620 -12.915 -0.428 1.00 69.56 348 GLY A C 1
ATOM 2699 O O . GLY A 1 348 ? 2.249 -12.507 0.540 1.00 69.56 348 GLY A O 1
ATOM 2700 N N . GLN A 1 349 ? 2.195 -13.255 -1.589 1.00 76.56 349 GLN A N 1
ATOM 2701 C CA . GLN A 1 349 ? 3.629 -13.128 -1.846 1.00 76.56 349 GLN A CA 1
ATOM 2702 C C . GLN A 1 349 ? 4.124 -11.721 -1.485 1.00 76.56 349 GLN A C 1
ATOM 2704 O O . GLN A 1 349 ? 3.537 -10.712 -1.892 1.00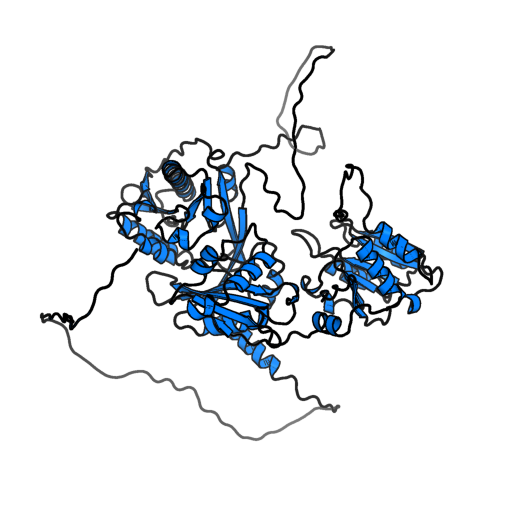 76.56 349 GLN A O 1
ATOM 2709 N N . GLU A 1 350 ? 5.197 -11.685 -0.705 1.00 80.38 350 GLU A N 1
ATOM 2710 C CA . GLU A 1 350 ? 5.859 -10.460 -0.280 1.00 80.38 350 GLU A CA 1
ATOM 2711 C C . GLU A 1 350 ? 6.715 -9.893 -1.406 1.00 80.38 350 GLU A C 1
ATOM 2713 O O . GLU A 1 350 ? 7.367 -10.627 -2.153 1.00 80.38 350 GLU A O 1
ATOM 2718 N N . VAL A 1 351 ? 6.680 -8.572 -1.522 1.00 81.62 351 VAL A N 1
ATOM 2719 C CA . VAL A 1 351 ? 7.503 -7.780 -2.431 1.00 81.62 351 VAL A CA 1
ATOM 2720 C C . VAL A 1 351 ? 8.052 -6.585 -1.661 1.00 81.62 351 VAL A C 1
ATOM 2722 O O . VAL A 1 351 ? 7.418 -6.142 -0.700 1.00 81.62 351 VAL A O 1
ATOM 2725 N N . SER A 1 352 ? 9.173 -6.035 -2.109 1.00 84.94 352 SER A N 1
ATOM 2726 C CA . SER A 1 352 ? 9.829 -4.894 -1.472 1.00 84.94 352 SER A CA 1
ATOM 2727 C C . SER A 1 352 ? 10.035 -3.758 -2.468 1.00 84.94 352 SER A C 1
ATOM 2729 O O . SER A 1 352 ? 10.578 -3.963 -3.553 1.00 84.94 352 SER A O 1
ATOM 2731 N N . ASP A 1 353 ? 9.631 -2.551 -2.084 1.00 87.44 353 ASP A N 1
ATOM 2732 C CA . ASP A 1 353 ? 10.166 -1.321 -2.667 1.00 87.44 353 ASP A CA 1
ATOM 2733 C C . ASP A 1 353 ? 11.558 -1.080 -2.047 1.00 87.44 353 ASP A C 1
ATOM 2735 O O . ASP A 1 353 ? 11.669 -1.086 -0.820 1.00 87.44 353 ASP A O 1
ATOM 2739 N N . TRP A 1 354 ? 12.611 -0.890 -2.852 1.00 88.56 354 TRP A N 1
ATOM 2740 C CA . TRP A 1 354 ? 14.008 -0.746 -2.391 1.00 88.56 354 TRP A CA 1
ATOM 2741 C C . TRP A 1 354 ? 14.614 0.605 -2.779 1.00 88.56 354 TRP A C 1
ATOM 2743 O O . TRP A 1 354 ? 14.660 0.937 -3.962 1.00 88.56 354 TRP A O 1
ATOM 2753 N N . HIS A 1 355 ? 15.174 1.350 -1.822 1.00 89.62 355 HIS A N 1
ATOM 2754 C CA . HIS A 1 355 ? 15.960 2.560 -2.102 1.00 89.62 355 HIS A CA 1
ATOM 2755 C C . HIS A 1 355 ? 17.472 2.305 -2.027 1.00 89.62 355 HIS A C 1
ATOM 2757 O O . HIS A 1 355 ? 17.977 1.870 -0.992 1.00 89.62 355 HIS A O 1
ATOM 2763 N N . LEU A 1 356 ? 18.189 2.612 -3.113 1.00 89.69 356 LEU A N 1
ATOM 2764 C CA . LEU A 1 356 ? 19.651 2.591 -3.202 1.00 89.69 356 LEU A CA 1
ATOM 2765 C C . LEU A 1 356 ? 20.202 4.021 -3.275 1.00 89.69 356 LEU A C 1
ATOM 2767 O O . LEU A 1 356 ? 19.874 4.766 -4.201 1.00 89.69 356 LEU A O 1
ATOM 2771 N N . ASP A 1 357 ? 21.123 4.354 -2.372 1.00 90.31 357 ASP A N 1
ATOM 2772 C CA . ASP A 1 357 ? 21.983 5.535 -2.480 1.00 90.31 357 ASP A CA 1
ATOM 2773 C C . ASP A 1 357 ? 23.173 5.247 -3.418 1.00 90.31 357 ASP A C 1
ATOM 2775 O O . ASP A 1 357 ? 23.875 4.238 -3.294 1.00 90.31 357 ASP A O 1
ATOM 2779 N N . PHE A 1 358 ? 23.425 6.134 -4.379 1.00 90.69 358 PHE A N 1
ATOM 2780 C CA . PHE A 1 358 ? 24.476 5.955 -5.380 1.00 90.69 358 PHE A CA 1
ATOM 2781 C C . PHE A 1 358 ? 25.905 6.150 -4.865 1.00 90.69 358 PHE A C 1
ATOM 2783 O O . PHE A 1 358 ? 26.841 5.768 -5.579 1.00 90.69 358 PHE A O 1
ATOM 2790 N N . ASN A 1 359 ? 26.075 6.707 -3.664 1.00 87.94 359 ASN A N 1
ATOM 2791 C CA . ASN A 1 359 ? 27.341 6.745 -2.935 1.00 87.94 359 ASN A CA 1
ATOM 2792 C C . ASN A 1 359 ? 27.663 5.386 -2.298 1.00 87.94 359 ASN A C 1
ATOM 2794 O O . ASN A 1 359 ? 28.833 5.107 -2.025 1.00 87.94 359 ASN A O 1
ATOM 2798 N N . ASP A 1 360 ? 26.649 4.551 -2.043 1.00 84.44 360 ASP A N 1
ATOM 2799 C CA . ASP A 1 360 ? 26.802 3.192 -1.517 1.00 84.44 360 ASP A CA 1
ATOM 2800 C C . ASP A 1 360 ? 26.918 2.121 -2.606 1.00 84.44 360 ASP A C 1
ATOM 2802 O O . ASP A 1 360 ? 27.427 1.033 -2.331 1.00 84.44 360 ASP A O 1
ATOM 2806 N N . TYR A 1 361 ? 26.538 2.442 -3.845 1.00 84.06 361 TYR A N 1
ATOM 2807 C CA . TYR A 1 361 ? 26.749 1.566 -4.993 1.00 84.06 361 TYR A CA 1
ATOM 2808 C C . TYR A 1 361 ? 28.250 1.360 -5.278 1.00 84.06 361 TYR A C 1
ATOM 2810 O O . TYR A 1 361 ? 28.952 2.333 -5.579 1.00 84.06 361 TYR A O 1
ATOM 2818 N N . PRO A 1 362 ? 28.781 0.124 -5.208 1.00 76.31 362 PRO A N 1
ATOM 2819 C CA . PRO A 1 362 ? 30.204 -0.123 -5.376 1.00 76.31 362 PRO A CA 1
ATOM 2820 C C . PRO A 1 362 ? 30.612 0.007 -6.846 1.00 76.31 362 PRO A C 1
ATOM 2822 O O . PRO A 1 362 ? 29.926 -0.487 -7.738 1.00 76.31 362 PRO A O 1
ATOM 2825 N N . THR A 1 363 ? 31.785 0.589 -7.109 1.00 65.38 363 THR A N 1
ATOM 2826 C CA . THR A 1 363 ? 32.374 0.679 -8.458 1.00 65.38 363 THR A CA 1
ATOM 2827 C C . THR A 1 363 ? 32.884 -0.689 -8.934 1.00 65.38 363 THR A C 1
ATOM 2829 O O . THR A 1 363 ? 34.087 -0.927 -9.034 1.00 65.38 363 THR A O 1
ATOM 2832 N N . ARG A 1 364 ? 31.963 -1.620 -9.197 1.00 65.25 364 ARG A N 1
ATOM 2833 C CA . ARG A 1 364 ? 32.238 -2.927 -9.799 1.00 65.25 364 ARG A CA 1
ATOM 2834 C C . ARG A 1 364 ? 32.020 -2.844 -11.303 1.00 65.25 364 ARG A C 1
ATOM 2836 O O . ARG A 1 364 ? 30.991 -2.367 -11.762 1.00 65.25 364 ARG A O 1
ATOM 2843 N N . GLN A 1 365 ? 32.970 -3.368 -12.068 1.00 59.97 365 GLN A N 1
ATOM 2844 C CA . GLN A 1 365 ? 32.672 -3.825 -13.419 1.00 59.97 365 GLN A CA 1
ATOM 2845 C C . GLN A 1 365 ? 32.054 -5.218 -13.289 1.00 59.97 365 GLN A C 1
ATOM 2847 O O . GLN A 1 365 ? 32.663 -6.096 -12.680 1.00 59.97 365 GLN A O 1
ATOM 2852 N N . TYR A 1 366 ? 30.855 -5.412 -13.834 1.00 63.44 366 TYR A N 1
ATOM 2853 C CA . TYR A 1 366 ? 30.234 -6.728 -13.966 1.00 63.44 366 TYR A CA 1
ATOM 2854 C C . TYR A 1 366 ? 30.675 -7.314 -15.318 1.00 63.44 366 TYR A C 1
ATOM 2856 O O . TYR A 1 366 ? 30.200 -6.844 -16.355 1.00 63.44 366 TYR A O 1
ATOM 2864 N N . PRO A 1 367 ? 31.626 -8.270 -15.360 1.00 56.56 367 PRO A N 1
ATOM 2865 C CA . PRO A 1 367 ? 32.108 -8.820 -16.620 1.00 56.56 367 PRO A CA 1
ATOM 2866 C C . PRO A 1 367 ? 31.005 -9.659 -17.268 1.00 56.56 367 PRO A C 1
ATOM 2868 O O . PRO A 1 367 ? 30.707 -10.761 -16.816 1.00 56.56 367 PRO A O 1
ATOM 2871 N N . SER A 1 368 ? 30.405 -9.129 -18.333 1.00 61.59 368 SER A N 1
ATOM 2872 C CA . SER A 1 368 ? 29.422 -9.853 -19.143 1.00 61.59 368 SER A CA 1
ATOM 2873 C C . SER A 1 368 ? 30.143 -10.910 -19.977 1.00 61.59 368 SER A C 1
ATOM 2875 O O . SER A 1 368 ? 30.711 -10.608 -21.027 1.00 61.59 368 SER A O 1
ATOM 2877 N N . ALA A 1 369 ? 30.159 -12.151 -19.489 1.00 61.91 369 ALA A N 1
ATOM 2878 C CA . ALA A 1 369 ? 30.796 -13.276 -20.177 1.00 61.91 369 ALA A CA 1
ATOM 2879 C C . ALA A 1 369 ? 30.035 -13.661 -21.458 1.00 61.91 369 ALA A C 1
ATOM 2881 O O . ALA A 1 369 ? 30.615 -14.189 -22.404 1.00 61.91 369 ALA A O 1
ATOM 2882 N N . SER A 1 370 ? 28.739 -13.353 -21.483 1.00 71.69 370 SER A N 1
ATOM 2883 C CA . SER A 1 370 ? 27.764 -13.826 -22.465 1.00 71.69 370 SER A CA 1
ATOM 2884 C C . SER A 1 370 ? 27.609 -12.924 -23.704 1.00 71.69 370 SER A C 1
ATOM 2886 O O . SER A 1 370 ? 26.671 -13.093 -24.480 1.00 71.69 370 SER A O 1
ATOM 2888 N N . GLY A 1 371 ? 28.483 -11.925 -23.893 1.00 82.69 371 GLY A N 1
ATOM 2889 C CA . GLY A 1 371 ? 28.355 -10.935 -24.981 1.00 82.69 371 GLY A CA 1
ATOM 2890 C C . GLY A 1 371 ? 27.147 -9.994 -24.835 1.00 82.69 371 GLY A C 1
ATOM 2891 O O . GLY A 1 371 ? 26.705 -9.392 -25.812 1.00 82.69 371 GLY A O 1
ATOM 2892 N N . LEU A 1 372 ? 26.609 -9.904 -23.618 1.00 89.44 372 LEU A N 1
ATOM 2893 C CA . LEU A 1 372 ? 25.471 -9.078 -23.234 1.00 89.44 372 LEU A CA 1
ATOM 2894 C C . LEU A 1 372 ? 25.865 -7.593 -23.178 1.00 89.44 372 LEU A C 1
ATOM 2896 O O . LEU A 1 372 ? 26.869 -7.233 -22.564 1.00 89.44 372 LEU A O 1
ATOM 2900 N N . VAL A 1 373 ? 25.061 -6.734 -23.803 1.00 91.81 373 VAL A N 1
ATOM 2901 C CA . VAL A 1 373 ? 25.252 -5.274 -23.838 1.00 91.81 373 VAL A CA 1
ATOM 2902 C C . VAL A 1 373 ? 23.975 -4.585 -23.366 1.00 91.81 373 VAL A C 1
ATOM 2904 O O . VAL A 1 373 ? 22.880 -5.018 -23.716 1.00 91.81 373 VAL A O 1
ATOM 2907 N N . PHE A 1 374 ? 24.111 -3.505 -22.593 1.00 93.75 374 PHE A N 1
ATOM 2908 C CA . PHE A 1 374 ? 22.987 -2.701 -22.106 1.00 93.75 374 PHE A CA 1
ATOM 2909 C C . PHE A 1 374 ? 23.050 -1.263 -22.620 1.00 93.75 374 PHE A C 1
ATOM 2911 O O . PHE A 1 374 ? 24.130 -0.677 -22.696 1.00 93.75 374 PHE A O 1
ATOM 2918 N N . GLY A 1 375 ? 21.887 -0.680 -22.910 1.00 94.25 375 GLY A N 1
ATOM 2919 C CA . GLY A 1 375 ? 21.765 0.711 -23.346 1.00 94.25 375 GLY A CA 1
ATOM 2920 C C . GLY A 1 375 ? 20.321 1.228 -23.328 1.00 94.25 375 GLY A C 1
ATOM 2921 O O . GLY A 1 375 ? 19.397 0.456 -23.059 1.00 94.25 375 GLY A O 1
ATOM 2922 N N . PRO A 1 376 ? 20.114 2.532 -23.582 1.00 96.31 376 PRO A N 1
ATOM 2923 C CA . PRO A 1 376 ? 18.787 3.102 -23.785 1.00 96.31 376 PRO A CA 1
ATOM 2924 C C . PRO A 1 376 ? 18.200 2.650 -25.128 1.00 96.31 376 PRO A C 1
ATOM 2926 O O . PRO A 1 376 ? 18.893 2.687 -26.141 1.00 96.31 376 PRO A O 1
ATOM 2929 N N . CYS A 1 377 ? 16.924 2.270 -25.132 1.00 96.75 377 CYS A N 1
ATOM 2930 C CA . CYS A 1 377 ? 16.204 1.793 -26.312 1.00 96.75 377 CYS A CA 1
ATOM 2931 C C . CYS A 1 377 ? 16.043 2.886 -27.380 1.00 96.75 377 CYS A C 1
ATOM 2933 O O . CYS A 1 377 ? 15.707 4.036 -27.073 1.00 96.75 377 CYS A O 1
ATOM 2935 N N . GLU A 1 378 ? 16.176 2.506 -28.650 1.00 94.75 378 GLU A N 1
ATOM 2936 C CA . GLU A 1 378 ? 15.806 3.337 -29.800 1.00 94.75 378 GLU A CA 1
ATOM 2937 C C . GLU A 1 378 ? 14.458 2.909 -30.415 1.00 94.75 378 GLU A C 1
ATOM 2939 O O . GLU A 1 378 ? 13.955 1.810 -30.177 1.00 94.75 378 GLU A O 1
ATOM 2944 N N . LEU A 1 379 ? 13.833 3.776 -31.226 1.00 94.38 379 LEU A N 1
ATOM 2945 C CA . LEU A 1 379 ? 12.519 3.495 -31.842 1.00 94.38 379 LEU A CA 1
ATOM 2946 C C . LEU A 1 379 ? 12.524 2.276 -32.781 1.00 94.38 379 LEU A C 1
ATOM 2948 O O . LEU A 1 379 ? 11.493 1.634 -32.966 1.00 94.38 379 LEU A O 1
ATOM 2952 N N . SER A 1 380 ? 13.676 1.964 -33.370 1.00 94.50 380 SER A N 1
ATOM 2953 C CA . SER A 1 380 ? 13.932 0.763 -34.175 1.00 94.50 380 SER A CA 1
ATOM 2954 C C . SER A 1 380 ? 13.883 -0.528 -33.351 1.00 94.50 380 SER A C 1
ATOM 2956 O O . SER A 1 380 ? 13.500 -1.574 -33.870 1.00 94.50 380 SER A O 1
ATOM 2958 N N . GLU A 1 381 ? 14.257 -0.457 -32.074 1.00 95.25 381 GLU A N 1
ATOM 2959 C CA . GLU A 1 381 ? 14.377 -1.595 -31.156 1.00 95.25 381 GLU A CA 1
ATOM 2960 C C . GLU A 1 381 ? 13.112 -1.803 -30.316 1.00 95.25 381 GLU A C 1
ATOM 2962 O O . GLU A 1 381 ? 12.799 -2.923 -29.908 1.00 95.25 381 GLU A O 1
ATOM 2967 N N . PHE A 1 382 ? 12.343 -0.734 -30.102 1.00 96.38 382 PHE A N 1
ATOM 2968 C CA . PHE A 1 382 ? 11.120 -0.722 -29.303 1.00 96.38 382 PHE A CA 1
ATOM 2969 C C . PHE A 1 382 ? 10.109 -1.851 -29.628 1.00 96.38 382 PHE A C 1
ATOM 2971 O O . PHE A 1 382 ? 9.570 -2.439 -28.686 1.00 96.38 382 PHE A O 1
ATOM 2978 N N . PRO A 1 383 ? 9.881 -2.265 -30.897 1.00 96.06 383 PRO A N 1
ATOM 2979 C CA . PRO A 1 383 ? 9.044 -3.432 -31.195 1.00 96.06 383 PRO A CA 1
ATOM 2980 C C . PRO A 1 383 ? 9.577 -4.748 -30.603 1.00 96.06 383 PRO A C 1
ATOM 2982 O O . PRO A 1 383 ? 8.791 -5.602 -30.196 1.00 96.06 383 PRO A O 1
ATOM 2985 N N . ALA A 1 384 ? 10.900 -4.925 -30.515 1.00 95.81 384 ALA A N 1
ATOM 2986 C CA . ALA A 1 384 ? 11.511 -6.102 -29.898 1.00 95.81 384 ALA A CA 1
ATOM 2987 C C . ALA A 1 384 ? 11.371 -6.080 -28.366 1.00 95.81 384 ALA A C 1
ATOM 2989 O O . ALA A 1 384 ? 11.086 -7.120 -27.769 1.00 95.81 384 ALA A O 1
ATOM 2990 N N . VAL A 1 385 ? 11.467 -4.899 -27.739 1.00 96.00 385 VAL A N 1
ATOM 2991 C CA . VAL A 1 385 ? 11.152 -4.718 -26.310 1.00 96.00 385 VAL A CA 1
ATOM 2992 C C . VAL A 1 385 ? 9.685 -5.055 -26.026 1.00 96.00 385 VAL A C 1
ATOM 2994 O O . VAL A 1 385 ? 9.403 -5.829 -25.111 1.00 96.00 385 VAL A O 1
ATOM 2997 N N . LEU A 1 386 ? 8.739 -4.548 -26.826 1.00 94.50 386 LEU A N 1
ATOM 2998 C CA . LEU A 1 386 ? 7.317 -4.875 -26.657 1.00 94.50 386 LEU A CA 1
ATOM 2999 C C . LEU A 1 386 ? 7.036 -6.375 -26.820 1.00 94.50 386 LEU A C 1
ATOM 3001 O O . LEU A 1 386 ? 6.235 -6.914 -26.058 1.00 94.50 386 LEU A O 1
ATOM 3005 N N . ASN A 1 387 ? 7.714 -7.064 -27.743 1.00 93.25 387 ASN A N 1
ATOM 3006 C CA . ASN A 1 387 ? 7.594 -8.518 -27.895 1.00 93.25 387 ASN A CA 1
ATOM 3007 C C . ASN A 1 387 ? 8.093 -9.280 -26.653 1.00 93.25 387 ASN A C 1
ATOM 3009 O O . ASN A 1 387 ? 7.403 -10.191 -26.188 1.00 93.25 387 ASN A O 1
ATOM 3013 N N . LEU A 1 388 ? 9.236 -8.883 -26.074 1.00 92.81 388 LEU A N 1
ATOM 3014 C CA . LEU A 1 388 ? 9.732 -9.440 -24.808 1.00 92.81 388 LEU A CA 1
ATOM 3015 C C . LEU A 1 388 ? 8.703 -9.232 -23.684 1.00 92.81 388 LEU A C 1
ATOM 3017 O O . LEU A 1 388 ? 8.286 -10.191 -23.037 1.00 92.81 388 LEU A O 1
ATOM 3021 N N . VAL A 1 389 ? 8.235 -7.996 -23.491 1.00 91.56 389 VAL A N 1
ATOM 3022 C CA . VAL A 1 389 ? 7.280 -7.645 -22.427 1.00 91.56 389 VAL A CA 1
ATOM 3023 C C . VAL A 1 389 ? 5.929 -8.344 -22.622 1.00 91.56 389 VAL A C 1
ATOM 3025 O O . VAL A 1 389 ? 5.326 -8.792 -21.645 1.00 91.56 389 VAL A O 1
ATOM 3028 N N . ALA A 1 390 ? 5.442 -8.489 -23.856 1.00 89.12 390 ALA A N 1
ATOM 3029 C CA . ALA A 1 390 ? 4.211 -9.219 -24.160 1.00 89.12 390 ALA A CA 1
ATOM 3030 C C . ALA A 1 390 ? 4.328 -10.716 -23.826 1.00 89.12 390 ALA A C 1
ATOM 3032 O O . ALA A 1 390 ? 3.408 -11.275 -23.225 1.00 89.12 390 ALA A O 1
ATOM 3033 N N . SER A 1 391 ? 5.459 -11.343 -24.168 1.00 86.50 391 SER A N 1
ATOM 3034 C CA . SER A 1 391 ? 5.748 -12.746 -23.851 1.00 86.50 391 SER A CA 1
ATOM 3035 C C . SER A 1 391 ? 5.860 -12.958 -22.340 1.00 86.50 391 SER A C 1
ATOM 3037 O O . SER A 1 391 ? 5.059 -13.672 -21.732 1.00 86.50 391 SER A O 1
ATOM 3039 N N . GLU A 1 392 ? 6.798 -12.267 -21.691 1.00 85.81 392 GLU A N 1
ATOM 3040 C CA . GLU A 1 392 ? 7.098 -12.500 -20.279 1.00 85.81 392 GLU A CA 1
ATOM 3041 C C . GLU A 1 392 ? 5.950 -12.071 -19.362 1.00 85.81 392 GLU A C 1
ATOM 3043 O O . GLU A 1 392 ? 5.696 -12.749 -18.372 1.00 85.81 392 GLU A O 1
ATOM 3048 N N . SER A 1 393 ? 5.178 -11.025 -19.689 1.00 78.25 393 SER A N 1
ATOM 3049 C CA . SER A 1 393 ? 3.989 -10.670 -18.892 1.00 78.25 393 SER A CA 1
ATOM 3050 C C . SER A 1 393 ? 2.827 -11.659 -19.052 1.00 78.25 393 SER A C 1
ATOM 3052 O O . SER A 1 393 ? 2.006 -11.775 -18.136 1.00 78.25 393 SER A O 1
ATOM 3054 N N . ALA A 1 394 ? 2.752 -12.417 -20.155 1.00 73.94 394 ALA A N 1
ATOM 3055 C CA . ALA A 1 394 ? 1.774 -13.495 -20.304 1.00 73.94 394 ALA A CA 1
ATOM 3056 C C . ALA A 1 394 ? 2.082 -14.676 -19.365 1.00 73.94 394 ALA A C 1
ATOM 3058 O O . ALA A 1 394 ? 1.149 -15.242 -18.786 1.00 73.94 394 ALA A O 1
ATOM 3059 N N . HIS A 1 395 ? 3.368 -14.994 -19.171 1.00 69.00 395 HIS A N 1
ATOM 3060 C CA . HIS A 1 395 ? 3.847 -15.998 -18.215 1.00 69.00 395 HIS A CA 1
ATOM 3061 C C . HIS A 1 395 ? 3.794 -15.485 -16.768 1.00 69.00 395 HIS A C 1
ATOM 3063 O O . HIS A 1 395 ? 3.156 -16.095 -15.905 1.00 69.00 395 HIS A O 1
ATOM 3069 N N . ASN A 1 396 ? 4.381 -14.316 -16.511 1.00 67.12 396 ASN A N 1
ATOM 3070 C CA . ASN A 1 396 ? 4.442 -13.656 -15.211 1.00 67.12 396 ASN A CA 1
ATOM 3071 C C . ASN A 1 396 ? 3.128 -12.928 -14.876 1.00 67.12 396 ASN A C 1
ATOM 3073 O O . ASN A 1 396 ? 3.076 -11.724 -14.651 1.00 67.12 396 ASN A O 1
ATOM 3077 N N . ASN A 1 397 ? 2.043 -13.702 -14.787 1.00 67.19 397 ASN A N 1
ATOM 3078 C CA . ASN A 1 397 ? 0.797 -13.358 -14.097 1.00 67.19 397 ASN A CA 1
ATOM 3079 C C . ASN A 1 397 ? 0.017 -12.126 -14.628 1.00 67.19 397 ASN A C 1
ATOM 3081 O O . ASN A 1 397 ? -0.860 -11.619 -13.922 1.00 67.19 397 ASN A O 1
ATOM 3085 N N . GLN A 1 398 ? 0.266 -11.671 -15.863 1.00 61.97 398 GLN A N 1
ATOM 3086 C CA . GLN A 1 398 ? -0.475 -10.606 -16.566 1.00 61.97 398 GLN A CA 1
ATOM 3087 C C . GLN A 1 398 ? -0.553 -9.304 -15.751 1.00 61.97 398 GLN A C 1
ATOM 3089 O O . GLN A 1 398 ? -1.603 -8.921 -15.228 1.00 61.97 398 GLN A O 1
ATOM 3094 N N . MET A 1 399 ? 0.612 -8.678 -15.570 1.00 67.81 399 MET A N 1
ATOM 3095 C CA . MET A 1 399 ? 0.849 -7.587 -14.612 1.00 67.81 399 MET A CA 1
ATOM 3096 C C . MET A 1 399 ? 0.507 -6.183 -15.138 1.00 67.81 399 MET A C 1
ATOM 3098 O O . MET A 1 399 ? 0.641 -5.228 -14.381 1.00 67.81 399 MET A O 1
ATOM 3102 N N . GLY A 1 400 ? 0.082 -6.036 -16.398 1.00 74.62 400 GLY A N 1
ATOM 3103 C CA . GLY A 1 400 ? -0.173 -4.722 -17.011 1.00 74.62 400 GLY A CA 1
ATOM 3104 C C . GLY A 1 400 ? 1.090 -3.929 -17.385 1.00 74.62 400 GLY A C 1
ATOM 3105 O O . GLY A 1 400 ? 0.993 -2.749 -17.698 1.00 74.62 400 GLY A O 1
ATOM 3106 N N . TRP A 1 401 ? 2.277 -4.555 -17.373 1.00 84.62 401 TRP A N 1
ATOM 3107 C CA . TRP A 1 401 ? 3.530 -3.908 -17.795 1.00 84.62 401 TRP A CA 1
ATOM 3108 C C . TRP A 1 401 ? 3.491 -3.444 -19.256 1.00 84.62 401 TRP A C 1
ATOM 3110 O O . TRP A 1 401 ? 4.030 -2.389 -19.567 1.00 84.62 401 TRP A O 1
ATOM 3120 N N . TYR A 1 402 ? 2.836 -4.205 -20.141 1.00 87.50 402 TYR A N 1
ATOM 3121 C CA . TYR A 1 402 ? 2.740 -3.890 -21.569 1.00 87.50 402 TYR A CA 1
ATOM 3122 C C . TYR A 1 402 ? 2.229 -2.460 -21.812 1.00 87.50 402 TYR A C 1
ATOM 3124 O O . TYR A 1 402 ? 2.900 -1.675 -22.477 1.00 87.50 402 TYR A O 1
ATOM 3132 N N . ASP A 1 403 ? 1.113 -2.088 -21.180 1.00 87.44 403 ASP A N 1
ATOM 3133 C CA . ASP A 1 403 ? 0.505 -0.757 -21.258 1.00 87.44 403 ASP A CA 1
ATOM 3134 C C . ASP A 1 403 ? 1.497 0.360 -20.871 1.00 87.44 403 ASP A C 1
ATOM 3136 O O . ASP A 1 403 ? 1.524 1.422 -21.496 1.00 87.44 403 ASP A O 1
ATOM 3140 N N . GLN A 1 404 ? 2.348 0.125 -19.868 1.00 90.31 404 GLN A N 1
ATOM 3141 C CA . GLN A 1 404 ? 3.354 1.085 -19.395 1.00 90.31 404 GLN A CA 1
ATOM 3142 C C . GLN A 1 404 ? 4.494 1.265 -20.406 1.00 90.31 404 GLN A C 1
ATOM 3144 O O . GLN A 1 404 ? 4.859 2.397 -20.708 1.00 90.31 404 GLN A O 1
ATOM 3149 N N . TYR A 1 405 ? 4.986 0.181 -21.016 1.00 94.06 405 TYR A N 1
ATOM 3150 C CA . TYR A 1 405 ? 5.948 0.286 -22.120 1.00 94.06 405 TYR A CA 1
ATOM 3151 C C . TYR A 1 405 ? 5.324 0.957 -23.358 1.00 94.06 405 TYR A C 1
ATOM 3153 O O . TYR A 1 405 ? 5.971 1.801 -23.974 1.00 94.06 405 TYR A O 1
ATOM 3161 N N . THR A 1 406 ? 4.062 0.666 -23.715 1.00 92.50 406 THR A N 1
ATOM 3162 C CA . THR A 1 406 ? 3.419 1.288 -24.897 1.00 92.50 406 THR A CA 1
ATOM 3163 C C . THR A 1 406 ? 3.258 2.806 -24.795 1.00 92.50 406 THR A C 1
ATOM 3165 O O . THR A 1 406 ? 3.306 3.487 -25.819 1.00 92.50 406 THR A O 1
ATOM 3168 N N . GLN A 1 407 ? 3.134 3.353 -23.582 1.00 91.56 407 GLN A N 1
ATOM 3169 C CA . GLN A 1 407 ? 3.072 4.800 -23.344 1.00 91.56 407 GLN A CA 1
ATOM 3170 C C . GLN A 1 407 ? 4.397 5.527 -23.646 1.00 91.56 407 GLN A C 1
ATOM 3172 O O . GLN A 1 407 ? 4.394 6.741 -23.836 1.00 91.56 407 GLN A O 1
ATOM 3177 N N . LEU A 1 408 ? 5.515 4.799 -23.746 1.00 94.94 408 LEU A N 1
ATOM 3178 C CA . LEU A 1 408 ? 6.843 5.337 -24.065 1.00 94.94 408 LEU A CA 1
ATOM 3179 C C . LEU A 1 408 ? 7.179 5.271 -25.569 1.00 94.94 408 LEU A C 1
ATOM 3181 O O . LEU A 1 408 ? 8.318 5.533 -25.952 1.00 94.94 408 LEU A O 1
ATOM 3185 N N . ASN A 1 409 ? 6.203 4.957 -26.434 1.00 93.88 409 ASN A N 1
ATOM 3186 C CA . ASN A 1 409 ? 6.357 4.917 -27.895 1.00 93.88 409 ASN A CA 1
ATOM 3187 C C . ASN A 1 409 ? 6.469 6.330 -28.515 1.00 93.88 409 ASN A C 1
ATOM 3189 O O . ASN A 1 409 ? 5.588 6.798 -29.237 1.00 93.88 409 ASN A O 1
ATOM 3193 N N . ASN A 1 410 ? 7.536 7.042 -28.166 1.00 90.94 410 ASN A N 1
ATOM 3194 C CA . ASN A 1 410 ? 7.799 8.433 -28.521 1.00 90.94 410 ASN A CA 1
ATOM 3195 C C . ASN A 1 410 ? 9.331 8.629 -28.591 1.00 90.94 410 ASN A C 1
ATOM 3197 O O . ASN A 1 410 ? 10.010 8.192 -27.660 1.00 90.94 410 ASN A O 1
ATOM 3201 N N . PRO A 1 411 ? 9.892 9.290 -29.630 1.00 87.50 411 PRO A N 1
ATOM 3202 C CA . PRO A 1 411 ? 11.337 9.516 -29.766 1.00 87.50 411 PRO A CA 1
ATOM 3203 C C . PRO A 1 411 ? 12.037 10.066 -28.512 1.00 87.50 411 PRO A C 1
ATOM 3205 O O . PRO A 1 411 ? 13.205 9.760 -28.282 1.00 87.50 411 PRO A O 1
ATOM 3208 N N . PHE A 1 412 ? 11.334 10.869 -27.707 1.00 88.56 412 PHE A N 1
ATOM 3209 C CA . PHE A 1 412 ? 11.873 11.481 -26.492 1.00 88.56 412 PHE A CA 1
ATOM 3210 C C . PHE A 1 412 ? 11.776 10.571 -25.257 1.00 88.56 412 PHE A C 1
ATOM 3212 O O . PHE A 1 412 ? 12.647 10.635 -24.395 1.00 88.56 412 PHE A O 1
ATOM 3219 N N . LEU A 1 413 ? 10.753 9.708 -25.183 1.00 94.62 413 LEU A N 1
ATOM 3220 C CA . LEU A 1 413 ? 10.466 8.862 -24.014 1.00 94.62 413 LEU A CA 1
ATOM 3221 C C . LEU A 1 413 ? 11.016 7.434 -24.138 1.00 94.62 413 LEU A C 1
ATOM 3223 O O . LEU A 1 413 ? 11.297 6.797 -23.127 1.00 94.62 413 LEU A O 1
ATOM 3227 N N . VAL A 1 414 ? 11.219 6.927 -25.358 1.00 96.38 414 VAL A N 1
ATOM 3228 C CA . VAL A 1 414 ? 11.732 5.565 -25.590 1.00 96.38 414 VAL A CA 1
ATOM 3229 C C . VAL A 1 414 ? 13.105 5.346 -24.938 1.00 96.38 414 VAL A C 1
ATOM 3231 O O . VAL A 1 414 ? 13.385 4.264 -24.435 1.00 96.38 414 VAL A O 1
ATOM 3234 N N . ARG A 1 415 ? 13.925 6.404 -24.842 1.00 95.56 415 ARG A N 1
ATOM 3235 C CA . ARG A 1 415 ? 15.280 6.376 -24.258 1.00 95.56 415 ARG A CA 1
ATOM 3236 C C . ARG A 1 415 ? 15.314 6.293 -22.726 1.00 95.56 415 ARG A C 1
ATOM 3238 O O . ARG A 1 415 ? 16.400 6.202 -22.153 1.00 95.56 415 ARG A O 1
ATOM 3245 N N . ASP A 1 416 ? 14.159 6.339 -22.067 1.00 96.88 416 ASP A N 1
ATOM 3246 C CA . ASP A 1 416 ? 14.029 6.020 -20.643 1.00 96.88 416 ASP A CA 1
ATOM 3247 C C . ASP A 1 416 ? 13.830 4.510 -20.406 1.00 96.88 416 ASP A C 1
ATOM 3249 O O . ASP A 1 416 ? 14.025 4.029 -19.288 1.00 96.88 416 ASP A O 1
ATOM 3253 N N . ILE A 1 417 ? 13.522 3.731 -21.451 1.00 98.06 417 ILE A N 1
ATOM 3254 C CA . ILE A 1 417 ? 13.662 2.273 -21.412 1.00 98.06 417 ILE A CA 1
ATOM 3255 C C . ILE A 1 417 ? 15.148 1.934 -21.515 1.00 98.06 417 ILE A C 1
ATOM 3257 O O . ILE A 1 417 ? 15.797 2.275 -22.502 1.00 98.06 417 ILE A O 1
ATOM 3261 N N . ILE A 1 418 ? 15.667 1.196 -20.537 1.00 98.06 418 ILE A N 1
ATOM 3262 C CA . ILE A 1 418 ? 16.955 0.508 -20.642 1.00 98.06 418 ILE A CA 1
ATOM 3263 C C . ILE A 1 418 ? 16.689 -0.931 -21.075 1.00 98.06 418 ILE A C 1
ATOM 3265 O O . ILE A 1 418 ? 15.798 -1.588 -20.539 1.00 98.06 418 ILE A O 1
ATOM 3269 N N . MET A 1 419 ? 17.463 -1.430 -22.034 1.00 96.62 419 MET A N 1
ATOM 3270 C CA . MET A 1 419 ? 17.355 -2.787 -22.569 1.00 96.62 419 MET A CA 1
ATOM 3271 C C . MET A 1 419 ? 18.709 -3.500 -22.588 1.00 96.62 419 MET A C 1
ATOM 3273 O O . MET A 1 419 ? 19.754 -2.866 -22.714 1.00 96.62 419 MET A O 1
ATOM 3277 N N . GLY A 1 420 ? 18.669 -4.824 -22.430 1.00 95.12 420 GLY A N 1
ATOM 3278 C CA . GLY A 1 420 ? 19.811 -5.733 -22.502 1.00 95.12 420 GLY A CA 1
ATOM 3279 C C . GLY A 1 420 ? 19.701 -6.656 -23.712 1.00 95.12 420 GLY A C 1
ATOM 3280 O O . GLY A 1 420 ? 18.675 -7.318 -23.893 1.00 95.12 420 GLY A O 1
ATOM 3281 N N . VAL A 1 421 ? 20.753 -6.704 -24.529 1.00 93.81 421 VAL A N 1
ATOM 3282 C CA . VAL A 1 421 ? 20.792 -7.389 -25.829 1.00 93.81 421 VAL A CA 1
ATOM 3283 C C . VAL A 1 421 ? 21.941 -8.389 -25.885 1.00 93.81 421 VAL A C 1
ATOM 3285 O O . VAL A 1 421 ? 23.064 -8.071 -25.498 1.00 93.81 421 VAL A O 1
ATOM 3288 N N . VAL A 1 422 ? 21.676 -9.575 -26.437 1.00 91.50 422 VAL A N 1
ATOM 3289 C CA . VAL A 1 422 ? 22.706 -10.539 -26.851 1.00 91.50 422 VAL A CA 1
ATOM 3290 C C . VAL A 1 422 ? 22.663 -10.661 -28.372 1.00 91.50 422 VAL A C 1
ATOM 3292 O O . VAL A 1 422 ? 21.699 -11.179 -28.942 1.00 91.50 422 VAL A O 1
ATOM 3295 N N . GLY A 1 423 ? 23.691 -10.147 -29.050 1.00 87.38 423 GLY A N 1
ATOM 3296 C CA . GLY A 1 423 ? 23.731 -10.062 -30.513 1.00 87.38 423 GLY A CA 1
ATOM 3297 C C . GLY A 1 423 ? 22.639 -9.139 -31.067 1.00 87.38 423 GLY A C 1
ATOM 3298 O O . GLY A 1 423 ? 22.845 -7.937 -31.160 1.00 87.38 423 GLY A O 1
ATOM 3299 N N . HIS A 1 424 ? 21.485 -9.711 -31.421 1.00 86.19 424 HIS A N 1
ATOM 3300 C CA . HIS A 1 424 ? 20.292 -8.983 -31.887 1.00 86.19 424 HIS A CA 1
ATOM 3301 C C . HIS A 1 424 ? 19.027 -9.303 -31.062 1.00 86.19 424 HIS A C 1
ATOM 3303 O O . HIS A 1 424 ? 17.945 -8.813 -31.379 1.00 86.19 424 HIS A O 1
ATOM 3309 N N . GLN A 1 425 ? 19.124 -10.151 -30.031 1.00 91.38 425 GLN A N 1
ATOM 3310 C CA . GLN A 1 425 ? 17.984 -10.557 -29.210 1.00 91.38 425 GLN A CA 1
ATOM 3311 C C . GLN A 1 425 ? 17.921 -9.720 -27.931 1.00 91.38 425 GLN A C 1
ATOM 3313 O O . GLN A 1 425 ? 18.839 -9.772 -27.112 1.00 91.38 425 GLN A O 1
ATOM 3318 N N . VAL A 1 426 ? 16.814 -9.001 -27.728 1.00 94.50 426 VAL A N 1
ATOM 3319 C CA . VAL A 1 426 ? 16.502 -8.365 -26.440 1.00 94.50 426 VAL A CA 1
ATOM 3320 C C . VAL A 1 426 ? 16.152 -9.460 -25.429 1.00 94.50 426 VAL A C 1
ATOM 3322 O O . VAL A 1 426 ? 15.234 -10.247 -25.657 1.00 94.50 426 VAL A O 1
ATOM 3325 N N . VAL A 1 427 ? 16.893 -9.527 -24.322 1.00 94.12 427 VAL A N 1
ATOM 3326 C CA . VAL A 1 427 ? 16.718 -10.533 -23.254 1.00 94.12 427 VAL A CA 1
ATOM 3327 C C . VAL A 1 427 ? 16.282 -9.924 -21.919 1.00 94.12 427 VAL A C 1
ATOM 3329 O O . VAL A 1 427 ? 15.810 -10.649 -21.043 1.00 94.12 427 VAL A O 1
ATOM 3332 N N . ALA A 1 428 ? 16.417 -8.605 -21.761 1.00 95.00 428 ALA A N 1
ATOM 3333 C CA . ALA A 1 428 ? 16.024 -7.875 -20.560 1.00 95.00 428 ALA A CA 1
ATOM 3334 C C . ALA A 1 428 ? 15.605 -6.429 -20.884 1.00 95.00 428 ALA A C 1
ATOM 3336 O O . ALA A 1 428 ? 16.098 -5.845 -21.849 1.00 95.00 428 ALA A O 1
ATOM 3337 N N . SER A 1 429 ? 14.737 -5.835 -20.064 1.00 96.94 429 SER A N 1
ATOM 3338 C CA . SER A 1 429 ? 14.389 -4.411 -20.110 1.00 96.94 429 SER A CA 1
ATOM 3339 C C . SER A 1 429 ? 13.882 -3.876 -18.765 1.00 96.94 429 SER A C 1
ATOM 3341 O O . SER A 1 429 ? 13.334 -4.619 -17.953 1.00 96.94 429 SER A O 1
ATOM 3343 N N . ALA A 1 430 ? 14.024 -2.573 -18.535 1.00 97.31 430 ALA A N 1
ATOM 3344 C CA . ALA A 1 430 ? 13.410 -1.838 -17.429 1.00 97.31 430 ALA A CA 1
ATOM 3345 C C . ALA A 1 430 ? 13.041 -0.419 -17.878 1.00 97.31 430 ALA A C 1
ATOM 3347 O O . ALA A 1 430 ? 13.645 0.116 -18.806 1.00 97.31 430 ALA A O 1
ATOM 3348 N N . ILE A 1 431 ? 12.085 0.211 -17.196 1.00 97.56 431 ILE A N 1
ATOM 3349 C CA . ILE A 1 431 ? 11.759 1.628 -17.391 1.00 97.56 431 ILE A CA 1
ATOM 3350 C C . ILE A 1 431 ? 12.440 2.432 -16.284 1.00 97.56 431 ILE A C 1
ATOM 3352 O O . ILE A 1 431 ? 12.073 2.302 -15.119 1.00 97.56 431 ILE A O 1
ATOM 3356 N N . THR A 1 432 ? 13.397 3.285 -16.637 1.00 97.69 432 THR A N 1
ATOM 3357 C CA . THR A 1 432 ? 13.870 4.356 -15.746 1.00 97.69 432 THR A CA 1
ATOM 3358 C C . THR A 1 432 ? 12.902 5.539 -15.797 1.00 97.69 432 THR A C 1
ATOM 3360 O O . THR A 1 432 ? 12.219 5.738 -16.799 1.00 97.69 432 THR A O 1
ATOM 3363 N N . TYR A 1 433 ? 12.799 6.321 -14.723 1.00 96.25 433 TYR A N 1
ATOM 3364 C CA . TYR A 1 433 ? 12.038 7.573 -14.733 1.00 96.25 433 TYR A CA 1
ATOM 3365 C C . TYR A 1 433 ? 12.579 8.582 -13.712 1.00 96.25 433 TYR A C 1
ATOM 3367 O O . TYR A 1 433 ? 13.157 8.214 -12.686 1.00 96.25 433 TYR A O 1
ATOM 3375 N N . LEU A 1 434 ? 12.360 9.871 -13.979 1.00 95.62 434 LEU A N 1
ATOM 3376 C CA . LEU A 1 434 ? 12.708 10.970 -13.073 1.00 95.62 434 LEU A CA 1
ATOM 3377 C C . LEU A 1 434 ? 11.439 11.540 -12.414 1.00 95.62 434 LEU A C 1
ATOM 3379 O O . LEU A 1 434 ? 10.408 11.640 -13.093 1.00 95.62 434 LEU A O 1
ATOM 3383 N N . PRO A 1 435 ? 11.475 11.964 -11.136 1.00 91.19 435 PRO A N 1
ATOM 3384 C CA . PRO A 1 435 ? 10.341 12.629 -10.500 1.00 91.19 435 PRO A CA 1
ATOM 3385 C C . PRO A 1 435 ? 9.852 13.829 -11.318 1.00 91.19 435 PRO A C 1
ATOM 3387 O O . PRO A 1 435 ? 10.646 14.686 -11.696 1.00 91.19 435 PRO A O 1
ATOM 3390 N N . LYS A 1 436 ? 8.535 13.910 -11.555 1.00 83.81 436 LYS A N 1
ATOM 3391 C CA . LYS A 1 436 ? 7.871 15.048 -12.233 1.00 83.81 436 LYS A CA 1
ATOM 3392 C C . LYS A 1 436 ? 8.348 15.304 -13.678 1.00 83.81 436 LYS A C 1
ATOM 3394 O O . LYS A 1 436 ? 8.168 16.403 -14.194 1.00 83.81 436 LYS A O 1
ATOM 3399 N N . SER A 1 437 ? 8.920 14.290 -14.332 1.00 90.44 437 SER A N 1
ATOM 3400 C CA . SER A 1 437 ? 9.200 14.296 -15.775 1.00 90.44 437 SER A CA 1
ATOM 3401 C C . SER A 1 437 ? 7.952 13.984 -16.615 1.00 90.44 437 SER A C 1
ATOM 3403 O O . SER A 1 437 ? 6.922 13.570 -16.087 1.00 90.44 437 SER A O 1
ATOM 3405 N N . GLU A 1 438 ? 8.055 14.153 -17.937 1.00 90.12 438 GLU A N 1
ATOM 3406 C CA . GLU A 1 438 ? 6.996 13.807 -18.905 1.00 90.12 438 GLU A CA 1
ATOM 3407 C C . GLU A 1 438 ? 6.773 12.289 -19.061 1.00 90.12 438 GLU A C 1
ATOM 3409 O O . GLU A 1 438 ? 5.823 11.866 -19.717 1.00 90.12 438 GLU A O 1
ATOM 3414 N N . ASN A 1 439 ? 7.627 11.458 -18.454 1.00 92.50 439 ASN A N 1
ATOM 3415 C CA . ASN A 1 439 ? 7.506 10.005 -18.446 1.00 92.50 439 ASN A CA 1
ATOM 3416 C C . ASN A 1 439 ? 6.250 9.579 -17.646 1.00 92.50 439 ASN A C 1
ATOM 3418 O O . ASN A 1 439 ? 6.201 9.812 -16.433 1.00 92.50 439 ASN A O 1
ATOM 3422 N N . PRO A 1 440 ? 5.236 8.933 -18.263 1.00 90.75 440 PRO A N 1
ATOM 3423 C CA . PRO A 1 440 ? 3.971 8.626 -17.588 1.00 90.75 440 PRO A CA 1
ATOM 3424 C C . PRO A 1 440 ? 4.117 7.750 -16.338 1.00 90.75 440 PRO A C 1
ATOM 3426 O O . PRO A 1 440 ? 3.348 7.909 -15.388 1.00 90.75 440 PRO A O 1
ATOM 3429 N N . VAL A 1 441 ? 5.152 6.903 -16.268 1.00 91.38 441 VAL A N 1
ATOM 3430 C CA . VAL A 1 441 ? 5.426 6.058 -15.093 1.00 91.38 441 VAL A CA 1
ATOM 3431 C C . VAL A 1 441 ? 5.718 6.904 -13.846 1.00 91.38 441 VAL A C 1
ATOM 3433 O O . VAL A 1 441 ? 5.294 6.544 -12.747 1.00 91.38 441 VAL A O 1
ATOM 3436 N N . ALA A 1 442 ? 6.327 8.086 -14.004 1.00 90.94 442 ALA A N 1
ATOM 3437 C CA . ALA A 1 442 ? 6.555 9.032 -12.907 1.00 90.94 442 ALA A CA 1
ATOM 3438 C C . ALA A 1 442 ? 5.252 9.603 -12.314 1.00 90.94 442 ALA A C 1
ATOM 3440 O O . ALA A 1 442 ? 5.232 10.014 -11.153 1.00 90.94 442 ALA A O 1
ATOM 3441 N N . SER A 1 443 ? 4.164 9.613 -13.094 1.00 88.31 443 SER A N 1
ATOM 3442 C CA . SER A 1 443 ? 2.820 9.999 -12.637 1.00 88.31 443 SER A CA 1
ATOM 3443 C C . SER A 1 443 ? 2.036 8.829 -12.031 1.00 88.31 443 SER A C 1
ATOM 3445 O O . SER A 1 443 ? 1.076 9.054 -11.294 1.00 88.31 443 SER A O 1
ATOM 3447 N N . ASP A 1 444 ? 2.429 7.585 -12.319 1.00 90.12 444 ASP A N 1
ATOM 3448 C CA . ASP A 1 444 ? 1.823 6.368 -11.765 1.00 90.12 444 ASP A CA 1
ATOM 3449 C C . ASP A 1 444 ? 2.495 5.896 -10.468 1.00 90.12 444 ASP A C 1
ATOM 3451 O O . ASP A 1 444 ? 1.827 5.277 -9.633 1.00 90.12 444 ASP A O 1
ATOM 3455 N N . ILE A 1 445 ? 3.792 6.175 -10.293 1.00 90.62 445 ILE A N 1
ATOM 3456 C CA . ILE A 1 445 ? 4.616 5.734 -9.160 1.00 90.62 445 ILE A CA 1
ATOM 3457 C C . ILE A 1 445 ? 5.339 6.951 -8.534 1.00 90.62 445 ILE A C 1
ATOM 3459 O O . ILE A 1 445 ? 6.507 7.217 -8.835 1.00 90.62 445 ILE A O 1
ATOM 3463 N N . PRO A 1 446 ? 4.683 7.693 -7.618 1.00 86.88 446 PRO A N 1
ATOM 3464 C CA . PRO A 1 446 ? 5.188 8.967 -7.083 1.00 86.88 446 PRO A CA 1
ATOM 3465 C C . PRO A 1 446 ? 6.370 8.804 -6.108 1.00 86.88 446 PRO A C 1
ATOM 3467 O O . PRO A 1 446 ? 7.030 9.779 -5.747 1.00 86.88 446 PRO A O 1
ATOM 3470 N N . TRP A 1 447 ? 6.614 7.578 -5.637 1.00 87.94 447 TRP A N 1
ATOM 3471 C CA . TRP A 1 447 ? 7.393 7.283 -4.433 1.00 87.94 447 TRP A CA 1
ATOM 3472 C C . TRP A 1 447 ? 8.859 7.717 -4.513 1.00 87.94 447 TRP A C 1
ATOM 3474 O O . TRP A 1 447 ? 9.401 8.174 -3.511 1.00 87.94 447 TRP A O 1
ATOM 3484 N N . ALA A 1 448 ? 9.474 7.675 -5.699 1.00 90.25 448 ALA A N 1
ATOM 3485 C CA . ALA A 1 448 ? 10.835 8.170 -5.913 1.00 90.25 448 ALA A CA 1
ATOM 3486 C C . ALA A 1 448 ? 10.962 9.660 -5.533 1.00 90.25 448 ALA A C 1
ATOM 3488 O O . ALA A 1 448 ? 11.822 10.032 -4.735 1.00 90.25 448 ALA A O 1
ATOM 3489 N N . GLY A 1 449 ? 10.026 10.493 -6.005 1.00 86.94 449 GLY A N 1
ATOM 3490 C CA . GLY A 1 449 ? 9.976 11.923 -5.687 1.00 86.94 449 GLY A CA 1
ATOM 3491 C C . GLY A 1 449 ? 9.566 12.233 -4.245 1.00 86.94 449 GLY A C 1
ATOM 3492 O O . GLY A 1 449 ? 9.960 13.273 -3.722 1.00 86.94 449 GLY A O 1
ATOM 3493 N N . LEU A 1 450 ? 8.813 11.336 -3.594 1.00 85.81 450 LEU A N 1
ATOM 3494 C CA . LEU A 1 450 ? 8.477 11.455 -2.169 1.00 85.81 450 LEU A CA 1
ATOM 3495 C C . LEU A 1 450 ? 9.680 11.133 -1.263 1.00 85.81 450 LEU A C 1
ATOM 3497 O O . LEU A 1 450 ? 9.804 11.720 -0.192 1.00 85.81 450 LEU A O 1
ATOM 3501 N N . ILE A 1 451 ? 10.581 10.241 -1.695 1.00 86.00 451 ILE A N 1
ATOM 3502 C CA . ILE A 1 451 ? 11.847 9.961 -1.000 1.00 86.00 451 ILE A CA 1
ATOM 3503 C C . ILE A 1 451 ? 12.808 11.148 -1.137 1.00 86.00 451 ILE A C 1
ATOM 3505 O O . ILE A 1 451 ? 13.365 11.603 -0.137 1.00 86.00 451 ILE A O 1
ATOM 3509 N N . SER A 1 452 ? 13.022 11.647 -2.361 1.00 87.38 452 SER A N 1
ATOM 3510 C CA . SER A 1 452 ? 13.828 12.844 -2.632 1.00 87.38 452 SER A CA 1
ATOM 3511 C C . SER A 1 452 ? 13.655 13.321 -4.077 1.00 87.38 452 SER A C 1
ATOM 3513 O O . SER A 1 452 ? 13.600 12.513 -5.000 1.00 87.38 452 SER A O 1
ATOM 3515 N N . ASN A 1 453 ? 13.728 14.636 -4.311 1.00 89.25 453 ASN A N 1
ATOM 3516 C CA . ASN A 1 453 ? 13.827 15.197 -5.668 1.00 89.25 453 ASN A CA 1
ATOM 3517 C C . ASN A 1 453 ? 15.105 14.752 -6.424 1.00 89.25 453 ASN A C 1
ATOM 3519 O O . ASN A 1 453 ? 15.195 14.966 -7.628 1.00 89.25 453 ASN A O 1
ATOM 3523 N N . ALA A 1 454 ? 16.084 14.150 -5.735 1.00 93.62 454 ALA A N 1
ATOM 3524 C CA . ALA A 1 454 ? 17.300 13.575 -6.318 1.00 93.62 454 ALA A CA 1
ATOM 3525 C C . ALA A 1 454 ? 17.274 12.031 -6.409 1.00 93.62 454 ALA A C 1
ATOM 3527 O O . ALA A 1 454 ? 18.313 11.417 -6.649 1.00 93.62 454 ALA A O 1
ATOM 3528 N N . THR A 1 455 ? 16.128 11.380 -6.179 1.00 95.12 455 THR A N 1
ATOM 3529 C CA . THR A 1 455 ? 15.959 9.926 -6.352 1.00 95.12 455 THR A CA 1
ATOM 3530 C C . THR A 1 455 ? 15.179 9.641 -7.633 1.00 95.12 455 THR A C 1
ATOM 3532 O O . THR A 1 455 ? 14.026 10.045 -7.763 1.00 95.12 455 THR A O 1
ATOM 3535 N N . GLY A 1 456 ? 15.805 8.931 -8.573 1.00 97.12 456 GLY A N 1
ATOM 3536 C CA . GLY A 1 456 ? 15.129 8.376 -9.747 1.00 97.12 456 GLY A CA 1
ATOM 3537 C C . GLY A 1 456 ? 14.336 7.114 -9.402 1.00 97.12 456 GLY A C 1
ATOM 3538 O O . GLY A 1 456 ? 14.443 6.588 -8.294 1.00 97.12 456 GLY A O 1
ATOM 3539 N N . GLY A 1 457 ? 13.560 6.597 -10.347 1.00 96.25 457 GLY A N 1
ATOM 3540 C CA . GLY A 1 457 ? 12.862 5.319 -10.207 1.00 96.25 457 GLY A CA 1
ATOM 3541 C C . GLY A 1 457 ? 13.206 4.330 -11.319 1.00 96.25 457 GLY A C 1
ATOM 3542 O O . GLY A 1 457 ? 13.606 4.731 -12.414 1.00 96.25 457 GLY A O 1
ATOM 3543 N N . VAL A 1 458 ? 13.048 3.038 -11.027 1.00 96.56 458 VAL A N 1
ATOM 3544 C CA . VAL A 1 458 ? 13.193 1.928 -11.976 1.00 96.56 458 VAL A CA 1
ATOM 3545 C C . VAL A 1 458 ? 12.017 0.966 -11.806 1.00 96.56 458 VAL A C 1
ATOM 3547 O O . VAL A 1 458 ? 11.868 0.323 -10.766 1.00 96.56 458 VAL A O 1
ATOM 3550 N N . ALA A 1 459 ? 11.212 0.863 -12.860 1.00 94.00 459 ALA A N 1
ATOM 3551 C CA . ALA A 1 459 ? 9.940 0.157 -12.905 1.00 94.00 459 ALA A CA 1
ATOM 3552 C C . ALA A 1 459 ? 9.914 -0.939 -13.979 1.00 94.00 459 ALA A C 1
ATOM 3554 O O . ALA A 1 459 ? 10.719 -0.958 -14.912 1.00 94.00 459 ALA A O 1
ATOM 3555 N N . CYS A 1 460 ? 8.911 -1.818 -13.888 1.00 92.06 460 CYS A N 1
ATOM 3556 C CA . CYS A 1 460 ? 8.565 -2.807 -14.922 1.00 92.06 460 CYS A CA 1
ATOM 3557 C C . CYS A 1 460 ? 9.754 -3.659 -15.415 1.00 92.06 460 CYS A C 1
ATOM 3559 O O . CYS A 1 460 ? 9.858 -3.948 -16.611 1.00 92.06 460 CYS A O 1
ATOM 3561 N N . ILE A 1 461 ? 10.644 -4.047 -14.493 1.00 92.75 461 ILE A N 1
ATOM 3562 C CA . ILE A 1 461 ? 11.808 -4.893 -14.778 1.00 92.75 461 ILE A CA 1
ATOM 3563 C C . ILE A 1 461 ? 11.334 -6.227 -15.368 1.00 92.75 461 ILE A C 1
ATOM 3565 O O . ILE A 1 461 ? 10.603 -6.988 -14.733 1.00 92.75 461 ILE A O 1
ATOM 3569 N N . CYS A 1 462 ? 11.776 -6.500 -16.589 1.00 92.12 462 CYS A N 1
ATOM 3570 C CA . CYS A 1 462 ? 11.431 -7.656 -17.396 1.00 92.12 462 CYS A CA 1
ATOM 3571 C C . CYS A 1 462 ? 12.728 -8.366 -17.798 1.00 92.12 462 CYS A C 1
ATOM 3573 O O . CYS A 1 462 ? 13.630 -7.747 -18.352 1.00 92.12 462 CYS A O 1
ATOM 3575 N N . ILE A 1 463 ? 12.844 -9.660 -17.516 1.00 91.00 463 ILE A N 1
ATOM 3576 C CA . ILE A 1 463 ? 13.997 -10.494 -17.886 1.00 91.00 463 ILE A CA 1
ATOM 3577 C C . ILE A 1 463 ? 13.427 -11.797 -18.422 1.00 91.00 463 ILE A C 1
ATOM 3579 O O . ILE A 1 463 ? 12.499 -12.328 -17.810 1.00 91.00 463 ILE A O 1
ATOM 3583 N N . SER A 1 464 ? 13.947 -12.293 -19.547 1.00 88.88 464 SER A N 1
ATOM 3584 C CA . SER A 1 464 ? 13.395 -13.503 -20.149 1.00 88.88 464 SER A CA 1
ATOM 3585 C C . SER A 1 464 ? 13.729 -14.750 -19.340 1.00 88.88 464 SER A C 1
ATOM 3587 O O . SER A 1 464 ? 14.891 -15.150 -19.256 1.00 88.88 464 SER A O 1
ATOM 3589 N N . ASP A 1 465 ? 12.695 -15.409 -18.817 1.00 78.31 465 ASP A N 1
ATOM 3590 C CA . ASP A 1 465 ? 12.818 -16.668 -18.074 1.00 78.31 465 ASP A CA 1
ATOM 3591 C C . ASP A 1 465 ? 13.145 -17.874 -18.984 1.00 78.31 465 ASP A C 1
ATOM 3593 O O . ASP A 1 465 ? 13.367 -18.983 -18.499 1.00 78.31 465 ASP A O 1
ATOM 3597 N N . THR A 1 466 ? 13.201 -17.667 -20.307 1.00 72.62 466 THR A N 1
ATOM 3598 C CA . THR A 1 466 ? 13.497 -18.708 -21.312 1.00 72.62 466 THR A CA 1
ATOM 3599 C C . THR A 1 466 ? 14.845 -18.531 -22.024 1.00 72.62 466 THR A C 1
ATOM 3601 O O . THR A 1 466 ? 15.204 -19.346 -22.876 1.00 72.62 466 THR A O 1
ATOM 3604 N N . SER A 1 467 ? 15.623 -17.498 -21.676 1.00 75.88 467 SER A N 1
ATOM 3605 C CA . SER A 1 467 ? 16.936 -17.257 -22.283 1.00 75.88 467 SER A CA 1
ATOM 3606 C C . SER A 1 467 ? 17.959 -18.317 -21.864 1.00 75.88 467 SER A C 1
ATOM 3608 O O . SER A 1 467 ? 18.349 -18.397 -20.703 1.00 75.88 467 SER A O 1
ATOM 3610 N N . ILE A 1 468 ? 18.460 -19.086 -22.834 1.00 78.94 468 ILE A N 1
ATOM 3611 C CA . ILE A 1 468 ? 19.628 -19.968 -22.655 1.00 78.94 468 ILE A CA 1
ATOM 3612 C C . ILE A 1 468 ? 20.968 -19.235 -22.844 1.00 78.94 468 ILE A C 1
ATOM 3614 O O . ILE A 1 468 ? 22.022 -19.855 -22.735 1.00 78.94 468 ILE A O 1
ATOM 3618 N N . LEU A 1 469 ? 20.933 -17.942 -23.189 1.00 77.06 469 LEU A N 1
ATOM 3619 C CA . LEU A 1 469 ? 22.112 -17.166 -23.590 1.00 77.06 469 LEU A CA 1
ATOM 3620 C C . LEU A 1 469 ? 22.821 -16.492 -22.410 1.00 77.06 469 LEU A C 1
ATOM 3622 O O . LEU A 1 469 ? 24.012 -16.225 -22.495 1.00 77.06 469 LEU A O 1
ATOM 3626 N N . VAL A 1 470 ? 22.075 -16.170 -21.352 1.00 83.62 470 VAL A N 1
ATOM 3627 C CA . VAL A 1 470 ? 22.470 -15.300 -20.233 1.00 83.62 470 VAL A CA 1
ATOM 3628 C C . VAL A 1 470 ? 21.761 -15.794 -18.977 1.00 83.62 470 VAL A C 1
ATOM 3630 O O . VAL A 1 470 ? 20.578 -16.128 -19.034 1.00 83.62 470 VAL A O 1
ATOM 3633 N N . SER A 1 471 ? 22.446 -15.807 -17.832 1.00 86.69 471 SER A N 1
ATOM 3634 C CA . SER A 1 471 ? 21.794 -16.144 -16.556 1.00 86.69 471 SER A CA 1
ATOM 3635 C C . SER A 1 471 ? 20.895 -15.002 -16.061 1.00 86.69 471 SER A C 1
ATOM 3637 O O . SER A 1 471 ? 21.217 -13.828 -16.245 1.00 86.69 471 SER A O 1
ATOM 3639 N N . ARG A 1 472 ? 19.778 -15.321 -15.388 1.00 86.00 472 ARG A N 1
ATOM 3640 C CA . ARG A 1 472 ? 18.839 -14.304 -14.871 1.00 86.00 472 ARG A CA 1
ATOM 3641 C C . ARG A 1 472 ? 19.522 -13.282 -13.947 1.00 86.00 472 ARG A C 1
ATOM 3643 O O . ARG A 1 472 ? 19.161 -12.108 -13.981 1.00 86.00 472 ARG A O 1
ATOM 3650 N N . ASP A 1 473 ? 20.538 -13.705 -13.197 1.00 84.88 473 ASP A N 1
ATOM 3651 C CA . ASP A 1 473 ? 21.305 -12.840 -12.294 1.00 84.88 473 ASP A CA 1
ATOM 3652 C C . ASP A 1 473 ? 22.307 -11.943 -13.045 1.00 84.88 473 ASP A C 1
ATOM 3654 O O . ASP A 1 473 ? 22.421 -10.762 -12.721 1.00 84.88 473 ASP A O 1
ATOM 3658 N N . GLU A 1 474 ? 22.979 -12.447 -14.092 1.00 86.19 474 GLU A N 1
ATOM 3659 C CA . GLU A 1 474 ? 23.814 -11.631 -15.000 1.00 86.19 474 GLU A CA 1
ATOM 3660 C C . GLU A 1 474 ? 22.962 -10.559 -15.700 1.00 86.19 474 GLU A C 1
ATOM 3662 O O . GLU A 1 474 ? 23.336 -9.383 -15.718 1.00 86.19 474 GLU A O 1
ATOM 3667 N N . ALA A 1 475 ? 21.778 -10.941 -16.196 1.00 89.50 475 ALA A N 1
ATOM 3668 C CA . ALA A 1 475 ? 20.814 -10.013 -16.780 1.00 89.50 475 ALA A CA 1
ATOM 3669 C C . ALA A 1 475 ? 20.344 -8.950 -15.776 1.00 89.50 475 ALA A C 1
ATOM 3671 O O . ALA A 1 475 ? 20.330 -7.767 -16.109 1.00 89.50 475 ALA A O 1
ATOM 3672 N N . MET A 1 476 ? 19.979 -9.349 -14.552 1.00 88.94 476 MET A N 1
ATOM 3673 C CA . MET A 1 476 ? 19.495 -8.431 -13.517 1.00 88.94 476 MET A CA 1
ATOM 3674 C C . MET A 1 476 ? 20.580 -7.436 -13.091 1.00 88.94 476 MET A C 1
ATOM 3676 O O . MET A 1 476 ? 20.340 -6.230 -13.080 1.00 88.94 476 MET A O 1
ATOM 3680 N N . LEU A 1 477 ? 21.781 -7.919 -12.764 1.00 87.44 477 LEU A N 1
ATOM 3681 C CA . LEU A 1 477 ? 22.869 -7.074 -12.266 1.00 87.44 477 LEU A CA 1
ATOM 3682 C C . LEU A 1 477 ? 23.350 -6.075 -13.325 1.00 87.44 477 LEU A C 1
ATOM 3684 O O . LEU A 1 477 ? 23.529 -4.900 -13.008 1.00 87.44 477 LEU A O 1
ATOM 3688 N N . GLY A 1 478 ? 23.503 -6.510 -14.580 1.00 89.31 478 GLY A N 1
ATOM 3689 C CA . GLY A 1 478 ? 23.893 -5.622 -15.678 1.00 89.31 478 GLY A CA 1
ATOM 3690 C C . GLY A 1 478 ? 22.811 -4.599 -16.050 1.00 89.31 478 GLY A C 1
ATOM 3691 O O . GLY A 1 478 ? 23.128 -3.437 -16.310 1.00 89.31 478 GLY A O 1
ATOM 3692 N N . LEU A 1 479 ? 21.530 -4.985 -15.990 1.00 93.38 479 LEU A N 1
ATOM 3693 C CA . LEU A 1 479 ? 20.404 -4.073 -16.219 1.00 93.38 479 LEU A CA 1
ATOM 3694 C C . LEU A 1 479 ? 20.341 -2.983 -15.144 1.00 93.38 479 LEU A C 1
ATOM 3696 O O . LEU A 1 479 ? 20.136 -1.812 -15.460 1.00 93.38 479 LEU A O 1
ATOM 3700 N N . LEU A 1 480 ? 20.541 -3.358 -13.878 1.00 92.31 480 LEU A N 1
ATOM 3701 C CA . LEU A 1 480 ? 20.533 -2.426 -12.753 1.00 92.31 480 LEU A CA 1
ATOM 3702 C C . LEU A 1 480 ? 21.759 -1.500 -12.767 1.00 92.31 480 LEU A C 1
ATOM 3704 O O . LEU A 1 480 ? 21.594 -0.305 -12.544 1.00 92.31 480 LEU A O 1
ATOM 3708 N N . ASP A 1 481 ? 22.952 -1.994 -13.112 1.00 91.25 481 ASP A N 1
ATOM 3709 C CA . ASP A 1 481 ? 24.147 -1.164 -13.356 1.00 91.25 481 ASP A CA 1
ATOM 3710 C C . ASP A 1 481 ? 23.910 -0.133 -14.479 1.00 91.25 481 ASP A C 1
ATOM 3712 O O . ASP A 1 481 ? 24.213 1.053 -14.324 1.00 91.25 481 ASP A O 1
ATOM 3716 N N . ALA A 1 482 ? 23.280 -0.542 -15.584 1.00 93.88 482 ALA A N 1
ATOM 3717 C CA . ALA A 1 482 ? 22.891 0.370 -16.660 1.00 93.88 482 ALA A CA 1
ATOM 3718 C C . ALA A 1 482 ? 21.841 1.411 -16.215 1.00 93.88 482 ALA A C 1
ATOM 3720 O O . ALA A 1 482 ? 21.961 2.585 -16.569 1.00 93.88 482 ALA A O 1
ATOM 3721 N N . CYS A 1 483 ? 20.865 1.030 -15.382 1.00 96.25 483 CYS A N 1
ATOM 3722 C CA . CYS A 1 483 ? 19.907 1.971 -14.788 1.00 96.25 483 CYS A CA 1
ATOM 3723 C C . CYS A 1 483 ? 20.588 2.964 -13.826 1.00 96.25 483 CYS A C 1
ATOM 3725 O O . CYS A 1 483 ? 20.306 4.161 -13.885 1.00 96.25 483 CYS A O 1
ATOM 3727 N N . VAL A 1 484 ? 21.530 2.508 -12.989 1.00 94.06 484 VAL A N 1
ATOM 3728 C CA . VAL A 1 484 ? 22.337 3.376 -12.110 1.00 94.06 484 VAL A CA 1
ATOM 3729 C C . VAL A 1 484 ? 23.142 4.382 -12.935 1.00 94.06 484 VAL A C 1
ATOM 3731 O O . VAL A 1 484 ? 23.158 5.565 -12.601 1.00 94.06 484 VAL A O 1
ATOM 3734 N N . LYS A 1 485 ? 23.784 3.946 -14.026 1.00 93.75 485 LYS A N 1
ATOM 3735 C CA . LYS A 1 485 ? 24.522 4.830 -14.946 1.00 93.75 485 LYS A CA 1
ATOM 3736 C C . LYS A 1 485 ? 23.607 5.874 -15.584 1.00 93.75 485 LYS A C 1
ATOM 3738 O O . LYS A 1 485 ? 23.887 7.063 -15.460 1.00 93.75 485 LYS A O 1
ATOM 3743 N N . ARG A 1 486 ? 22.476 5.450 -16.160 1.00 95.56 486 ARG A N 1
ATOM 3744 C CA . ARG A 1 486 ? 21.478 6.338 -16.779 1.00 95.56 486 ARG A CA 1
ATOM 3745 C C . ARG A 1 486 ? 20.980 7.416 -15.813 1.00 95.56 486 ARG A C 1
ATOM 3747 O O . ARG A 1 486 ? 20.979 8.598 -16.147 1.00 95.56 486 ARG A O 1
ATOM 3754 N N . LEU A 1 487 ? 20.602 7.019 -14.600 1.00 96.88 487 LEU A N 1
ATOM 3755 C CA . LEU A 1 487 ? 20.097 7.943 -13.586 1.00 96.88 487 LEU A CA 1
ATOM 3756 C C . LEU A 1 487 ? 21.202 8.879 -13.055 1.00 96.88 487 LEU A C 1
ATOM 3758 O O . LEU A 1 487 ? 20.922 10.049 -12.795 1.00 96.88 487 LEU A O 1
ATOM 3762 N N . LYS A 1 488 ? 22.463 8.421 -12.964 1.00 95.44 488 LYS A N 1
ATOM 3763 C CA . LYS A 1 488 ? 23.631 9.277 -12.661 1.00 95.44 488 LYS A CA 1
ATOM 3764 C C . LYS A 1 488 ? 23.889 10.321 -13.752 1.00 95.44 488 LYS A C 1
ATOM 3766 O O . LYS A 1 488 ? 24.123 11.481 -13.424 1.00 95.44 488 LYS A O 1
ATOM 3771 N N . GLU A 1 489 ? 23.809 9.946 -15.029 1.00 95.38 489 GLU A N 1
ATOM 3772 C CA . GLU A 1 489 ? 23.903 10.882 -16.167 1.00 95.38 489 GLU A CA 1
ATOM 3773 C C . GLU A 1 489 ? 22.788 11.940 -16.135 1.00 95.38 489 GLU A C 1
ATOM 3775 O O . GLU A 1 489 ? 23.017 13.098 -16.474 1.00 95.38 489 GLU A O 1
ATOM 3780 N N . GLN A 1 490 ? 21.594 11.557 -15.671 1.00 95.31 490 GLN A N 1
ATOM 3781 C CA . GLN A 1 490 ? 20.451 12.448 -15.441 1.00 95.31 490 GLN A CA 1
ATOM 3782 C C . GLN A 1 490 ? 20.527 13.229 -14.107 1.00 95.31 490 GLN A C 1
ATOM 3784 O O . GLN A 1 490 ? 19.574 13.915 -13.739 1.00 95.31 490 GLN A O 1
ATOM 3789 N N . GLY A 1 491 ? 21.649 13.159 -13.378 1.00 95.44 491 GLY A N 1
ATOM 3790 C CA . GLY A 1 491 ? 21.907 13.949 -12.168 1.00 95.44 491 GLY A CA 1
ATOM 3791 C C . GLY A 1 491 ? 21.271 13.424 -10.875 1.00 95.44 491 GLY A C 1
ATOM 3792 O O . GLY A 1 491 ? 21.286 14.130 -9.866 1.00 95.44 491 GLY A O 1
ATOM 3793 N N . MET A 1 492 ? 20.715 12.209 -10.871 1.00 96.81 492 MET A N 1
ATOM 3794 C CA . MET A 1 492 ? 20.169 11.588 -9.659 1.00 96.81 492 MET A CA 1
ATOM 3795 C C . MET A 1 492 ? 21.282 11.081 -8.729 1.00 96.81 492 MET A C 1
ATOM 3797 O O . MET A 1 492 ? 22.372 10.708 -9.161 1.00 96.81 492 MET A O 1
ATOM 3801 N N . GLN A 1 493 ? 20.975 11.042 -7.433 1.00 95.19 493 GLN A N 1
ATOM 3802 C CA . GLN A 1 493 ? 21.853 10.610 -6.337 1.00 95.19 493 GLN A CA 1
ATOM 3803 C C . GLN A 1 493 ? 21.420 9.266 -5.722 1.00 95.19 493 GLN A C 1
ATOM 3805 O O . GLN A 1 493 ? 22.114 8.716 -4.872 1.00 95.19 493 GLN A O 1
ATOM 3810 N N . GLY A 1 494 ? 20.291 8.713 -6.163 1.00 94.06 494 GLY A N 1
ATOM 3811 C CA . GLY A 1 494 ? 19.823 7.386 -5.780 1.00 94.06 494 GLY A CA 1
ATOM 3812 C C . GLY A 1 494 ? 18.729 6.880 -6.714 1.00 94.06 494 GLY A C 1
ATOM 3813 O O . GLY A 1 494 ? 18.237 7.628 -7.566 1.00 94.06 494 GLY A O 1
ATOM 3814 N N . MET A 1 495 ? 18.325 5.623 -6.532 1.00 94.44 495 MET A N 1
ATOM 3815 C CA . MET A 1 495 ? 17.191 5.032 -7.245 1.00 94.44 495 MET A CA 1
ATOM 3816 C C . MET A 1 495 ? 16.244 4.275 -6.316 1.00 94.44 495 MET A C 1
ATOM 3818 O O . MET A 1 495 ? 16.674 3.620 -5.368 1.00 94.44 495 MET A O 1
ATOM 3822 N N . LEU A 1 496 ? 14.953 4.344 -6.627 1.00 94.25 496 LEU A N 1
ATOM 3823 C CA . LEU A 1 496 ? 13.918 3.463 -6.104 1.00 94.25 496 LEU A CA 1
ATOM 3824 C C . LEU A 1 496 ? 13.673 2.321 -7.101 1.00 94.25 496 LEU A C 1
ATOM 3826 O O . LEU A 1 496 ? 13.323 2.583 -8.249 1.00 94.25 496 LEU A O 1
ATOM 3830 N N . LEU A 1 497 ? 13.807 1.074 -6.657 1.00 92.12 497 LEU A N 1
ATOM 3831 C CA . LEU A 1 497 ? 13.331 -0.107 -7.380 1.00 92.12 497 LEU A CA 1
ATOM 3832 C C . LEU A 1 497 ? 11.954 -0.477 -6.828 1.00 92.12 497 LEU A C 1
ATOM 3834 O O . LEU A 1 497 ? 11.839 -0.786 -5.640 1.00 92.12 497 LEU A O 1
ATOM 3838 N N . ASP A 1 498 ? 10.912 -0.429 -7.656 1.00 88.81 498 ASP A N 1
ATOM 3839 C CA . ASP A 1 498 ? 9.542 -0.622 -7.174 1.00 88.81 498 ASP A CA 1
ATOM 3840 C C . ASP A 1 498 ? 9.070 -2.089 -7.204 1.00 88.81 498 ASP A C 1
ATOM 3842 O O . ASP A 1 498 ? 9.225 -2.810 -8.188 1.00 88.81 498 ASP A O 1
ATOM 3846 N N . ALA A 1 499 ? 8.447 -2.516 -6.103 1.00 85.06 499 ALA A N 1
ATOM 3847 C CA . ALA A 1 499 ? 7.760 -3.790 -5.906 1.00 85.06 499 ALA A CA 1
ATOM 3848 C C . ALA A 1 499 ? 8.496 -5.057 -6.395 1.00 85.06 499 ALA A C 1
ATOM 3850 O O . ALA A 1 499 ? 7.911 -5.942 -7.037 1.00 85.06 499 ALA A O 1
ATOM 3851 N N . VAL A 1 500 ? 9.777 -5.156 -6.046 1.00 82.69 500 VAL A N 1
ATOM 3852 C CA . VAL A 1 500 ? 10.672 -6.260 -6.404 1.00 82.69 500 VAL A CA 1
ATOM 3853 C C . VAL A 1 500 ? 10.309 -7.535 -5.632 1.00 82.69 500 VAL A C 1
ATOM 3855 O O . VAL A 1 500 ? 9.994 -7.487 -4.444 1.00 82.69 500 VAL A O 1
ATOM 3858 N N . MET A 1 501 ? 10.352 -8.693 -6.297 1.00 77.94 501 MET A N 1
ATOM 3859 C CA . MET A 1 501 ? 9.995 -9.992 -5.709 1.00 77.94 501 MET A CA 1
ATOM 3860 C C . MET A 1 501 ? 11.241 -10.801 -5.328 1.00 77.94 501 MET A C 1
ATOM 3862 O O . MET A 1 501 ? 11.801 -11.503 -6.171 1.00 77.94 501 MET A O 1
ATOM 3866 N N . GLY A 1 502 ? 11.631 -10.741 -4.052 1.00 74.69 502 GLY A N 1
ATOM 3867 C CA . GLY A 1 502 ? 12.796 -11.451 -3.518 1.00 74.69 502 GLY A CA 1
ATOM 3868 C C . GLY A 1 502 ? 14.123 -10.986 -4.126 1.00 74.69 502 GLY A C 1
ATOM 3869 O O . GLY A 1 502 ? 14.229 -9.884 -4.660 1.00 74.69 502 GLY A O 1
ATOM 3870 N N . GLY A 1 503 ? 15.140 -11.852 -4.061 1.00 69.88 503 GLY A N 1
ATOM 3871 C CA . GLY A 1 503 ? 16.511 -11.523 -4.477 1.00 69.88 503 GLY A CA 1
ATOM 3872 C C . GLY A 1 503 ? 17.282 -10.686 -3.450 1.00 69.88 503 GLY A C 1
ATOM 3873 O O . GLY A 1 503 ? 18.330 -10.141 -3.778 1.00 69.88 503 GLY A O 1
ATOM 3874 N N . ASP A 1 504 ? 16.762 -10.582 -2.224 1.00 72.31 504 ASP A N 1
ATOM 3875 C CA . ASP A 1 504 ? 17.148 -9.620 -1.184 1.00 72.31 504 ASP A CA 1
ATOM 3876 C C . ASP A 1 504 ? 18.663 -9.563 -0.921 1.00 72.31 504 ASP A C 1
ATOM 3878 O O . ASP A 1 504 ? 19.239 -8.480 -0.903 1.00 72.31 504 ASP A O 1
ATOM 3882 N N . GLU A 1 505 ? 19.331 -10.717 -0.820 1.00 69.44 505 GLU A N 1
ATOM 3883 C CA . GLU A 1 505 ? 20.797 -10.834 -0.696 1.00 69.44 505 GLU A CA 1
ATOM 3884 C C . GLU A 1 505 ? 21.553 -10.106 -1.825 1.00 69.44 505 GLU A C 1
ATOM 3886 O O . GLU A 1 505 ? 22.569 -9.452 -1.591 1.00 69.44 505 GLU A O 1
ATOM 3891 N N . GLY A 1 506 ? 21.037 -10.167 -3.057 1.00 71.00 506 GLY A N 1
ATOM 3892 C CA . GLY A 1 506 ? 21.579 -9.454 -4.213 1.00 71.00 506 GLY A CA 1
ATOM 3893 C C . GLY A 1 506 ? 21.365 -7.941 -4.130 1.00 71.00 506 GLY A C 1
ATOM 3894 O O . GLY A 1 506 ? 22.277 -7.180 -4.456 1.00 71.00 506 GLY A O 1
ATOM 3895 N N . PHE A 1 507 ? 20.207 -7.493 -3.633 1.00 75.88 507 PHE A N 1
ATOM 3896 C CA . PHE A 1 507 ? 19.926 -6.068 -3.416 1.00 75.88 507 PHE A CA 1
ATOM 3897 C C . PHE A 1 507 ? 20.768 -5.487 -2.272 1.00 75.88 507 PHE A C 1
ATOM 3899 O O . PHE A 1 507 ? 21.342 -4.410 -2.434 1.00 75.88 507 PHE A O 1
ATOM 3906 N N . TYR A 1 508 ? 20.963 -6.230 -1.177 1.00 73.19 508 TYR A N 1
ATOM 3907 C CA . TYR A 1 508 ? 21.927 -5.876 -0.130 1.00 73.19 508 TYR A CA 1
ATOM 3908 C C . TYR A 1 508 ? 23.370 -5.830 -0.664 1.00 73.19 508 TYR A C 1
ATOM 3910 O O . TYR A 1 508 ? 24.110 -4.898 -0.346 1.00 73.19 508 TYR A O 1
ATOM 3918 N N . ALA A 1 509 ? 23.771 -6.774 -1.525 1.00 68.88 509 ALA A N 1
ATOM 3919 C CA . ALA A 1 509 ? 25.112 -6.823 -2.119 1.00 68.88 509 ALA A CA 1
ATOM 3920 C C . ALA A 1 509 ? 25.410 -5.711 -3.151 1.00 68.88 509 ALA A C 1
ATOM 3922 O O . ALA A 1 509 ? 26.572 -5.548 -3.541 1.00 68.88 509 ALA A O 1
ATOM 3923 N N . MET A 1 510 ? 24.399 -4.944 -3.584 1.00 72.31 510 MET A N 1
ATOM 3924 C CA . MET A 1 510 ? 24.570 -3.715 -4.374 1.00 72.31 510 MET A CA 1
ATOM 3925 C C . MET A 1 510 ? 24.817 -2.459 -3.523 1.00 72.31 510 MET A C 1
ATOM 3927 O O . MET A 1 510 ? 25.157 -1.422 -4.088 1.00 72.31 510 MET A O 1
ATOM 3931 N N . GLY A 1 511 ? 24.651 -2.518 -2.199 1.00 65.25 511 GLY A N 1
ATOM 3932 C CA . GLY A 1 511 ? 25.024 -1.436 -1.284 1.00 65.25 511 GLY A CA 1
ATOM 3933 C C . GLY A 1 511 ? 26.371 -1.681 -0.596 1.00 65.25 511 GLY A C 1
ATOM 3934 O O . GLY A 1 511 ? 26.984 -2.746 -0.725 1.00 65.25 511 GLY A O 1
ATOM 3935 N N . LYS A 1 512 ? 26.827 -0.717 0.215 1.00 55.94 512 LYS A N 1
ATOM 3936 C CA . LYS A 1 512 ? 27.922 -0.967 1.161 1.00 55.94 512 LYS A CA 1
ATOM 3937 C C . LYS A 1 512 ? 27.426 -1.869 2.283 1.00 55.94 512 LYS A C 1
ATOM 3939 O O . LYS A 1 512 ? 26.626 -1.460 3.121 1.00 55.94 512 LYS A O 1
ATOM 3944 N N . HIS A 1 513 ? 27.969 -3.079 2.350 1.00 44.50 513 HIS A N 1
ATOM 3945 C CA . HIS A 1 513 ? 27.767 -3.953 3.496 1.00 44.50 513 HIS A CA 1
ATOM 3946 C C . HIS A 1 513 ? 28.413 -3.328 4.745 1.00 44.50 513 HIS A C 1
ATOM 3948 O O . HIS A 1 513 ? 29.637 -3.343 4.893 1.00 44.50 513 HIS A O 1
ATOM 3954 N N . LEU A 1 514 ? 27.599 -2.829 5.680 1.00 30.81 514 LEU A N 1
ATOM 3955 C CA . LEU A 1 514 ? 28.051 -2.475 7.027 1.00 30.81 514 LEU A CA 1
ATOM 3956 C C . LEU A 1 514 ? 28.450 -3.752 7.778 1.00 30.81 514 LEU A C 1
ATOM 3958 O O . LEU A 1 514 ? 27.656 -4.353 8.499 1.00 30.81 514 LEU A O 1
ATOM 3962 N N . THR A 1 515 ? 29.702 -4.189 7.615 1.00 26.28 515 THR A N 1
ATOM 3963 C CA . THR A 1 515 ? 30.303 -5.187 8.506 1.00 26.28 515 THR A CA 1
ATOM 3964 C C . THR A 1 515 ? 30.414 -4.587 9.902 1.00 26.28 515 THR A C 1
ATOM 3966 O O . THR A 1 515 ? 31.407 -3.935 10.228 1.00 26.28 515 THR A O 1
ATOM 3969 N N . LEU A 1 516 ? 29.391 -4.821 10.727 1.00 24.31 516 LEU A N 1
ATOM 3970 C CA . LEU A 1 516 ? 29.471 -4.663 12.173 1.00 24.31 516 LEU A CA 1
ATOM 3971 C C . LEU A 1 516 ? 30.599 -5.561 12.683 1.00 24.31 516 LEU A C 1
ATOM 3973 O O . LEU A 1 516 ? 30.434 -6.770 12.839 1.00 24.31 516 LEU A O 1
ATOM 3977 N N . SER A 1 517 ? 31.762 -4.960 12.920 1.00 23.31 517 SER A N 1
ATOM 3978 C CA . SER A 1 517 ? 32.916 -5.610 13.521 1.00 23.31 517 SER A CA 1
ATOM 3979 C C . SER A 1 517 ? 32.614 -5.910 14.988 1.00 23.31 517 SER A C 1
ATOM 3981 O O . SER A 1 517 ? 32.935 -5.138 15.891 1.00 23.31 517 SER A O 1
ATOM 3983 N N . SER A 1 518 ? 31.964 -7.050 15.231 1.00 25.92 518 SER A N 1
ATOM 3984 C CA . SER A 1 518 ? 31.721 -7.570 16.573 1.00 25.92 518 SER A CA 1
ATOM 3985 C C . SER A 1 518 ? 33.060 -7.776 17.283 1.00 25.92 518 SER A C 1
ATOM 3987 O O . SER A 1 518 ? 33.771 -8.746 17.009 1.00 25.92 518 SER A O 1
ATOM 3989 N N . GLY A 1 519 ? 33.414 -6.845 18.172 1.00 25.11 519 GLY A N 1
ATOM 3990 C CA . GLY A 1 519 ? 34.623 -6.927 18.985 1.00 25.11 519 GLY A CA 1
ATOM 3991 C C . GLY A 1 519 ? 34.653 -8.251 19.743 1.00 25.11 519 GLY A C 1
ATOM 3992 O O . GLY A 1 519 ? 33.706 -8.582 20.457 1.00 25.11 519 GLY A O 1
ATOM 3993 N N . GLY A 1 520 ? 35.713 -9.031 19.536 1.00 23.08 520 GLY A N 1
ATOM 3994 C CA . GLY A 1 520 ? 35.774 -10.407 20.012 1.00 23.08 520 GLY A CA 1
ATOM 3995 C C . GLY A 1 520 ? 35.744 -10.516 21.536 1.00 23.08 520 GLY A C 1
ATOM 3996 O O . GLY A 1 520 ? 36.513 -9.860 22.235 1.00 23.08 520 GLY A O 1
ATOM 3997 N N . SER A 1 521 ? 34.908 -11.422 22.038 1.00 24.84 521 SER A N 1
ATOM 3998 C CA . SER A 1 521 ? 35.067 -12.041 23.354 1.00 24.84 521 SER A CA 1
ATOM 3999 C C . SER A 1 521 ? 34.831 -13.545 23.215 1.00 24.84 521 SER A C 1
ATOM 4001 O O . SER A 1 521 ? 34.113 -13.990 22.319 1.00 24.84 521 SER A O 1
ATOM 4003 N N . HIS A 1 522 ? 35.521 -14.336 24.030 1.00 27.80 522 HIS A N 1
ATOM 4004 C CA . HIS A 1 522 ? 35.881 -15.709 23.682 1.00 27.80 522 HIS A CA 1
ATOM 4005 C C . HIS A 1 522 ? 34.996 -16.800 24.313 1.00 27.80 522 HIS A C 1
ATOM 4007 O O . HIS A 1 522 ? 34.593 -16.709 25.467 1.00 27.80 522 HIS A O 1
ATOM 4013 N N . ASN A 1 523 ? 34.884 -17.904 23.564 1.00 25.19 523 ASN A N 1
ATOM 4014 C CA . ASN A 1 523 ? 34.673 -19.291 24.007 1.00 25.19 523 ASN A CA 1
ATOM 4015 C C . ASN A 1 523 ? 33.301 -19.719 24.575 1.00 25.19 523 ASN A C 1
ATOM 4017 O O . ASN A 1 523 ? 32.997 -19.533 25.749 1.00 25.19 523 ASN A O 1
ATOM 4021 N N . ALA A 1 524 ? 32.616 -20.561 23.794 1.00 25.14 524 ALA A N 1
ATOM 4022 C CA . ALA A 1 524 ? 32.105 -21.851 24.271 1.00 25.14 524 ALA A CA 1
ATOM 4023 C C . ALA A 1 524 ? 32.264 -22.900 23.148 1.00 25.14 524 ALA A C 1
ATOM 4025 O O . ALA A 1 524 ? 32.083 -22.577 21.976 1.00 25.14 524 ALA A O 1
ATOM 4026 N N . THR A 1 525 ? 32.651 -24.132 23.487 1.00 24.09 525 THR A N 1
ATOM 4027 C CA . THR A 1 525 ? 33.132 -25.155 22.534 1.00 24.09 525 THR A CA 1
ATOM 4028 C C . THR A 1 525 ? 32.210 -26.369 22.455 1.00 24.09 525 THR A C 1
ATOM 4030 O O . THR A 1 525 ? 31.836 -26.876 23.507 1.00 24.09 525 THR A O 1
ATOM 4033 N N . THR A 1 526 ? 32.030 -26.946 21.256 1.00 25.17 526 THR A N 1
ATOM 4034 C CA . THR A 1 526 ? 32.079 -28.414 21.030 1.00 25.17 526 THR A CA 1
ATOM 4035 C C . THR A 1 526 ? 32.149 -28.786 19.538 1.00 25.17 526 THR A C 1
ATOM 4037 O O . THR A 1 526 ? 31.413 -28.224 18.743 1.00 25.17 526 THR A O 1
ATOM 4040 N N . LEU A 1 527 ? 33.006 -29.774 19.212 1.00 25.53 527 LEU A N 1
ATOM 4041 C CA . LEU A 1 527 ? 32.903 -30.795 18.135 1.00 25.53 527 LEU A CA 1
ATOM 4042 C C . LEU A 1 527 ? 32.463 -30.326 16.718 1.00 25.53 527 LEU A C 1
ATOM 4044 O O . LEU A 1 527 ? 31.318 -29.949 16.521 1.00 25.53 527 LEU A O 1
ATOM 4048 N N . GLY A 1 528 ? 33.253 -30.440 15.640 1.00 21.36 528 GLY A N 1
ATOM 4049 C CA . GLY A 1 528 ? 34.543 -31.116 15.399 1.00 21.36 528 GLY A CA 1
ATOM 4050 C C . GLY A 1 528 ? 34.896 -31.069 13.886 1.00 21.36 528 GLY A C 1
ATOM 4051 O O . GLY A 1 528 ? 34.276 -30.309 13.154 1.00 21.36 528 GLY A O 1
ATOM 4052 N N . CYS A 1 529 ? 35.833 -31.849 13.324 1.00 23.36 529 CYS A N 1
ATOM 4053 C CA . CYS A 1 529 ? 36.799 -32.766 13.941 1.00 23.36 529 CYS A CA 1
ATOM 4054 C C . CYS A 1 529 ? 37.944 -33.167 12.966 1.00 23.36 529 CYS A C 1
ATOM 4056 O O . CYS A 1 529 ? 37.676 -33.585 11.850 1.00 23.36 529 CYS A O 1
ATOM 4058 N N . SER A 1 530 ? 39.188 -33.180 13.466 1.00 22.80 530 SER A N 1
ATOM 4059 C CA . SER A 1 530 ? 40.345 -33.999 13.022 1.00 22.80 530 SER A CA 1
ATOM 4060 C C . SER A 1 530 ? 40.991 -33.823 11.624 1.00 22.80 530 SER A C 1
ATOM 4062 O O . SER A 1 530 ? 40.552 -34.405 10.636 1.00 22.80 530 SER A O 1
ATOM 4064 N N . ALA A 1 531 ? 42.180 -33.202 11.604 1.00 25.23 531 ALA A N 1
ATOM 4065 C CA . ALA A 1 531 ? 43.315 -33.585 10.747 1.00 25.23 531 ALA A CA 1
ATOM 4066 C C . ALA A 1 531 ? 44.644 -33.322 11.503 1.00 25.23 531 ALA A C 1
ATOM 4068 O O . ALA A 1 531 ? 44.740 -32.374 12.279 1.00 25.23 531 ALA A O 1
ATOM 4069 N N . PHE A 1 532 ? 45.638 -34.202 11.349 1.00 22.89 532 PHE A N 1
ATOM 4070 C CA . PHE A 1 532 ? 46.781 -34.376 12.267 1.00 22.89 532 PHE A CA 1
ATOM 4071 C C . PHE A 1 532 ? 47.969 -33.395 12.080 1.00 22.89 532 PHE A C 1
ATOM 4073 O O . PHE A 1 532 ? 48.475 -33.299 10.972 1.00 22.89 532 PHE A O 1
ATOM 4080 N N . LEU A 1 533 ? 48.477 -32.856 13.212 1.00 22.88 533 LEU A N 1
ATOM 4081 C CA . LEU A 1 533 ? 49.898 -32.751 13.670 1.00 22.88 533 LEU A CA 1
ATOM 4082 C C . LEU A 1 533 ? 51.015 -32.094 12.793 1.00 22.88 533 LEU A C 1
ATOM 4084 O O . LEU A 1 533 ? 50.896 -32.066 11.575 1.00 22.88 533 LEU A O 1
ATOM 4088 N N . PRO A 1 534 ? 52.192 -31.697 13.362 1.00 25.77 534 PRO A N 1
ATOM 4089 C CA . PRO A 1 534 ? 52.564 -31.435 14.773 1.00 25.77 534 PRO A CA 1
ATOM 4090 C C . PRO A 1 534 ? 53.300 -30.080 15.042 1.00 25.77 534 PRO A C 1
ATOM 4092 O O . PRO A 1 534 ? 53.805 -29.417 14.143 1.00 25.77 534 PRO A O 1
ATOM 4095 N N . LEU A 1 535 ? 53.426 -29.720 16.329 1.00 23.12 535 LEU A N 1
ATOM 4096 C CA . LEU A 1 535 ? 54.400 -28.762 16.928 1.00 23.12 535 LEU A CA 1
ATOM 4097 C C . LEU A 1 535 ? 55.713 -29.522 17.316 1.00 23.12 535 LEU A C 1
ATOM 4099 O O . LEU A 1 535 ? 55.659 -30.749 17.185 1.00 23.12 535 LEU A O 1
ATOM 4103 N N . PRO A 1 536 ? 56.853 -28.952 17.832 1.00 32.91 536 PRO A N 1
ATOM 4104 C CA . PRO A 1 536 ? 57.000 -27.793 18.761 1.00 32.91 536 PRO A CA 1
ATOM 4105 C C . PRO A 1 536 ? 58.388 -27.037 18.671 1.00 32.91 536 PRO A C 1
ATOM 4107 O O . PRO A 1 536 ? 59.020 -27.130 17.623 1.00 32.91 536 PRO A O 1
ATOM 4110 N N . PRO A 1 537 ? 58.991 -26.414 19.729 1.00 32.12 537 PRO A N 1
ATOM 4111 C CA . PRO A 1 537 ? 58.542 -25.379 20.688 1.00 32.12 537 PRO A CA 1
ATOM 4112 C C . PRO A 1 537 ? 59.420 -24.061 20.618 1.00 32.12 537 PRO A C 1
ATOM 4114 O O . PRO A 1 537 ? 59.526 -23.535 19.517 1.00 32.12 537 PRO A O 1
ATOM 4117 N N . PRO A 1 538 ? 59.933 -23.390 21.694 1.00 32.50 538 PRO A N 1
ATOM 4118 C CA . PRO A 1 538 ? 59.319 -22.125 22.150 1.00 32.50 538 PRO A CA 1
ATOM 4119 C C . PRO A 1 538 ? 60.270 -20.936 22.488 1.00 32.50 538 PRO A C 1
ATOM 4121 O O . PRO A 1 538 ? 61.466 -21.109 22.708 1.00 32.50 538 PRO A O 1
ATOM 4124 N N . GLY A 1 539 ? 59.693 -19.745 22.721 1.00 24.72 539 GLY A N 1
ATOM 4125 C CA . GLY A 1 539 ? 60.281 -18.692 23.577 1.00 24.72 539 GLY A CA 1
ATOM 4126 C C . GLY A 1 539 ? 59.826 -17.251 23.263 1.00 24.72 539 GLY A C 1
ATOM 4127 O O . GLY A 1 539 ? 59.422 -16.988 22.139 1.00 24.72 539 GLY A O 1
ATOM 4128 N N . VAL A 1 540 ? 59.886 -16.261 24.172 1.00 23.38 540 VAL A N 1
ATOM 4129 C CA . VAL A 1 540 ? 59.768 -16.274 25.651 1.00 23.38 540 VAL A CA 1
ATOM 4130 C C . VAL A 1 540 ? 59.542 -14.822 26.162 1.00 23.38 540 VAL A C 1
ATOM 4132 O O . VAL A 1 540 ? 60.281 -13.932 25.768 1.00 23.38 540 VAL A O 1
ATOM 4135 N N . LEU A 1 541 ? 58.566 -14.625 27.068 1.00 23.45 541 LEU A N 1
ATOM 4136 C CA . LEU A 1 541 ? 58.387 -13.517 28.049 1.00 23.45 541 LEU A CA 1
ATOM 4137 C C . LEU A 1 541 ? 58.191 -12.017 27.658 1.00 23.45 541 LEU A C 1
ATOM 4139 O O . LEU A 1 541 ? 58.890 -11.469 26.822 1.00 23.45 541 LEU A O 1
ATOM 4143 N N . PHE A 1 542 ? 57.338 -11.365 28.483 1.00 22.78 542 PHE A N 1
ATOM 4144 C CA . PHE A 1 542 ? 57.329 -9.949 28.949 1.00 22.78 542 PHE A CA 1
ATOM 4145 C C . PHE A 1 542 ? 57.089 -8.800 27.921 1.00 22.78 542 PHE A C 1
ATOM 4147 O O . PHE A 1 542 ? 57.655 -8.795 26.841 1.00 22.78 542 PHE A O 1
ATOM 4154 N N . ALA A 1 543 ? 56.102 -7.897 28.109 1.00 22.77 543 ALA A N 1
ATOM 4155 C CA . ALA A 1 543 ? 55.958 -6.758 29.065 1.00 22.77 543 ALA A CA 1
ATOM 4156 C C . ALA A 1 543 ? 56.376 -5.417 28.398 1.00 22.77 543 ALA A C 1
ATOM 4158 O O . ALA A 1 543 ? 57.286 -5.433 27.582 1.00 22.77 543 ALA A O 1
ATOM 4159 N N . ASP A 1 544 ? 55.836 -4.222 28.679 1.00 22.02 544 ASP A N 1
ATOM 4160 C CA . ASP A 1 544 ? 54.648 -3.720 29.414 1.00 22.02 544 ASP A CA 1
ATOM 4161 C C . ASP A 1 544 ? 54.494 -2.203 29.053 1.00 22.02 544 ASP A C 1
ATOM 4163 O O . ASP A 1 544 ? 55.277 -1.676 28.265 1.00 22.02 544 ASP A O 1
ATOM 4167 N N . VAL A 1 545 ? 53.556 -1.484 29.685 1.00 22.42 545 VAL A N 1
ATOM 4168 C CA . VAL A 1 545 ? 53.455 -0.009 29.798 1.00 22.42 545 VAL A CA 1
ATOM 4169 C C . VAL A 1 545 ? 52.735 0.736 28.647 1.00 22.42 545 VAL A C 1
ATOM 4171 O O . VAL A 1 545 ? 52.664 0.312 27.499 1.00 22.42 545 VAL A O 1
ATOM 4174 N N . ARG A 1 546 ? 52.089 1.850 29.034 1.00 20.33 546 ARG A N 1
ATOM 4175 C CA . ARG A 1 546 ? 51.227 2.779 28.258 1.00 20.33 546 ARG A CA 1
ATOM 4176 C C . ARG A 1 546 ? 52.009 4.119 28.061 1.00 20.33 546 ARG A C 1
ATOM 4178 O O . ARG A 1 546 ? 53.233 4.040 28.037 1.00 20.33 546 ARG A O 1
ATOM 4185 N N . PRO A 1 547 ? 51.443 5.355 28.128 1.00 32.81 547 PRO A N 1
ATOM 4186 C CA . PRO A 1 547 ? 50.108 5.915 27.804 1.00 32.81 547 PRO A CA 1
ATOM 4187 C C . PRO A 1 547 ? 50.213 7.215 26.931 1.00 32.81 547 PRO A C 1
ATOM 4189 O O . PRO A 1 547 ? 51.264 7.473 26.362 1.00 32.81 547 PRO A O 1
ATOM 4192 N N . VAL A 1 548 ? 49.173 8.084 26.953 1.00 22.59 548 VAL A N 1
ATOM 4193 C CA . VAL A 1 548 ? 49.191 9.545 26.605 1.00 22.59 548 VAL A CA 1
ATOM 4194 C C . VAL A 1 548 ? 49.115 9.850 25.081 1.00 22.59 548 VAL A C 1
ATOM 4196 O O . VAL A 1 548 ? 49.707 9.127 24.297 1.00 22.59 548 VAL A O 1
ATOM 4199 N N . SER A 1 549 ? 48.371 10.842 24.543 1.00 22.70 549 SER A N 1
ATOM 4200 C CA . SER A 1 549 ? 47.534 11.952 25.081 1.00 22.70 549 SER A CA 1
ATOM 4201 C C . SER A 1 549 ? 46.334 12.327 24.175 1.00 22.70 549 SER A C 1
ATOM 4203 O O . SER A 1 549 ? 46.383 12.115 22.974 1.00 22.70 549 SER A O 1
ATOM 4205 N N . GLN A 1 550 ? 45.317 12.953 24.796 1.00 22.22 550 GLN A N 1
ATOM 4206 C CA . GLN A 1 550 ? 44.531 14.171 24.438 1.00 22.22 550 GLN A CA 1
ATOM 4207 C C . GLN A 1 550 ? 44.514 14.772 22.999 1.00 22.22 550 GLN A C 1
ATOM 4209 O O . GLN A 1 550 ? 45.495 14.677 22.280 1.00 22.22 550 GLN A O 1
ATOM 4214 N N . ALA A 1 551 ? 43.558 15.638 22.594 1.00 22.42 551 ALA A N 1
ATOM 4215 C CA . ALA A 1 551 ? 42.111 15.816 22.879 1.00 22.42 551 ALA A CA 1
ATOM 4216 C C . ALA A 1 551 ? 41.541 17.079 22.165 1.00 22.42 551 ALA A C 1
ATOM 4218 O O . ALA A 1 551 ? 41.993 18.189 22.432 1.00 22.42 551 ALA A O 1
ATOM 4219 N N . SER A 1 552 ? 40.447 16.949 21.405 1.00 22.58 552 SER A N 1
ATOM 4220 C CA . SER A 1 552 ? 39.438 18.006 21.135 1.00 22.58 552 SER A CA 1
ATOM 4221 C C . SER A 1 552 ? 38.138 17.322 20.656 1.00 22.58 552 SER A C 1
ATOM 4223 O O . SER A 1 552 ? 38.219 16.250 20.070 1.00 22.58 552 SER A O 1
ATOM 4225 N N . LYS A 1 553 ? 36.885 17.706 20.966 1.00 22.78 553 LYS A N 1
ATOM 4226 C CA . LYS A 1 553 ? 36.181 18.948 21.381 1.00 22.78 553 LYS A CA 1
ATOM 4227 C C . LYS A 1 553 ? 35.711 19.902 20.266 1.00 22.78 553 LYS A C 1
ATOM 4229 O O . LYS A 1 553 ? 36.198 21.021 20.155 1.00 22.78 553 LYS A O 1
ATOM 4234 N N . SER A 1 554 ? 34.647 19.494 19.569 1.00 22.12 554 SER A N 1
ATOM 4235 C CA . SER A 1 554 ? 33.391 20.248 19.310 1.00 22.12 554 SER A CA 1
ATOM 4236 C C . SER A 1 554 ? 32.324 19.209 18.886 1.00 22.12 554 SER A C 1
ATOM 4238 O O . SER A 1 554 ? 32.695 18.241 18.236 1.00 22.12 554 SER A O 1
ATOM 4240 N N . ALA A 1 555 ? 31.081 19.149 19.391 1.00 20.98 555 ALA A N 1
ATOM 4241 C CA . ALA A 1 555 ? 29.996 20.148 19.462 1.00 20.98 555 ALA A CA 1
ATOM 4242 C C . ALA A 1 555 ? 29.386 20.421 18.056 1.00 20.98 555 ALA A C 1
ATOM 4244 O O . ALA A 1 555 ? 30.149 20.668 17.132 1.00 20.98 555 ALA A O 1
ATOM 4245 N N . THR A 1 556 ? 28.061 20.375 17.799 1.00 21.33 556 THR A N 1
ATOM 4246 C CA . THR A 1 556 ? 26.895 20.518 18.711 1.00 21.33 556 THR A CA 1
ATOM 4247 C C . THR A 1 556 ? 25.588 19.891 18.156 1.00 21.33 556 THR A C 1
ATOM 4249 O O . THR A 1 556 ? 25.217 20.238 17.044 1.00 21.33 556 THR A O 1
ATOM 4252 N N . ALA A 1 557 ? 24.836 19.129 18.979 1.00 22.23 557 ALA A N 1
ATOM 4253 C CA . ALA A 1 557 ? 23.395 18.762 18.830 1.00 22.23 557 ALA A CA 1
ATOM 4254 C C . ALA A 1 557 ? 22.970 18.064 17.495 1.00 22.23 557 ALA A C 1
ATOM 4256 O O . ALA A 1 557 ? 23.808 17.835 16.637 1.00 22.23 557 ALA A O 1
ATOM 4257 N N . ILE A 1 558 ? 21.738 17.581 17.242 1.00 24.03 558 ILE A N 1
ATOM 4258 C CA . ILE A 1 558 ? 20.412 17.597 17.913 1.00 24.03 558 ILE A CA 1
ATOM 4259 C C . ILE A 1 558 ? 19.845 16.152 17.907 1.00 24.03 558 ILE A C 1
ATOM 4261 O O . ILE A 1 558 ? 20.259 15.335 17.093 1.00 24.03 558 ILE A O 1
ATOM 4265 N N . GLY A 1 559 ? 18.864 15.817 18.756 1.00 22.62 559 GLY A N 1
ATOM 4266 C CA . GLY A 1 559 ? 18.075 14.588 18.574 1.00 22.62 559 GLY A CA 1
ATOM 4267 C C . GLY A 1 559 ? 16.782 14.536 19.392 1.00 22.62 559 GLY A C 1
ATOM 4268 O O . GLY A 1 559 ? 16.622 15.317 20.332 1.00 22.62 559 GLY A O 1
ATOM 4269 N N . LYS A 1 560 ? 15.879 13.607 19.030 1.00 24.89 560 LYS A N 1
ATOM 4270 C CA . LYS A 1 560 ? 14.869 12.936 19.884 1.00 24.89 560 LYS A CA 1
ATOM 4271 C C . LYS A 1 560 ? 14.002 11.973 19.061 1.00 24.89 560 LYS A C 1
ATOM 4273 O O . LYS A 1 560 ? 13.680 12.261 17.915 1.00 24.89 560 LYS A O 1
ATOM 4278 N N . TYR A 1 561 ? 13.588 10.866 19.674 1.00 24.14 561 TYR A N 1
ATOM 4279 C CA . TYR A 1 561 ? 12.643 9.909 19.095 1.00 24.14 561 TYR A CA 1
ATOM 4280 C C . TYR A 1 561 ? 11.228 10.176 19.628 1.00 24.14 561 TYR A C 1
ATOM 4282 O O . TYR A 1 561 ? 11.019 10.212 20.841 1.00 24.14 561 TYR A O 1
ATOM 4290 N N . GLY A 1 562 ? 10.255 10.301 18.728 1.00 20.31 562 GLY A N 1
ATOM 4291 C CA . GLY A 1 562 ? 8.898 9.803 18.972 1.00 20.31 562 GLY A CA 1
ATOM 4292 C C . GLY A 1 562 ? 8.767 8.381 18.415 1.00 20.31 562 GLY A C 1
ATOM 4293 O O . GLY A 1 562 ? 9.773 7.717 18.168 1.00 20.31 562 GLY A O 1
ATOM 4294 N N . ALA A 1 563 ? 7.545 7.940 18.113 1.00 25.61 563 ALA A N 1
ATOM 4295 C CA . ALA A 1 563 ? 7.319 6.770 17.259 1.00 25.61 563 ALA A CA 1
ATOM 4296 C C . ALA A 1 563 ? 7.586 7.115 15.776 1.00 25.61 563 ALA A C 1
ATOM 4298 O O . ALA A 1 563 ? 6.682 7.082 14.945 1.00 25.61 563 ALA A O 1
ATOM 4299 N N . LEU A 1 564 ? 8.824 7.506 15.461 1.00 23.03 564 LEU A N 1
ATOM 4300 C CA . LEU A 1 564 ? 9.293 7.660 14.087 1.00 23.03 564 LEU A CA 1
ATOM 4301 C C . LEU A 1 564 ? 9.768 6.307 13.547 1.00 23.03 564 LEU A C 1
ATOM 4303 O O . LEU A 1 564 ? 10.436 5.551 14.255 1.00 23.03 564 LEU A O 1
ATOM 4307 N N . PHE A 1 565 ? 9.574 6.094 12.244 1.00 28.09 565 PHE A N 1
ATOM 4308 C CA . PHE A 1 565 ? 10.619 5.453 11.446 1.00 28.09 565 PHE A CA 1
ATOM 4309 C C . PHE A 1 565 ? 11.866 6.327 11.589 1.00 28.09 565 PHE A C 1
ATOM 4311 O O . PHE A 1 565 ? 11.939 7.389 10.967 1.00 28.09 565 PHE A O 1
ATOM 4318 N N . GLN A 1 566 ? 12.795 5.965 12.480 1.00 22.92 566 GLN A N 1
ATOM 4319 C CA . GLN A 1 566 ? 13.978 6.791 12.697 1.00 22.92 566 GLN A CA 1
ATOM 4320 C C . GLN A 1 566 ? 14.925 6.611 11.513 1.00 22.92 566 GLN A C 1
ATOM 4322 O O . GLN A 1 566 ? 15.766 5.720 11.486 1.00 22.92 566 GLN A O 1
ATOM 4327 N N . MET A 1 567 ? 14.725 7.466 10.515 1.00 36.44 567 MET A N 1
ATOM 4328 C CA . MET A 1 567 ? 15.551 7.568 9.327 1.00 36.44 567 MET A CA 1
ATOM 4329 C C . MET A 1 567 ? 16.973 7.962 9.740 1.00 36.44 567 MET A C 1
ATOM 4331 O O . MET A 1 567 ? 17.250 9.140 9.965 1.00 36.44 567 MET A O 1
ATOM 4335 N N . SER A 1 568 ? 17.869 6.985 9.855 1.00 22.78 568 SER A N 1
ATOM 4336 C CA . SER A 1 568 ? 19.303 7.249 9.833 1.00 22.78 568 SER A CA 1
ATOM 4337 C C . SER A 1 568 ? 19.718 7.694 8.431 1.00 22.78 568 SER A C 1
ATOM 4339 O O . SER A 1 568 ? 19.123 7.281 7.427 1.00 22.78 568 SER A O 1
ATOM 4341 N N . ASP A 1 569 ? 20.752 8.527 8.356 1.00 33.41 569 ASP A N 1
ATOM 4342 C CA . ASP A 1 569 ? 21.469 8.733 7.102 1.00 33.41 569 ASP A CA 1
ATOM 4343 C C . ASP A 1 569 ? 22.146 7.422 6.667 1.00 33.41 569 ASP A C 1
ATOM 4345 O O . ASP A 1 569 ? 22.536 6.599 7.500 1.00 33.41 569 ASP A O 1
ATOM 4349 N N . SER A 1 570 ? 22.281 7.234 5.351 1.00 31.25 570 SER A N 1
ATOM 4350 C CA . SER A 1 570 ? 23.041 6.142 4.718 1.00 31.25 570 SER A CA 1
ATOM 4351 C C . SER A 1 570 ? 22.720 4.709 5.199 1.00 31.25 570 SER A C 1
ATOM 4353 O O . SER A 1 570 ? 23.569 4.018 5.764 1.00 31.25 570 SER A O 1
ATOM 4355 N N . THR A 1 571 ? 21.499 4.217 4.958 1.00 31.77 571 THR A N 1
ATOM 4356 C CA . THR A 1 571 ? 21.232 2.766 4.794 1.00 31.77 571 THR A CA 1
ATOM 4357 C C . THR A 1 571 ? 19.959 2.555 3.966 1.00 31.77 571 THR A C 1
ATOM 4359 O O . THR A 1 571 ? 19.059 3.397 4.013 1.00 31.77 571 THR A O 1
ATOM 4362 N N . LEU A 1 572 ? 19.870 1.449 3.209 1.00 36.38 572 LEU A N 1
ATOM 4363 C CA . LEU A 1 572 ? 18.727 1.163 2.331 1.00 36.38 572 LEU A CA 1
ATOM 4364 C C . LEU A 1 572 ? 17.402 1.1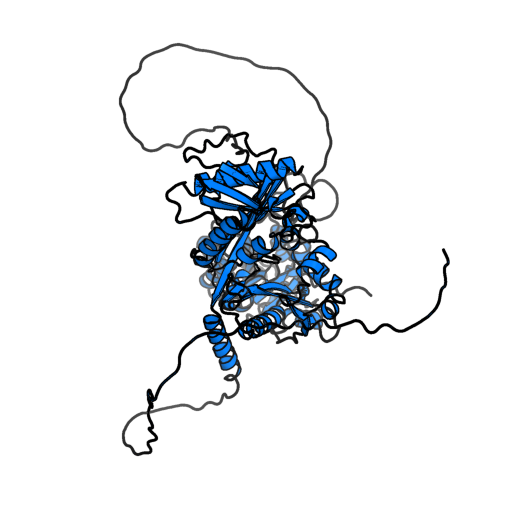90 3.107 1.00 36.38 572 LEU A C 1
ATOM 4366 O O . LEU A 1 572 ? 17.193 0.417 4.044 1.00 36.38 572 LEU A O 1
ATOM 4370 N N . ARG A 1 573 ? 16.481 2.049 2.668 1.00 41.44 573 ARG A N 1
ATOM 4371 C CA . ARG A 1 573 ? 15.094 2.062 3.140 1.00 41.44 573 ARG A CA 1
ATOM 4372 C C . ARG A 1 573 ? 14.294 1.116 2.253 1.00 41.44 573 ARG A C 1
ATOM 4374 O O . ARG A 1 573 ? 14.284 1.302 1.036 1.00 41.44 573 ARG A O 1
ATOM 4381 N N . TYR A 1 574 ? 13.622 0.134 2.850 1.00 42.38 574 TYR A N 1
ATOM 4382 C CA . TYR A 1 574 ? 12.696 -0.739 2.131 1.00 42.38 574 TYR A CA 1
ATOM 4383 C C . TYR A 1 574 ? 11.299 -0.721 2.753 1.00 42.38 574 TYR A C 1
ATOM 4385 O O . TYR A 1 574 ? 11.145 -0.562 3.965 1.00 42.38 574 TYR A O 1
ATOM 4393 N N . ILE A 1 575 ? 10.277 -0.876 1.910 1.00 50.81 575 ILE A N 1
ATOM 4394 C CA . ILE A 1 575 ? 8.883 -1.059 2.332 1.00 50.81 575 ILE A CA 1
ATOM 4395 C C . ILE A 1 575 ? 8.407 -2.390 1.761 1.00 50.81 575 ILE A C 1
ATOM 4397 O O . ILE A 1 575 ? 8.288 -2.550 0.548 1.00 50.81 575 ILE A O 1
ATOM 4401 N N . GLN A 1 576 ? 8.143 -3.350 2.645 1.00 53.47 576 GLN A N 1
ATOM 4402 C CA . GLN A 1 576 ? 7.698 -4.690 2.273 1.00 53.47 576 GLN A CA 1
ATOM 4403 C C . GLN A 1 576 ? 6.164 -4.771 2.309 1.00 53.47 576 GLN A C 1
ATOM 4405 O O . GLN A 1 576 ? 5.527 -4.363 3.287 1.00 53.47 576 GLN A O 1
ATOM 4410 N N . VAL A 1 577 ? 5.546 -5.297 1.248 1.00 62.75 577 VAL A N 1
ATOM 4411 C CA . VAL A 1 577 ? 4.084 -5.427 1.117 1.00 62.75 577 VAL A CA 1
ATOM 4412 C C . VAL A 1 577 ? 3.687 -6.797 0.551 1.00 62.75 577 VAL A C 1
ATOM 4414 O O . VAL A 1 577 ? 4.353 -7.348 -0.321 1.00 62.75 577 VAL A O 1
ATOM 4417 N N . ARG A 1 578 ? 2.565 -7.356 1.014 1.00 64.88 578 ARG A N 1
ATOM 4418 C CA . ARG A 1 578 ? 1.976 -8.615 0.525 1.00 64.88 578 ARG A CA 1
ATOM 4419 C C . ARG A 1 578 ? 1.017 -8.333 -0.631 1.00 64.88 578 ARG A C 1
ATOM 4421 O O . ARG A 1 578 ? -0.048 -7.743 -0.414 1.00 64.88 578 ARG A O 1
ATOM 4428 N N . ARG A 1 579 ? 1.353 -8.766 -1.855 1.00 70.12 579 ARG A N 1
ATOM 4429 C CA . ARG A 1 579 ? 0.462 -8.647 -3.028 1.00 70.12 579 ARG A CA 1
ATOM 4430 C C . ARG A 1 579 ? -0.389 -9.902 -3.219 1.00 70.12 579 ARG A C 1
ATOM 4432 O O . ARG A 1 579 ? 0.050 -11.046 -3.092 1.00 70.12 579 ARG A O 1
ATOM 4439 N N . LEU A 1 580 ? -1.654 -9.674 -3.557 1.00 62.56 580 LEU A N 1
ATOM 4440 C CA . LEU A 1 580 ? -2.690 -10.695 -3.564 1.00 62.56 580 LEU A CA 1
ATOM 4441 C C . LEU A 1 580 ? -3.680 -10.447 -4.703 1.00 62.56 580 LEU A C 1
ATOM 4443 O O . LEU A 1 580 ? -4.189 -9.342 -4.863 1.00 62.56 580 LEU A O 1
ATOM 4447 N N . SER A 1 581 ? -3.974 -11.488 -5.480 1.00 63.19 581 SER A N 1
ATOM 4448 C CA . SER A 1 581 ? -4.901 -11.464 -6.605 1.00 63.19 581 SER A CA 1
ATOM 4449 C C . SER A 1 581 ? -5.744 -12.744 -6.657 1.00 63.19 581 SER A C 1
ATOM 4451 O O . SER A 1 581 ? -5.213 -13.849 -6.669 1.00 63.19 581 SER A O 1
ATOM 4453 N N . THR A 1 582 ? -7.067 -12.620 -6.691 1.00 66.75 582 THR A N 1
ATOM 4454 C CA . THR A 1 582 ? -8.015 -13.739 -6.603 1.00 66.75 582 THR A CA 1
ATOM 4455 C C . THR A 1 582 ? -9.060 -13.656 -7.716 1.00 66.75 582 THR A C 1
ATOM 4457 O O . THR A 1 582 ? -9.582 -12.587 -8.032 1.00 66.75 582 THR A O 1
ATOM 4460 N N . PHE A 1 583 ? -9.385 -14.799 -8.324 1.00 68.44 583 PHE A N 1
ATOM 4461 C CA . PHE A 1 583 ? -10.404 -14.888 -9.373 1.00 68.44 583 PHE A CA 1
ATOM 4462 C C . PHE A 1 583 ? -11.802 -14.534 -8.844 1.00 68.44 583 PHE A C 1
ATOM 4464 O O . PHE A 1 583 ? -12.198 -14.954 -7.753 1.00 68.44 583 PHE A O 1
ATOM 4471 N N . VAL A 1 584 ? -12.580 -13.804 -9.652 1.00 63.47 584 VAL A N 1
ATOM 4472 C CA . VAL A 1 584 ? -13.913 -13.273 -9.287 1.00 63.47 584 VAL A CA 1
ATOM 4473 C C . VAL A 1 584 ? -14.896 -14.373 -8.837 1.00 63.47 584 VAL A C 1
ATOM 4475 O O . VAL A 1 584 ? -15.788 -14.127 -8.022 1.00 63.47 584 VAL A O 1
ATOM 4478 N N . SER A 1 585 ? -14.715 -15.610 -9.307 1.00 61.19 585 SER A N 1
ATOM 4479 C CA . SER A 1 585 ? -15.489 -16.785 -8.884 1.00 61.19 585 SER A CA 1
ATOM 4480 C C . SER A 1 585 ? -15.438 -17.042 -7.371 1.00 61.19 585 SER A C 1
ATOM 4482 O O . SER A 1 585 ? -16.476 -17.359 -6.788 1.00 61.19 585 SER A O 1
ATOM 4484 N N . ARG A 1 586 ? -14.280 -16.848 -6.718 1.00 59.41 586 ARG A N 1
ATOM 4485 C CA . ARG A 1 586 ? -14.095 -17.100 -5.274 1.00 59.41 586 ARG A CA 1
ATOM 4486 C C . ARG A 1 586 ? -14.963 -16.147 -4.441 1.00 59.41 586 ARG A C 1
ATOM 4488 O O . ARG A 1 586 ? -15.741 -16.599 -3.607 1.00 59.41 586 ARG A O 1
ATOM 4495 N N . PHE A 1 587 ? -14.931 -14.846 -4.745 1.00 58.56 587 PHE A N 1
ATOM 4496 C CA . PHE A 1 587 ? -15.738 -13.831 -4.049 1.00 58.56 587 PHE A CA 1
ATOM 4497 C C . PHE A 1 587 ? -17.247 -13.960 -4.301 1.00 58.56 587 PHE A C 1
ATOM 4499 O O . PHE A 1 587 ? -18.043 -13.741 -3.385 1.00 58.56 587 PHE A O 1
ATOM 4506 N N . ARG A 1 588 ? -17.669 -14.363 -5.511 1.00 55.00 588 ARG A N 1
ATOM 4507 C CA . ARG A 1 588 ? -19.096 -14.583 -5.822 1.00 55.00 588 ARG A CA 1
ATOM 4508 C C . ARG A 1 588 ? -19.728 -15.692 -4.966 1.00 55.00 588 ARG A C 1
ATOM 4510 O O . ARG A 1 588 ? -20.932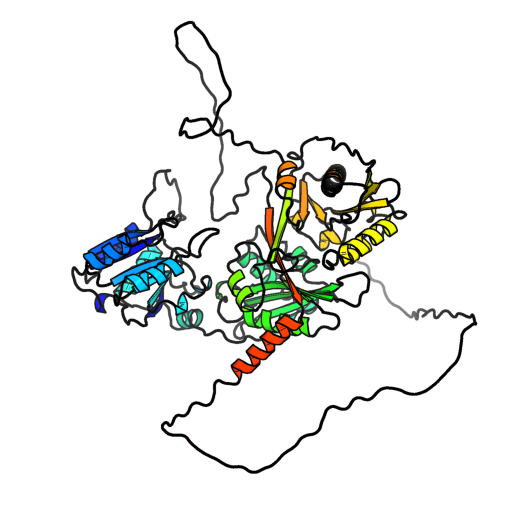 -15.631 -4.712 1.00 55.00 588 ARG A O 1
ATOM 4517 N N . LEU A 1 589 ? -18.946 -16.665 -4.488 1.00 49.41 589 LEU A N 1
ATOM 4518 C CA . LEU A 1 589 ? -19.404 -17.685 -3.534 1.00 49.41 589 LEU A CA 1
ATOM 4519 C C . LEU A 1 589 ? -19.577 -17.094 -2.124 1.00 49.41 589 LEU A C 1
ATOM 4521 O O . LEU A 1 589 ? -20.659 -17.210 -1.543 1.00 49.41 589 LEU A O 1
ATOM 4525 N N . THR A 1 590 ? -18.572 -16.380 -1.606 1.00 43.97 590 THR A N 1
ATOM 4526 C CA . THR A 1 590 ? -18.612 -15.752 -0.269 1.00 43.97 590 THR A CA 1
ATOM 4527 C C . THR A 1 590 ? -19.742 -14.724 -0.138 1.00 43.97 590 THR A C 1
ATOM 4529 O O . THR A 1 590 ? -20.440 -14.679 0.879 1.00 43.97 590 THR A O 1
ATOM 4532 N N . ALA A 1 591 ? -19.985 -13.929 -1.187 1.00 37.16 591 ALA A N 1
ATOM 4533 C CA . ALA A 1 591 ? -21.065 -12.943 -1.226 1.00 37.16 591 ALA A CA 1
ATOM 4534 C C . ALA A 1 591 ? -22.464 -13.591 -1.213 1.00 37.16 591 ALA A C 1
ATOM 4536 O O . ALA A 1 591 ? -23.366 -13.093 -0.533 1.00 37.16 591 ALA A O 1
ATOM 4537 N N . LYS A 1 592 ? -22.649 -14.729 -1.906 1.00 41.59 592 LYS A N 1
ATOM 4538 C CA . LYS A 1 592 ? -23.897 -15.511 -1.844 1.00 41.59 592 LYS A CA 1
ATOM 4539 C C . LYS A 1 592 ? -24.135 -16.068 -0.440 1.00 41.59 592 LYS A C 1
ATOM 4541 O O . LYS A 1 592 ? -25.204 -15.827 0.115 1.00 41.59 592 LYS A O 1
ATOM 4546 N N . ALA A 1 593 ? -23.134 -16.721 0.156 1.00 35.38 593 ALA A N 1
ATOM 4547 C CA . ALA A 1 593 ? -23.233 -17.263 1.513 1.00 35.38 593 ALA A CA 1
ATOM 4548 C C . ALA A 1 593 ? -23.585 -16.172 2.543 1.00 35.38 593 ALA A C 1
ATOM 4550 O O . ALA A 1 593 ? -24.505 -16.338 3.341 1.00 35.38 593 ALA A O 1
ATOM 4551 N N . THR A 1 594 ? -22.932 -15.008 2.454 1.00 35.06 594 THR A N 1
ATOM 4552 C CA . THR A 1 594 ? -23.193 -13.860 3.341 1.00 35.06 594 THR A CA 1
ATOM 4553 C C . THR A 1 594 ? -24.624 -13.325 3.198 1.00 35.06 594 THR A C 1
ATOM 4555 O O . THR A 1 594 ? -25.279 -13.056 4.204 1.00 35.06 594 THR A O 1
ATOM 4558 N N . ARG A 1 595 ? -25.154 -13.211 1.969 1.00 34.75 595 ARG A N 1
ATOM 4559 C CA . ARG A 1 595 ? -26.555 -12.798 1.736 1.00 34.75 595 ARG A CA 1
ATOM 4560 C C . ARG A 1 595 ? -27.574 -13.832 2.220 1.00 34.75 595 ARG A C 1
ATOM 4562 O O . ARG A 1 595 ? -28.670 -13.450 2.624 1.00 34.75 595 ARG A O 1
ATOM 4569 N N . GLN A 1 596 ? -27.225 -15.116 2.199 1.00 34.50 596 GLN A N 1
ATOM 4570 C CA . GLN A 1 596 ? -28.095 -16.195 2.664 1.00 34.50 596 GLN A CA 1
ATOM 4571 C C . GLN A 1 596 ? -28.176 -16.230 4.201 1.00 34.50 596 GLN A C 1
ATOM 4573 O O . GLN A 1 596 ? -29.272 -16.335 4.745 1.00 34.50 596 GLN A O 1
ATOM 4578 N N . PHE A 1 597 ? -27.053 -16.011 4.896 1.00 27.52 597 PHE A N 1
ATOM 4579 C CA . PHE A 1 597 ? -26.988 -15.965 6.367 1.00 27.52 597 PHE A CA 1
ATOM 4580 C C . PHE A 1 597 ? -27.770 -14.789 6.988 1.00 27.52 597 PHE A C 1
ATOM 4582 O O . PHE A 1 597 ? -28.258 -14.884 8.110 1.00 27.52 597 PHE A O 1
ATOM 4589 N N . ILE A 1 598 ? -27.928 -13.683 6.253 1.00 32.47 598 ILE A N 1
ATOM 4590 C CA . ILE A 1 598 ? -28.692 -12.499 6.693 1.00 32.47 598 ILE A CA 1
ATOM 4591 C C . ILE A 1 598 ? -30.220 -12.714 6.577 1.00 32.47 598 ILE A C 1
ATOM 4593 O O . ILE A 1 598 ? -30.992 -11.947 7.145 1.00 32.47 598 ILE A O 1
ATOM 4597 N N . ARG A 1 599 ? -30.685 -13.769 5.887 1.00 30.81 599 ARG A N 1
ATOM 4598 C CA . ARG A 1 599 ? -32.120 -14.072 5.707 1.00 30.81 599 ARG A CA 1
ATOM 4599 C C . ARG A 1 599 ? -32.680 -15.170 6.623 1.00 30.81 599 ARG A C 1
ATOM 4601 O O . ARG A 1 599 ? -33.877 -15.424 6.557 1.00 30.81 599 ARG A O 1
ATOM 4608 N N . SER A 1 600 ? -31.870 -15.808 7.470 1.00 29.91 600 SER A N 1
ATOM 4609 C CA . SER A 1 600 ? -32.291 -16.962 8.292 1.00 29.91 600 SER A CA 1
ATOM 4610 C C . SER A 1 600 ? -32.488 -16.664 9.788 1.00 29.91 600 SER A C 1
ATOM 4612 O O . SER A 1 600 ? -32.567 -17.594 10.585 1.00 29.91 600 SER A O 1
ATOM 4614 N N . SER A 1 601 ? -32.545 -15.392 10.195 1.00 27.77 601 SER A N 1
ATOM 4615 C CA . SER A 1 601 ? -32.555 -14.958 11.606 1.00 27.77 601 SER A CA 1
ATOM 4616 C C . SER A 1 601 ? -33.864 -14.291 12.066 1.00 27.77 601 SER A C 1
ATOM 4618 O O . SER A 1 601 ? -33.855 -13.417 12.930 1.00 27.77 601 SER A O 1
ATOM 4620 N N . HIS A 1 602 ? -35.008 -14.726 11.527 1.00 31.08 602 HIS A N 1
ATOM 4621 C CA . HIS A 1 602 ? -36.350 -14.457 12.067 1.00 31.08 602 HIS A CA 1
ATOM 4622 C C . HIS A 1 602 ? -37.199 -15.734 11.969 1.00 31.08 602 HIS A C 1
ATOM 4624 O O . HIS A 1 602 ? -37.456 -16.208 10.867 1.00 31.08 602 HIS A O 1
ATOM 4630 N N . GLY A 1 603 ? -37.632 -16.287 13.110 1.00 26.27 603 GLY A N 1
ATOM 4631 C CA . GLY A 1 603 ? -38.478 -17.490 13.144 1.00 26.27 603 GLY A CA 1
ATOM 4632 C C . GLY A 1 603 ? -38.096 -18.524 14.205 1.00 26.27 603 GLY A C 1
ATOM 4633 O O . GLY A 1 603 ? -37.834 -19.674 13.871 1.00 26.27 603 GLY A O 1
ATOM 4634 N N . GLN A 1 604 ? -38.076 -18.140 15.485 1.00 28.25 604 GLN A N 1
ATOM 4635 C CA . GLN A 1 604 ? -37.920 -19.092 16.589 1.00 28.25 604 GLN A CA 1
ATOM 4636 C C . GLN A 1 604 ? -39.288 -19.403 17.215 1.00 28.25 604 GLN A C 1
ATOM 4638 O O . GLN A 1 604 ? -39.960 -18.500 17.712 1.00 28.25 604 GLN A O 1
ATOM 4643 N N . LYS A 1 605 ? -39.684 -20.680 17.243 1.00 27.59 605 LYS A N 1
ATOM 4644 C CA . LYS A 1 605 ? -40.652 -21.213 18.215 1.00 27.59 605 LYS A CA 1
ATOM 4645 C C . LYS A 1 605 ? -40.403 -22.702 18.449 1.00 27.59 605 LYS A C 1
ATOM 4647 O O . LYS A 1 605 ? -39.877 -23.394 17.584 1.00 27.59 605 LYS A O 1
ATOM 4652 N N . VAL A 1 606 ? -40.719 -23.153 19.657 1.00 27.55 606 VAL A N 1
ATOM 4653 C CA . VAL A 1 606 ? -40.295 -24.438 20.229 1.00 27.55 606 VAL A CA 1
ATOM 4654 C C . VAL A 1 606 ? -41.517 -25.312 20.489 1.00 27.55 606 VAL A C 1
ATOM 4656 O O . VAL A 1 606 ? -42.495 -24.807 21.024 1.00 27.55 606 VAL A O 1
ATOM 4659 N N . PHE A 1 607 ? -41.422 -26.609 20.191 1.00 25.11 607 PHE A N 1
ATOM 4660 C CA . PHE A 1 607 ? -41.995 -27.689 21.007 1.00 25.11 607 PHE A CA 1
ATOM 4661 C C . PHE A 1 607 ? -41.214 -28.991 20.755 1.00 25.11 607 PHE A C 1
ATOM 4663 O O . PHE A 1 607 ? -40.407 -29.055 19.827 1.00 25.11 607 PHE A O 1
ATOM 4670 N N . ALA A 1 608 ? -41.374 -29.991 21.624 1.00 25.69 608 ALA A N 1
ATOM 4671 C CA . ALA A 1 608 ? -40.446 -31.116 21.738 1.00 25.69 608 ALA A CA 1
ATOM 4672 C C . ALA A 1 608 ? -41.130 -32.497 21.793 1.00 25.69 608 ALA A C 1
ATOM 4674 O O . ALA A 1 608 ? -42.320 -32.602 22.068 1.00 25.69 608 ALA A O 1
ATOM 4675 N N . ALA A 1 609 ? -40.280 -33.524 21.657 1.00 24.97 609 ALA A N 1
ATOM 4676 C CA . ALA A 1 609 ? -40.438 -34.921 22.082 1.00 24.97 609 ALA A CA 1
ATOM 4677 C C . ALA A 1 609 ? -41.018 -35.987 21.111 1.00 24.97 609 ALA A C 1
ATOM 4679 O O . ALA A 1 609 ? -42.174 -35.983 20.707 1.00 24.97 609 ALA A O 1
ATOM 4680 N N . THR A 1 610 ? -40.195 -37.040 20.970 1.00 24.78 610 THR A N 1
ATOM 4681 C CA . THR A 1 610 ? -40.513 -38.484 20.856 1.00 24.78 610 THR A CA 1
ATOM 4682 C C . THR A 1 610 ? -40.962 -39.168 19.546 1.00 24.78 610 THR A C 1
ATOM 4684 O O . THR A 1 610 ? -41.997 -38.877 18.970 1.00 24.78 610 THR A O 1
ATOM 4687 N N . LYS A 1 611 ? -40.220 -40.263 19.269 1.00 24.70 611 LYS A N 1
ATOM 4688 C CA . LYS A 1 611 ? -40.558 -41.530 18.571 1.00 24.70 611 LYS A CA 1
ATOM 4689 C C . LYS A 1 611 ? -40.722 -41.560 17.031 1.00 24.70 611 LYS A C 1
ATOM 4691 O O . LYS A 1 611 ? -41.630 -40.995 16.444 1.00 24.70 611 LYS A O 1
ATOM 4696 N N . ARG A 1 612 ? -39.855 -42.381 16.414 1.00 25.16 612 ARG A N 1
ATOM 4697 C CA . ARG A 1 612 ? -40.069 -43.170 15.173 1.00 25.16 612 ARG A CA 1
ATOM 4698 C C . ARG A 1 612 ? -40.793 -44.505 15.536 1.00 25.16 612 ARG A C 1
ATOM 4700 O O . ARG A 1 612 ? -40.874 -44.756 16.743 1.00 25.16 612 ARG A O 1
ATOM 4707 N N . PRO A 1 613 ? -41.205 -45.409 14.605 1.00 42.50 613 PRO A N 1
ATOM 4708 C CA . PRO A 1 613 ? -40.981 -45.436 13.142 1.00 42.50 613 PRO A CA 1
ATOM 4709 C C . PRO A 1 613 ? -42.214 -45.805 12.255 1.00 42.50 613 PRO A C 1
ATOM 4711 O O . PRO A 1 613 ? -43.308 -46.012 12.761 1.00 42.50 613 PRO A O 1
ATOM 4714 N N . ASN A 1 614 ? -41.941 -45.993 10.947 1.00 24.05 614 ASN A N 1
ATOM 4715 C CA . ASN A 1 614 ? -42.621 -46.844 9.934 1.00 24.05 614 ASN A CA 1
ATOM 4716 C C . ASN A 1 614 ? -43.596 -46.250 8.877 1.00 24.05 614 ASN A C 1
ATOM 4718 O O . ASN A 1 614 ? -44.692 -45.810 9.190 1.00 24.05 614 ASN A O 1
ATOM 4722 N N . ALA A 1 615 ? -43.197 -46.497 7.612 1.00 24.89 615 ALA A N 1
ATOM 4723 C CA . ALA A 1 615 ? -43.974 -46.978 6.447 1.00 24.89 615 ALA A CA 1
ATOM 4724 C C . ALA A 1 615 ? -44.850 -46.042 5.563 1.00 24.89 615 ALA A C 1
ATOM 4726 O O . ALA A 1 615 ? -45.599 -45.210 6.052 1.00 24.89 615 ALA A O 1
ATOM 4727 N N . CYS A 1 616 ? -44.776 -46.322 4.244 1.00 22.69 616 CYS A N 1
ATOM 4728 C CA . CYS A 1 616 ? -45.714 -46.039 3.128 1.00 22.69 616 CYS A CA 1
ATOM 4729 C C . CYS A 1 616 ? -46.117 -44.563 2.846 1.00 22.69 616 CYS A C 1
ATOM 4731 O O . CYS A 1 616 ? -46.759 -43.919 3.659 1.00 22.69 616 CYS A O 1
ATOM 4733 N N . SER A 1 617 ? -45.689 -43.921 1.740 1.00 22.55 617 SER A N 1
ATOM 4734 C CA . SER A 1 617 ? -46.184 -44.027 0.333 1.00 22.55 617 SER A CA 1
ATOM 4735 C C . SER A 1 617 ? -47.658 -43.601 0.163 1.00 22.55 617 SER A C 1
ATOM 4737 O O . SER A 1 617 ? -48.514 -44.183 0.817 1.00 22.55 617 SER A O 1
ATOM 4739 N N . TYR A 1 618 ? -48.037 -42.653 -0.710 1.00 24.06 618 TYR A N 1
ATOM 4740 C CA . TYR A 1 618 ? -47.676 -42.540 -2.140 1.00 24.06 618 TYR A CA 1
ATOM 4741 C C . TYR A 1 618 ? -47.751 -41.107 -2.727 1.00 24.06 618 TYR A C 1
ATOM 4743 O O . TYR A 1 618 ? -48.573 -40.316 -2.282 1.00 24.06 618 TYR A O 1
ATOM 4751 N N . HIS A 1 619 ? -47.016 -40.888 -3.837 1.00 25.02 619 HIS A N 1
ATOM 4752 C CA . HIS A 1 619 ? -47.185 -39.834 -4.872 1.00 25.02 619 HIS A CA 1
ATOM 4753 C C . HIS A 1 619 ? -47.064 -38.346 -4.437 1.00 25.02 619 HIS A C 1
ATOM 4755 O O . HIS A 1 619 ? -47.198 -38.009 -3.272 1.00 25.02 619 HIS A O 1
ATOM 4761 N N . THR A 1 620 ? -46.745 -37.387 -5.320 1.00 26.73 620 THR A N 1
ATOM 4762 C CA . THR A 1 620 ? -46.642 -37.379 -6.803 1.00 26.73 620 THR A CA 1
ATOM 4763 C C . THR A 1 620 ? -45.238 -37.053 -7.341 1.00 26.73 620 THR A C 1
ATOM 4765 O O . THR A 1 620 ? -44.479 -36.318 -6.717 1.00 26.73 620 THR A O 1
ATOM 4768 N N . ASN A 1 621 ? -44.926 -37.535 -8.551 1.00 24.41 621 ASN A N 1
ATOM 4769 C CA . ASN A 1 621 ? -43.692 -37.212 -9.283 1.00 24.41 621 ASN A CA 1
ATOM 4770 C C . ASN A 1 621 ? -43.822 -35.914 -10.102 1.00 24.41 621 ASN A C 1
ATOM 4772 O O . ASN A 1 621 ? -44.881 -35.646 -10.665 1.00 24.41 621 ASN A O 1
ATOM 4776 N N . MET A 1 622 ? -42.706 -35.210 -10.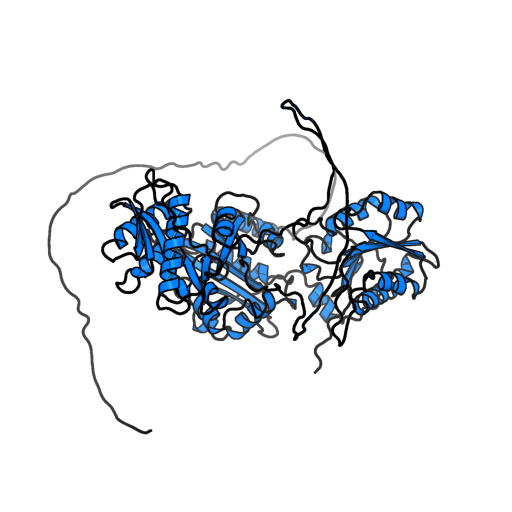312 1.00 23.03 622 MET A N 1
ATOM 4777 C CA . MET A 1 622 ? -42.492 -34.369 -11.498 1.00 23.03 622 MET A CA 1
ATOM 4778 C C . MET A 1 622 ? -41.024 -34.506 -11.932 1.00 23.03 622 MET A C 1
ATOM 4780 O O . MET A 1 622 ? -40.127 -34.315 -11.115 1.00 23.03 622 MET A O 1
ATOM 4784 N N . HIS A 1 623 ? -40.777 -34.941 -13.174 1.00 22.73 623 HIS A N 1
ATOM 4785 C CA . HIS A 1 623 ? -39.479 -35.508 -13.567 1.00 22.73 623 HIS A CA 1
ATOM 4786 C C . HIS A 1 623 ? -39.200 -35.337 -15.079 1.00 22.73 623 HIS A C 1
ATOM 4788 O O . HIS A 1 623 ? -39.454 -36.242 -15.868 1.00 22.73 623 HIS A O 1
ATOM 4794 N N . ILE A 1 624 ? -38.677 -34.174 -15.482 1.00 25.03 624 ILE A N 1
ATOM 4795 C CA . ILE A 1 624 ? -38.274 -33.816 -16.863 1.00 25.03 624 ILE A CA 1
ATOM 4796 C C . ILE A 1 624 ? -36.935 -33.063 -16.726 1.00 25.03 624 ILE A C 1
ATOM 4798 O O . ILE A 1 624 ? -36.915 -31.943 -16.229 1.00 25.03 624 ILE A O 1
ATOM 4802 N N . SER A 1 625 ? -35.784 -33.742 -16.766 1.00 23.03 625 SER A N 1
ATOM 4803 C CA . SER A 1 625 ? -35.029 -34.251 -17.933 1.00 23.03 625 SER A CA 1
ATOM 4804 C C . SER A 1 625 ? -34.188 -33.183 -18.647 1.00 23.03 625 SER A C 1
ATOM 4806 O O . SER A 1 625 ? -34.712 -32.209 -19.181 1.00 23.03 625 SER A O 1
ATOM 4808 N N . LEU A 1 626 ? -32.875 -33.422 -18.706 1.00 24.86 626 LEU A N 1
ATOM 4809 C CA . LEU A 1 626 ? -31.943 -32.709 -19.585 1.00 24.86 626 LEU A CA 1
ATOM 4810 C C . LEU A 1 626 ? -32.331 -32.925 -21.056 1.00 24.86 626 LEU A C 1
ATOM 4812 O O . LEU A 1 626 ? -32.748 -34.021 -21.421 1.00 24.86 626 LEU A O 1
ATOM 4816 N N . SER A 1 627 ? -32.125 -31.910 -21.897 1.00 23.73 627 SER A N 1
ATOM 4817 C CA . SER A 1 627 ? -32.250 -32.026 -23.353 1.00 23.73 627 SER A CA 1
ATOM 4818 C C . SER A 1 627 ? -30.990 -31.495 -24.024 1.00 23.73 627 SER A C 1
ATOM 4820 O O . SER A 1 627 ? -30.656 -30.318 -23.895 1.00 23.73 627 SER A O 1
ATOM 4822 N N . SER A 1 628 ? -30.302 -32.364 -24.757 1.00 24.77 628 SER A N 1
ATOM 4823 C CA . SER A 1 628 ? -29.258 -31.996 -25.712 1.00 24.77 628 SER A CA 1
ATOM 4824 C C . SER A 1 628 ? -29.886 -31.591 -27.043 1.00 24.77 628 SER A C 1
ATOM 4826 O O . SER A 1 628 ? -30.783 -32.284 -27.521 1.00 24.77 628 SER A O 1
ATOM 4828 N N . ALA A 1 629 ? -29.370 -30.547 -27.685 1.00 24.44 629 ALA A N 1
ATOM 4829 C CA . ALA A 1 629 ? -29.642 -30.269 -29.090 1.00 24.44 629 ALA A CA 1
ATOM 4830 C C . ALA A 1 629 ? -28.361 -29.769 -29.761 1.00 24.44 629 ALA A C 1
ATOM 4832 O O . ALA A 1 629 ? -27.777 -28.773 -29.334 1.00 24.44 629 ALA A O 1
ATOM 4833 N N . MET A 1 630 ? -27.931 -30.474 -30.802 1.00 23.75 630 MET A N 1
ATOM 4834 C CA . MET A 1 630 ? -26.863 -30.055 -31.699 1.00 23.75 630 MET A CA 1
ATOM 4835 C C . MET A 1 630 ? -27.310 -30.298 -33.143 1.00 23.75 630 MET A C 1
ATOM 4837 O O . MET A 1 630 ? -28.083 -31.217 -33.400 1.00 23.75 630 MET A O 1
ATOM 4841 N N . GLU A 1 631 ? -26.688 -29.534 -34.043 1.00 26.33 631 GLU A N 1
ATOM 4842 C CA . GLU A 1 631 ? -26.463 -29.850 -35.461 1.00 26.33 631 GLU A CA 1
ATOM 4843 C C . GLU A 1 631 ? -27.512 -29.443 -36.522 1.00 26.33 631 GLU A C 1
ATOM 4845 O O . GLU A 1 631 ? -28.715 -29.403 -36.277 1.00 26.33 631 GLU A O 1
ATOM 4850 N N . LYS A 1 632 ? -26.963 -29.219 -37.734 1.00 27.17 632 LYS A N 1
ATOM 4851 C CA . LYS A 1 632 ? -27.585 -29.040 -39.066 1.00 27.17 632 LYS A CA 1
ATOM 4852 C C . LYS A 1 632 ? -28.244 -27.675 -39.370 1.00 27.17 632 LYS A C 1
ATOM 4854 O O . LYS A 1 632 ? -28.858 -27.086 -38.494 1.00 27.17 632 LYS A O 1
ATOM 4859 N N . GLU A 1 633 ? -28.183 -27.089 -40.583 1.00 26.50 633 GLU A N 1
ATOM 4860 C CA . GLU A 1 633 ? -27.413 -27.284 -41.853 1.00 26.50 633 GLU A CA 1
ATOM 4861 C C . GLU A 1 633 ? -27.706 -26.049 -42.786 1.00 26.50 633 GLU A C 1
ATOM 4863 O O . GLU A 1 633 ? -28.715 -25.392 -42.552 1.00 26.50 633 GLU A O 1
ATOM 4868 N N . ILE A 1 634 ? -26.979 -25.614 -43.844 1.00 26.05 634 ILE A N 1
ATOM 4869 C CA . ILE A 1 634 ? -25.704 -25.992 -44.510 1.00 26.05 634 ILE A CA 1
ATOM 4870 C C . ILE A 1 634 ? -25.233 -24.871 -45.509 1.00 26.05 634 ILE A C 1
ATOM 4872 O O . ILE A 1 634 ? -26.099 -24.264 -46.130 1.00 26.05 634 ILE A O 1
ATOM 4876 N N . LYS A 1 635 ? -23.911 -24.701 -45.784 1.00 26.11 635 LYS A N 1
ATOM 4877 C CA . LYS A 1 635 ? -23.286 -24.007 -46.978 1.00 26.11 635 LYS A CA 1
ATOM 4878 C C . LYS A 1 635 ? -23.577 -22.485 -47.183 1.00 26.11 635 LYS A C 1
ATOM 4880 O O . LYS A 1 635 ? -24.459 -21.949 -46.533 1.00 26.11 635 LYS A O 1
ATOM 4885 N N . ASN A 1 636 ? -22.936 -21.696 -48.074 1.00 25.81 636 ASN A N 1
ATOM 4886 C CA . ASN A 1 636 ? -21.595 -21.666 -48.728 1.00 25.81 636 ASN A CA 1
ATOM 4887 C C . ASN A 1 636 ? -21.379 -20.287 -49.413 1.00 25.81 636 ASN A C 1
ATOM 4889 O O . ASN A 1 636 ? -22.290 -19.856 -50.111 1.00 25.81 636 ASN A O 1
ATOM 4893 N N . SER A 1 637 ? -20.160 -19.720 -49.398 1.00 25.02 637 SER A N 1
ATOM 4894 C CA . SER A 1 637 ? -19.540 -18.974 -50.531 1.00 25.02 637 SER A CA 1
ATOM 4895 C C . SER A 1 637 ? -18.105 -18.522 -50.194 1.00 25.02 637 SER A C 1
ATOM 4897 O O . SER A 1 637 ? -17.729 -18.518 -49.023 1.00 25.02 637 SER A O 1
ATOM 4899 N N . ALA A 1 638 ? -17.304 -18.126 -51.194 1.00 26.44 638 ALA A N 1
ATOM 4900 C CA . ALA A 1 638 ? -15.916 -17.680 -51.017 1.00 26.44 638 ALA A CA 1
ATOM 4901 C C . ALA A 1 638 ? -15.633 -16.293 -51.642 1.00 26.44 638 ALA A C 1
ATOM 4903 O O . ALA A 1 638 ? -16.144 -15.981 -52.713 1.00 26.44 638 ALA A O 1
ATOM 4904 N N . VAL A 1 639 ? -14.824 -15.495 -50.930 1.00 27.36 639 VAL A N 1
ATOM 4905 C CA . VAL A 1 639 ? -13.601 -14.752 -51.351 1.00 27.36 639 VAL A CA 1
ATOM 4906 C C . VAL A 1 639 ? -13.262 -14.760 -52.870 1.00 27.36 639 VAL A C 1
ATOM 4908 O O . VAL A 1 639 ? -13.331 -15.855 -53.432 1.00 27.36 639 VAL A O 1
ATOM 4911 N N . PRO A 1 640 ? -12.743 -13.674 -53.527 1.00 42.69 640 PRO A N 1
ATOM 4912 C CA . PRO A 1 640 ? -12.337 -12.323 -53.052 1.00 42.69 640 PRO A CA 1
ATOM 4913 C C . PRO A 1 640 ? -12.817 -11.109 -53.924 1.00 42.69 640 PRO A C 1
ATOM 4915 O O . PRO A 1 640 ? -13.530 -11.267 -54.909 1.00 42.69 640 PRO A O 1
ATOM 4918 N N . THR A 1 641 ? -12.246 -9.923 -53.625 1.00 28.20 641 THR A N 1
ATOM 4919 C CA . THR A 1 641 ? -11.924 -8.748 -54.497 1.00 28.20 641 THR A CA 1
ATOM 4920 C C . THR A 1 641 ? -12.803 -7.490 -54.410 1.00 28.20 641 THR A C 1
ATOM 4922 O O . THR A 1 641 ? -14.007 -7.570 -54.200 1.00 28.20 641 THR A O 1
ATOM 4925 N N . GLY A 1 642 ? -12.159 -6.323 -54.600 1.00 24.38 642 GLY A N 1
ATOM 4926 C CA . GLY A 1 642 ? -12.796 -5.008 -54.776 1.00 24.38 642 GLY A CA 1
ATOM 4927 C C . GLY A 1 642 ? -12.168 -3.881 -53.940 1.00 24.38 642 GLY A C 1
ATOM 4928 O O . GLY A 1 642 ? -12.404 -3.808 -52.740 1.00 24.38 642 GLY A O 1
ATOM 4929 N N . TYR A 1 643 ? -11.401 -2.991 -54.580 1.00 25.50 643 TYR A N 1
ATOM 4930 C CA . TYR A 1 643 ? -11.165 -1.627 -54.078 1.00 25.50 643 TYR A CA 1
ATOM 4931 C C . TYR A 1 643 ? -12.446 -0.802 -54.307 1.00 25.50 643 TYR A C 1
ATOM 4933 O O . TYR A 1 643 ? -13.053 -0.942 -55.366 1.00 25.50 643 TYR A O 1
ATOM 4941 N N . ASP A 1 644 ? -12.832 0.073 -53.379 1.00 25.59 644 ASP A N 1
ATOM 4942 C CA . ASP A 1 644 ? -12.395 1.478 -53.449 1.00 25.59 644 ASP A CA 1
ATOM 4943 C C . ASP A 1 644 ? -12.583 2.189 -52.095 1.00 25.59 644 ASP A C 1
ATOM 4945 O O . ASP A 1 644 ? -13.177 1.624 -51.172 1.00 25.59 644 ASP A O 1
ATOM 4949 N N . GLY A 1 645 ? -12.018 3.387 -51.941 1.00 24.36 645 GLY A N 1
ATOM 4950 C CA . GLY A 1 645 ? -12.121 4.188 -50.714 1.00 24.36 645 GLY A CA 1
ATOM 4951 C C . GLY A 1 645 ? -13.059 5.389 -50.844 1.00 24.36 645 GLY A C 1
ATOM 4952 O O . GLY A 1 645 ? -13.394 5.797 -51.950 1.00 24.36 645 GLY A O 1
ATOM 4953 N N . ASP A 1 646 ? -13.414 6.013 -49.716 1.00 25.61 646 ASP A N 1
ATOM 4954 C CA . ASP A 1 646 ? -13.804 7.430 -49.720 1.00 25.61 646 ASP A CA 1
ATOM 4955 C C . ASP A 1 646 ? -13.512 8.123 -48.374 1.00 25.61 646 ASP A C 1
ATOM 4957 O O . ASP A 1 646 ? -13.419 7.475 -47.326 1.00 25.61 646 ASP A O 1
ATOM 4961 N N . VAL A 1 647 ? -13.325 9.446 -48.401 1.00 25.09 647 VAL A N 1
ATOM 4962 C CA . VAL A 1 647 ? -12.800 10.251 -47.283 1.00 25.09 647 VAL A CA 1
ATOM 4963 C C . VAL A 1 647 ? -13.857 11.220 -46.752 1.00 25.09 647 VAL A C 1
ATOM 4965 O O . VAL A 1 647 ? -14.156 12.240 -47.371 1.00 25.09 647 VAL A O 1
ATOM 4968 N N . ILE A 1 648 ? -14.361 10.975 -45.538 1.00 26.03 648 ILE A N 1
ATOM 4969 C CA . ILE A 1 648 ? -15.295 11.897 -44.871 1.00 26.03 648 ILE A CA 1
ATOM 4970 C C . ILE A 1 648 ? -14.529 12.917 -44.017 1.00 26.03 648 ILE A C 1
ATOM 4972 O O . ILE A 1 648 ? -14.291 12.735 -42.823 1.00 26.03 648 ILE A O 1
ATOM 4976 N N . MET A 1 649 ? -14.173 14.033 -44.652 1.00 23.89 649 MET A N 1
ATOM 4977 C CA . MET A 1 649 ? -13.731 15.261 -43.985 1.00 23.89 649 MET A CA 1
ATOM 4978 C C . MET A 1 649 ? -14.936 16.026 -43.412 1.00 23.89 649 MET A C 1
ATOM 4980 O O . MET A 1 649 ? -15.665 16.686 -44.154 1.00 23.89 649 MET A O 1
ATOM 4984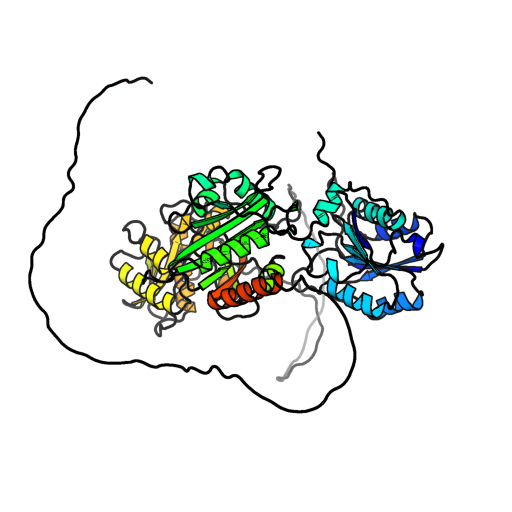 N N . CYS A 1 650 ? -15.124 16.010 -42.089 1.00 23.33 650 CYS A N 1
ATOM 4985 C CA . CYS A 1 650 ? -16.055 16.934 -41.431 1.00 23.33 650 CYS A CA 1
ATOM 4986 C C . CYS A 1 650 ? -15.467 18.355 -41.413 1.00 23.33 650 CYS A C 1
ATOM 4988 O O . CYS A 1 650 ? -14.475 18.629 -40.740 1.00 23.33 650 CYS A O 1
ATOM 4990 N N . ARG A 1 651 ? -16.079 19.253 -42.190 1.00 23.91 651 ARG A N 1
ATOM 4991 C CA . ARG A 1 651 ? -15.610 20.622 -42.456 1.00 23.91 651 ARG A CA 1
ATOM 4992 C C . ARG A 1 651 ? -16.104 21.616 -41.396 1.00 23.91 651 ARG A C 1
ATOM 4994 O O . ARG A 1 651 ? -17.205 21.463 -40.876 1.00 23.91 651 ARG A O 1
ATOM 5001 N N . GLU A 1 652 ? -15.317 22.660 -41.122 1.00 23.61 652 GLU A N 1
ATOM 5002 C CA . GLU A 1 652 ? -15.719 23.790 -40.265 1.00 23.61 652 GLU A CA 1
ATOM 5003 C C . GLU A 1 652 ? -17.027 24.457 -40.736 1.00 23.61 652 GLU A C 1
ATOM 5005 O O . GLU A 1 652 ? -17.239 24.654 -41.934 1.00 23.61 652 GLU A O 1
ATOM 5010 N N . SER A 1 653 ? -17.814 24.966 -39.782 1.00 25.25 653 SER A N 1
ATOM 5011 C CA . SER A 1 653 ? -18.786 26.042 -40.010 1.00 25.25 653 SER A CA 1
ATOM 5012 C C . SER A 1 653 ? -18.455 27.246 -39.118 1.00 25.25 653 SER A C 1
ATOM 5014 O O . SER A 1 653 ? -18.834 27.286 -37.947 1.00 25.25 653 SER A O 1
ATOM 5016 N N . ARG A 1 654 ? -17.735 28.235 -39.664 1.00 26.47 654 ARG A N 1
ATOM 5017 C CA . ARG A 1 654 ? -17.488 29.533 -39.008 1.00 26.47 654 ARG A CA 1
ATOM 5018 C C . ARG A 1 654 ? -18.570 30.548 -39.374 1.00 26.47 654 ARG A C 1
ATOM 5020 O O . ARG A 1 654 ? -18.829 30.720 -40.560 1.00 26.47 654 ARG A O 1
ATOM 5027 N N . ALA A 1 655 ? -19.085 31.271 -38.379 1.00 26.50 655 ALA A N 1
ATOM 5028 C CA . ALA A 1 655 ? -19.567 32.663 -38.444 1.00 26.50 655 ALA A CA 1
ATOM 5029 C C . ALA A 1 655 ? -20.197 33.043 -37.085 1.00 26.50 655 ALA A C 1
ATOM 5031 O O . ALA A 1 655 ? -20.858 32.203 -36.484 1.00 26.50 655 ALA A O 1
ATOM 5032 N N . ASN A 1 656 ? -20.092 34.265 -36.556 1.00 26.34 656 ASN A N 1
ATOM 5033 C CA . ASN A 1 656 ? -19.217 35.409 -36.865 1.00 26.34 656 ASN A CA 1
ATOM 5034 C C . ASN A 1 656 ? -19.278 36.404 -35.682 1.00 26.34 656 ASN A C 1
ATOM 5036 O O . ASN A 1 656 ? -20.326 36.444 -35.057 1.00 26.34 656 ASN A O 1
ATOM 5040 N N . HIS A 1 657 ? -18.218 37.212 -35.472 1.00 27.61 657 HIS A N 1
ATOM 5041 C CA . HIS A 1 657 ? -18.152 38.557 -34.825 1.00 27.61 657 HIS A CA 1
ATOM 5042 C C . HIS A 1 657 ? -18.969 38.863 -33.534 1.00 27.61 657 HIS A C 1
ATOM 5044 O O . HIS A 1 657 ? -20.098 38.438 -33.362 1.00 27.61 657 HIS A O 1
ATOM 5050 N N . SER A 1 658 ? -18.539 39.688 -32.575 1.00 26.52 658 SER A N 1
ATOM 5051 C CA . SER A 1 658 ? -17.342 40.520 -32.304 1.00 26.52 658 SER A CA 1
ATOM 5052 C C . SER A 1 658 ? -17.312 40.757 -30.763 1.00 26.52 658 SER A C 1
ATOM 5054 O O . SER A 1 658 ? -18.166 40.208 -30.074 1.00 26.52 658 SER A O 1
ATOM 5056 N N . SER A 1 659 ? -16.423 41.502 -30.099 1.00 28.62 659 SER A N 1
ATOM 5057 C CA . SER A 1 659 ? -15.514 42.603 -30.468 1.00 28.62 659 SER A CA 1
ATOM 5058 C C . SER A 1 659 ? -14.347 42.713 -29.466 1.00 28.62 659 SER A C 1
ATOM 5060 O O . SER A 1 659 ? -14.250 41.927 -28.528 1.00 28.62 659 SER A O 1
ATOM 5062 N N . GLU A 1 660 ? -13.455 43.685 -29.666 1.00 32.09 660 GLU A N 1
ATOM 5063 C CA . GLU A 1 660 ? -12.310 43.969 -28.790 1.00 32.09 660 GLU A CA 1
ATOM 5064 C C . GLU A 1 660 ? -12.719 44.423 -27.376 1.00 32.09 660 GLU A C 1
ATOM 5066 O O . GLU A 1 660 ? -13.707 45.141 -27.222 1.00 32.09 660 GLU A O 1
ATOM 5071 N N . GLN A 1 661 ? -11.866 44.147 -26.380 1.00 33.22 661 GLN A N 1
ATOM 5072 C CA . GLN A 1 661 ? -11.276 45.225 -25.572 1.00 33.22 661 GLN A CA 1
ATOM 5073 C C . GLN A 1 661 ? -10.001 44.780 -24.835 1.00 33.22 661 GLN A C 1
ATOM 5075 O O . GLN A 1 661 ? -9.968 43.752 -24.164 1.00 33.22 661 GLN A O 1
ATOM 5080 N N . THR A 1 662 ? -8.948 45.584 -24.966 1.00 36.72 662 THR A N 1
ATOM 5081 C CA . THR A 1 662 ? -7.694 45.519 -24.202 1.00 36.72 662 THR A CA 1
ATOM 5082 C C . THR A 1 662 ? -7.837 46.269 -22.880 1.00 36.72 662 THR A C 1
ATOM 5084 O O . THR A 1 662 ? -8.455 47.331 -22.884 1.00 36.72 662 THR A O 1
ATOM 5087 N N . LEU A 1 663 ? -7.176 45.811 -21.806 1.00 35.88 663 LEU A N 1
ATOM 5088 C CA . LEU A 1 663 ? -6.549 46.676 -20.786 1.00 35.88 663 LEU A CA 1
ATOM 5089 C C . LEU A 1 663 ? -5.735 45.863 -19.757 1.00 35.88 663 LEU A C 1
ATOM 5091 O O . LEU A 1 663 ? -6.286 44.964 -19.131 1.00 35.88 663 LEU A O 1
ATOM 5095 N N . ASN A 1 664 ? -4.471 46.274 -19.582 1.00 37.72 664 ASN A N 1
ATOM 5096 C CA . ASN A 1 664 ? -3.524 45.998 -18.481 1.00 37.72 664 ASN A CA 1
ATOM 5097 C C . ASN A 1 664 ? -3.353 44.544 -18.000 1.00 37.72 664 ASN A C 1
ATOM 5099 O O . ASN A 1 664 ? -3.980 44.177 -16.982 1.00 37.72 664 ASN A O 1
#

Radius of gyration: 33.54 Å; chains: 1; bounding box: 108×94×108 Å

Organism: Pyricularia oryzae (strain P131) (NCBI:txid1143193)

pLDDT: mean 70.7, std 26.3, range [20.31, 98.06]